Protein AF-0000000079469806 (afdb_homodimer)

Sequence (442 aa):
MTDTAEAPAIVPYEFSRDWFSGNVPTWRQIIDKNKPRRILEIGSFEGRSTVWMIEHCTVAAQGDVEITCIDTWDGGIEHQKGGQIETSMPDVERRFNANIEIAQGKTPHKAEITRMKMYSNLALAKLIAEGKTEYFDLVYVDGSHQAPDVLIDAVMSFQVLKVGGIMIFDDYLWSMDRPGTQDVLKMPKPAIDAFMNIFQRKMNIFMGAPIGQLYTRKINPMTDTAEAPAIVPYEFSRDWFSGNVPTWRQIIDKNKPRRILEIGSFEGRSTVWMIEHCTVAAQGDVEITCIDTWDGGIEHQKGGQIETSMPDVERRFNANIEIAQGKTPHKAEITRMKMYSNLALAKLIAEGKTEYFDLVYVDGSHQAPDVLIDAVMSFQVLKVGGIMIFDDYLWSMDRPGTQDVLKMPKPAIDAFMNIFQRKMNIFMGAPIGQLYTRKINP

Secondary structure (DSSP, 8-state):
----------PPP--S--SSGGGHHHHHHHHHHH--SEEEEE--TTSHHHHHHHHHHHHHHTS-EEEEEE--SS--GGGSTTSTT---HHHHHHHHHHHHHHHHHH-SS-EEEEEE-S-HHHHHHHHHHTT-TT-EEEEEE-S--SHHHHHHHHHHHHHHEEEEEEEEE--TT--SSPTT---GGGSSHHHHHHHHHHTTTTEEEEE---SS-EEEEE---/----------PPP--S--SSGGGHHHHHHHHHHH--SEEEEE--TTSHHHHHHHHHHHHHHTS-EEEEEE--SS--GGGSTTSTT---HHHHHHHHHHHHHHHHHH-SS-EEEEEE-S-HHHHHHHHHHTT-TT-EEEEEE-S--SHHHHHHHHHHHHHHEEEEEEEEE--TT--SSPTT---GGGSSHHHHHHHHHHTTTTEEEEE---SS-EEEEE---

InterPro domains:
  IPR029063 S-adenosyl-L-methionine-dependent methyltransferase superfamily [G3DSA:3.40.50.150] (23-205)
  IPR029063 S-adenosyl-L-methionine-dependent methyltransferase superfamily [SSF53335] (25-196)

Organism: NCBI:txid2803784

Nearest PDB structures (foldseek):
  5log-assembly1_A  TM=7.456E-01  e=1.536E-10  Myxococcus xanthus
  3tr6-assembly1_A-2  TM=7.423E-01  e=1.237E-09  Coxiella burnetii
  5lhm-assembly1_A  TM=7.049E-01  e=1.807E-09  Myxococcus xanthus
  5log-assembly1_B  TM=6.701E-01  e=7.458E-10  Myxococcus xanthus
  3ssn-assembly1_C  TM=6.645E-01  e=2.757E-06  Micromonospora griseorubida

Foldseek 3Di:
DPPPVPDPPLDDQDDPDDPPPVCVVVVLVVLLVQLWAEEEEEDQFLNPVVLVCLARSCVSNVEEHEYEYEEQLPDEPQCDVVHVNPHDSVVRVVSNVVSNVSSQVPHPYGYHYHYHNDQLLVVLVVCVVVPLFQPTQEYEDDHAQFQVSLLSNLVSVNRNHHAFHKYKYFQLPPAPDDPPPGPPRRGNNVSVVVSCVVCVVQKDQDDDDPDGMTIIGGHDD/DPPPVPDPPLDDQDDPDDPPPVCVVVVLVVLLVQLWAEEEEEDQFLNPVVLVCLARSCVSNVEEHEYEYEEQLPDEPQCDVVHVNPHDSVVRVVSNVVSNVSSQVPHPYGYHYHYHNDQLLVVLVVCVVVPLFQPTQEYEADHAQFQVSLLSNLVSVNGNHHAFHKYKYAQLPPAPDDPPPGPPRRGNNVSVVVSCVVCVVQKDQDDDPPDRMTIIGGHDD

Radius of gyration: 25.36 Å; Cα contacts (8 Å, |Δi|>4): 861; chains: 2; bounding box: 50×108×74 Å

Structure (mmCIF, N/CA/C/O backbone):
data_AF-0000000079469806-model_v1
#
loop_
_entity.id
_entity.type
_entity.pdbx_description
1 polymer 'Class I SAM-dependent methyltransferase'
#
loop_
_atom_site.group_PDB
_atom_site.id
_atom_site.type_symbol
_atom_site.label_atom_id
_atom_site.label_alt_id
_atom_site.label_comp_id
_atom_site.label_asym_id
_atom_site.label_entity_id
_atom_site.label_seq_id
_atom_site.pdbx_PDB_ins_code
_atom_site.Cartn_x
_atom_site.Cartn_y
_atom_site.Cartn_z
_atom_site.occupancy
_atom_site.B_iso_or_equiv
_atom_site.auth_seq_id
_atom_site.auth_comp_id
_atom_site.auth_asym_id
_atom_site.auth_atom_id
_atom_site.pdbx_PDB_model_num
ATOM 1 N N . MET A 1 1 ? 2.594 43.406 49.656 1 37.75 1 MET A N 1
ATOM 2 C CA . MET A 1 1 ? 3.451 42.906 48.594 1 37.75 1 MET A CA 1
ATOM 3 C C . MET A 1 1 ? 2.656 42.031 47.625 1 37.75 1 MET A C 1
ATOM 5 O O . MET A 1 1 ? 2.121 40.969 48.031 1 37.75 1 MET A O 1
ATOM 9 N N . THR A 1 2 ? 1.938 42.594 46.688 1 40.22 2 THR A N 1
ATOM 10 C CA . THR A 1 2 ? 1.165 41.906 45.656 1 40.22 2 THR A CA 1
ATOM 11 C C . THR A 1 2 ? 2.045 40.938 44.875 1 40.22 2 THR A C 1
ATOM 13 O O . THR A 1 2 ? 3.061 41.344 44.281 1 40.22 2 THR A O 1
ATOM 16 N N . ASP A 1 3 ? 2.24 39.688 45.25 1 45.03 3 ASP A N 1
ATOM 17 C CA . ASP A 1 3 ? 2.869 38.625 44.469 1 45.03 3 ASP A CA 1
ATOM 18 C C . ASP A 1 3 ? 2.361 38.625 43.031 1 45.03 3 ASP A C 1
ATOM 20 O O . ASP A 1 3 ? 1.217 38.25 42.781 1 45.03 3 ASP A O 1
ATOM 24 N N . THR A 1 4 ? 2.652 39.625 42.312 1 46.66 4 THR A N 1
ATOM 25 C CA . THR A 1 4 ? 2.373 39.531 40.906 1 46.66 4 THR A CA 1
ATOM 26 C C . THR A 1 4 ? 2.949 38.25 40.312 1 46.66 4 THR A C 1
ATOM 28 O O . THR A 1 4 ? 4.164 38.125 40.156 1 46.66 4 THR A O 1
ATOM 31 N N . ALA A 1 5 ? 2.406 37.156 40.656 1 51.41 5 ALA A N 1
ATOM 32 C CA . ALA A 1 5 ? 2.758 35.938 39.906 1 51.41 5 ALA A CA 1
ATOM 33 C C . ALA A 1 5 ? 3.033 36.25 38.438 1 51.41 5 ALA A C 1
ATOM 35 O O . ALA A 1 5 ? 2.168 36.781 37.75 1 51.41 5 ALA A O 1
ATOM 36 N N . GLU A 1 6 ? 4.234 36.531 38.062 1 51.38 6 GLU A N 1
ATOM 37 C CA . GLU A 1 6 ? 4.66 36.688 36.656 1 51.38 6 GLU A CA 1
ATOM 38 C C . GLU A 1 6 ? 3.943 35.688 35.781 1 51.38 6 GLU A C 1
ATOM 40 O O . GLU A 1 6 ? 3.801 34.5 36.125 1 51.38 6 GLU A O 1
ATOM 45 N N . ALA A 1 7 ? 3.078 36.156 35.031 1 54.22 7 ALA A N 1
ATOM 46 C CA . ALA A 1 7 ? 2.436 35.312 34 1 54.22 7 ALA A CA 1
ATOM 47 C C . ALA A 1 7 ? 3.43 34.344 33.406 1 54.22 7 ALA A C 1
ATOM 49 O O . ALA A 1 7 ? 4.562 34.688 33.094 1 54.22 7 ALA A O 1
ATOM 50 N N . PRO A 1 8 ? 3.293 32.969 33.594 1 52.5 8 PRO A N 1
ATOM 51 C CA . PRO A 1 8 ? 4.227 32.031 32.969 1 52.5 8 PRO A CA 1
ATOM 52 C C . PRO A 1 8 ? 4.652 32.406 31.562 1 52.5 8 PRO A C 1
ATOM 54 O O . PRO A 1 8 ? 3.848 32.938 30.797 1 52.5 8 PRO A O 1
ATOM 57 N N . ALA A 1 9 ? 5.949 32.719 31.359 1 57.03 9 ALA A N 1
ATOM 58 C CA . ALA A 1 9 ? 6.547 33.094 30.078 1 57.03 9 ALA A CA 1
ATOM 59 C C . ALA A 1 9 ? 6.012 32.188 28.953 1 57.03 9 ALA A C 1
ATOM 61 O O . ALA A 1 9 ? 6.02 30.969 29.062 1 57.03 9 ALA A O 1
ATOM 62 N N . ILE A 1 10 ? 5.105 32.75 28.078 1 68.06 10 ILE A N 1
ATOM 63 C CA . ILE A 1 10 ? 4.648 32.031 26.891 1 68.06 10 ILE A CA 1
ATOM 64 C C . ILE A 1 10 ? 5.852 31.609 26.062 1 68.06 10 ILE A C 1
ATOM 66 O O . ILE A 1 10 ? 6.645 32.438 25.609 1 68.06 10 ILE A O 1
ATOM 70 N N . VAL A 1 11 ? 6.32 30.375 26.188 1 77.12 11 VAL A N 1
ATOM 71 C CA . VAL A 1 11 ? 7.391 29.844 25.359 1 77.12 11 VAL A CA 1
ATOM 72 C C . VAL A 1 11 ? 6.945 29.812 23.891 1 77.12 11 VAL A C 1
ATOM 74 O O . VAL A 1 11 ? 5.945 29.172 23.562 1 77.12 11 VAL A O 1
ATOM 77 N N . PRO A 1 12 ? 7.609 30.531 23.047 1 91.38 12 PRO A N 1
ATOM 78 C CA . PRO A 1 12 ? 7.207 30.578 21.641 1 91.38 12 PRO A CA 1
ATOM 79 C C . PRO A 1 12 ? 7.543 29.297 20.875 1 91.38 12 PRO A C 1
ATOM 81 O O . PRO A 1 12 ? 8.469 28.578 21.25 1 91.38 12 PRO A O 1
ATOM 84 N N . TYR A 1 13 ? 6.762 28.938 19.938 1 96.12 13 TYR A N 1
ATOM 85 C CA . TYR A 1 13 ? 7.098 27.859 19.016 1 96.12 13 TYR A CA 1
ATOM 86 C C . TYR A 1 13 ? 8.375 28.188 18.25 1 96.12 13 TYR A C 1
ATOM 88 O O . TYR A 1 13 ? 8.68 29.359 18.016 1 96.12 13 TYR A O 1
ATOM 96 N N . GLU A 1 14 ? 9.156 27.219 17.938 1 96.81 14 GLU A N 1
ATOM 97 C CA . GLU A 1 14 ? 10.344 27.359 17.109 1 96.81 14 GLU A CA 1
ATOM 98 C C . GLU A 1 14 ? 10.133 26.734 15.727 1 96.81 14 GLU A C 1
ATOM 100 O O . GLU A 1 14 ? 10.133 25.516 15.586 1 96.81 14 GLU A O 1
ATOM 105 N N . PHE A 1 15 ? 9.93 27.562 14.711 1 96.75 15 PHE A N 1
ATOM 106 C CA . PHE A 1 15 ? 9.805 27.109 13.328 1 96.75 15 PHE A CA 1
ATOM 107 C C . PHE A 1 15 ? 10.836 27.812 12.445 1 96.75 15 PHE A C 1
ATOM 109 O O . PHE A 1 15 ? 10.969 29.031 12.484 1 96.75 15 PHE A O 1
ATOM 116 N N . SER A 1 16 ? 11.57 27.094 11.68 1 95 16 SER A N 1
ATOM 117 C CA . SER A 1 16 ? 12.562 27.672 10.773 1 95 16 SER A CA 1
ATOM 118 C C . SER A 1 16 ? 11.977 27.875 9.375 1 95 16 SER A C 1
ATOM 120 O O . SER A 1 16 ? 12.539 28.625 8.578 1 95 16 SER A O 1
ATOM 122 N N . ARG A 1 17 ? 10.867 27.156 9.062 1 91.62 17 ARG A N 1
ATOM 123 C CA . ARG A 1 17 ? 10.195 27.219 7.77 1 91.62 17 ARG A CA 1
ATOM 124 C C . ARG A 1 17 ? 8.68 27.219 7.941 1 91.62 17 ARG A C 1
ATOM 126 O O . ARG A 1 17 ? 8.156 26.734 8.945 1 91.62 17 ARG A O 1
ATOM 133 N N . ASP A 1 18 ? 8.047 27.859 6.973 1 93.19 18 ASP A N 1
ATOM 134 C CA . ASP A 1 18 ? 6.59 27.828 6.965 1 93.19 18 ASP A CA 1
ATOM 135 C C . ASP A 1 18 ? 6.059 27.234 5.66 1 93.19 18 ASP A C 1
ATOM 137 O O . ASP A 1 18 ? 5.926 27.953 4.664 1 93.19 18 ASP A O 1
ATOM 141 N N . TRP A 1 19 ? 5.672 26 5.793 1 88.31 19 TRP A N 1
ATOM 142 C CA . TRP A 1 19 ? 5.121 25.312 4.629 1 88.31 19 TRP A CA 1
ATOM 143 C C . TRP A 1 19 ? 3.621 25.078 4.793 1 88.31 19 TRP A C 1
ATOM 145 O O . TRP A 1 19 ? 2.982 24.469 3.934 1 88.31 19 TRP A O 1
ATOM 155 N N . PHE A 1 20 ? 3.02 25.578 5.84 1 93.06 20 PHE A N 1
ATOM 156 C CA . PHE A 1 20 ? 1.694 25.094 6.207 1 93.06 20 PHE A CA 1
ATOM 157 C C . PHE A 1 20 ? 0.693 26.234 6.258 1 93.06 20 PHE A C 1
ATOM 159 O O . PHE A 1 20 ? -0.476 26.062 5.906 1 93.06 20 PHE A O 1
ATOM 166 N N . SER A 1 21 ? 1.104 27.484 6.617 1 92.94 21 SER A N 1
ATOM 167 C CA . SER A 1 21 ? 0.188 28.578 6.977 1 92.94 21 SER A CA 1
ATOM 168 C C . SER A 1 21 ? -0.743 28.922 5.82 1 92.94 21 SER A C 1
ATOM 170 O O . SER A 1 21 ? -1.884 29.328 6.035 1 92.94 21 SER A O 1
ATOM 172 N N . GLY A 1 22 ? -0.222 28.719 4.578 1 90.06 22 GLY A N 1
ATOM 173 C CA . GLY A 1 22 ? -1.039 29.016 3.412 1 90.06 22 GLY A CA 1
ATOM 174 C C . GLY A 1 22 ? -2.258 28.109 3.299 1 90.06 22 GLY A C 1
ATOM 175 O O . GLY A 1 22 ? -3.223 28.453 2.607 1 90.06 22 GLY A O 1
ATOM 176 N N . ASN A 1 23 ? -2.303 26.984 4.004 1 91.75 23 ASN A N 1
ATOM 177 C CA . ASN A 1 23 ? -3.385 26.016 3.908 1 91.75 23 ASN A CA 1
ATOM 178 C C . ASN A 1 23 ? -4.445 26.25 4.98 1 91.75 23 ASN A C 1
ATOM 180 O O . ASN A 1 23 ? -5.527 25.656 4.93 1 91.75 23 ASN A O 1
ATOM 184 N N . VAL A 1 24 ? -4.25 27.141 5.957 1 93.56 24 VAL A N 1
ATOM 185 C CA . VAL A 1 24 ? -5.023 27.266 7.184 1 93.56 24 VAL A CA 1
ATOM 186 C C . VAL A 1 24 ? -6.465 27.656 6.848 1 93.56 24 VAL A C 1
ATOM 188 O O . VAL A 1 24 ? -7.41 27.078 7.406 1 93.56 24 VAL A O 1
ATOM 191 N N . PRO A 1 25 ? -6.695 28.594 5.918 1 91 25 PRO A N 1
ATOM 192 C CA . PRO A 1 25 ? -8.094 28.938 5.652 1 91 25 PRO A CA 1
ATOM 193 C C . PRO A 1 25 ? -8.922 27.75 5.203 1 91 25 PRO A C 1
ATOM 195 O O . PRO A 1 25 ? -10.055 27.562 5.672 1 91 25 PRO A O 1
ATOM 198 N N . THR A 1 26 ? -8.391 26.953 4.312 1 91.5 26 THR A N 1
ATOM 199 C CA . THR A 1 26 ? -9.117 25.781 3.83 1 91.5 26 THR A CA 1
ATOM 200 C C . THR A 1 26 ? -9.219 24.734 4.926 1 91.5 26 THR A C 1
ATOM 202 O O . THR A 1 26 ? -10.281 24.125 5.117 1 91.5 26 THR A O 1
ATOM 205 N N . TRP A 1 27 ? -8.148 24.5 5.691 1 94.69 27 TRP A N 1
ATOM 206 C CA . TRP A 1 27 ? -8.141 23.5 6.766 1 94.69 27 TRP A CA 1
ATOM 207 C C . TRP A 1 27 ? -9.164 23.859 7.84 1 94.69 27 TRP A C 1
ATOM 209 O O . TRP A 1 27 ? -9.828 22.969 8.391 1 94.69 27 TRP A O 1
ATOM 219 N N . ARG A 1 28 ? -9.258 25.109 8.141 1 94.69 28 ARG A N 1
ATOM 220 C CA . ARG A 1 28 ? -10.227 25.547 9.148 1 94.69 28 ARG A CA 1
ATOM 221 C C . ARG A 1 28 ? -11.641 25.156 8.75 1 94.69 28 ARG A C 1
ATOM 223 O O . ARG A 1 28 ? -12.398 24.641 9.578 1 94.69 28 ARG A O 1
ATOM 230 N N . GLN A 1 29 ? -11.992 25.391 7.484 1 91.94 29 GLN A N 1
ATOM 231 C CA . GLN A 1 29 ? -13.312 25.016 6.996 1 91.94 29 GLN A CA 1
ATOM 232 C C . GLN A 1 29 ? -13.539 23.516 7.125 1 91.94 29 GLN A C 1
ATOM 234 O O . GLN A 1 29 ? -14.602 23.078 7.582 1 91.94 29 GLN A O 1
ATOM 239 N N . ILE A 1 30 ? -12.562 22.75 6.773 1 93.69 30 ILE A N 1
ATOM 240 C CA . ILE A 1 30 ? -12.664 21.297 6.762 1 93.69 30 ILE A CA 1
ATOM 241 C C . ILE A 1 30 ? -12.797 20.766 8.188 1 93.69 30 ILE A C 1
ATOM 243 O O . ILE A 1 30 ? -13.664 19.938 8.477 1 93.69 30 ILE A O 1
ATOM 247 N N . ILE A 1 31 ? -11.977 21.297 9.078 1 96.31 31 ILE A N 1
ATOM 248 C CA . ILE A 1 31 ? -11.914 20.797 10.453 1 96.31 31 ILE A CA 1
ATOM 249 C C . ILE A 1 31 ? -13.18 21.219 11.203 1 96.31 31 ILE A C 1
ATOM 251 O O . ILE A 1 31 ? -13.734 20.422 11.977 1 96.31 31 ILE A O 1
ATOM 255 N N . ASP A 1 32 ? -13.633 22.422 10.977 1 95.56 32 ASP A N 1
ATOM 256 C CA . ASP A 1 32 ? -14.836 22.906 11.656 1 95.56 32 ASP A CA 1
ATOM 257 C C . ASP A 1 32 ? -16.047 22.062 11.281 1 95.56 32 ASP A C 1
ATOM 259 O O . ASP A 1 32 ? -16.922 21.812 12.117 1 95.56 32 ASP A O 1
ATOM 263 N N . LYS A 1 33 ? -16.078 21.656 10.109 1 94.44 33 LYS A N 1
ATOM 264 C CA . LYS A 1 33 ? -17.234 20.906 9.602 1 94.44 33 LYS A CA 1
ATOM 265 C C . LYS A 1 33 ? -17.172 19.438 10 1 94.44 33 LYS A C 1
ATOM 267 O O . LYS A 1 33 ? -18.203 18.828 10.305 1 94.44 33 LYS A O 1
ATOM 272 N N . ASN A 1 34 ? -15.984 18.812 10.07 1 96.25 34 ASN A N 1
ATOM 273 C CA . ASN A 1 34 ? -15.867 17.359 10.188 1 96.25 34 ASN A CA 1
ATOM 274 C C . ASN A 1 34 ? -15.422 16.938 11.578 1 96.25 34 ASN A C 1
ATOM 276 O O . ASN A 1 34 ? -15.617 15.789 11.977 1 96.25 34 ASN A O 1
ATOM 280 N N . LYS A 1 35 ? -14.695 17.797 12.289 1 98.06 35 LYS A N 1
ATOM 281 C CA . LYS A 1 35 ? -14.336 17.625 13.695 1 98.06 35 LYS A CA 1
ATOM 282 C C . LYS A 1 35 ? -13.594 16.312 13.914 1 98.06 35 LYS A C 1
ATOM 284 O O . LYS A 1 35 ? -13.977 15.516 14.781 1 98.06 35 LYS A O 1
ATOM 289 N N . PRO A 1 36 ? -12.539 16.094 13.195 1 98.31 36 PRO A N 1
ATOM 290 C CA . PRO A 1 36 ? -11.789 14.844 13.344 1 98.31 36 PRO A CA 1
ATOM 291 C C . PRO A 1 36 ? -11.18 14.68 14.727 1 98.31 36 PRO A C 1
ATOM 293 O O . PRO A 1 36 ? -10.727 15.664 15.328 1 98.31 36 PRO A O 1
ATOM 296 N N . ARG A 1 37 ? -11.094 13.438 15.211 1 98.38 37 ARG A N 1
ATOM 297 C CA . ARG A 1 37 ? -10.539 13.141 16.531 1 98.38 37 ARG A CA 1
ATOM 298 C C . ARG A 1 37 ? -9.336 12.211 16.422 1 98.38 37 ARG A C 1
ATOM 300 O O . ARG A 1 37 ? -8.461 12.211 17.281 1 98.38 37 ARG A O 1
ATOM 307 N N . ARG A 1 38 ? -9.312 11.336 15.508 1 98.81 38 ARG A N 1
ATOM 308 C CA . ARG A 1 38 ? -8.211 10.422 15.211 1 98.81 38 ARG A CA 1
ATOM 309 C C . ARG A 1 38 ? -7.512 10.812 13.914 1 98.81 38 ARG A C 1
ATOM 311 O O . ARG A 1 38 ? -8.055 10.609 12.828 1 98.81 38 ARG A O 1
ATOM 318 N N . ILE A 1 39 ? -6.316 11.344 14.078 1 98.88 39 ILE A N 1
ATOM 319 C CA . ILE A 1 39 ? -5.633 11.969 12.953 1 98.88 39 ILE A CA 1
ATOM 320 C C . ILE A 1 39 ? -4.293 11.281 12.703 1 98.88 39 ILE A C 1
ATOM 322 O O . ILE A 1 39 ? -3.568 10.969 13.648 1 98.88 39 ILE A O 1
ATOM 326 N N . LEU A 1 40 ? -3.998 10.977 11.438 1 98.94 40 LEU A N 1
ATOM 327 C CA . LEU A 1 40 ? -2.697 10.477 11.008 1 98.94 40 LEU A CA 1
ATOM 328 C C . LEU A 1 40 ? -1.996 11.5 10.117 1 98.94 40 LEU A C 1
ATOM 330 O O . LEU A 1 40 ? -2.592 12.016 9.172 1 98.94 40 LEU A O 1
ATOM 334 N N . GLU A 1 41 ? -0.799 11.852 10.492 1 98.94 41 GLU A N 1
ATOM 335 C CA . GLU A 1 41 ? 0.039 12.75 9.703 1 98.94 41 GLU A CA 1
ATOM 336 C C . GLU A 1 41 ? 1.303 12.047 9.219 1 98.94 41 GLU A C 1
ATOM 338 O O . GLU A 1 41 ? 2.072 11.523 10.023 1 98.94 41 GLU A O 1
ATOM 343 N N . ILE A 1 42 ? 1.455 11.977 7.914 1 98.88 42 ILE A N 1
ATOM 344 C CA . ILE A 1 42 ? 2.684 11.484 7.301 1 98.88 42 ILE A CA 1
ATOM 345 C C . ILE A 1 42 ? 3.547 12.664 6.855 1 98.88 42 ILE A C 1
ATOM 347 O O . ILE A 1 42 ? 3.172 13.406 5.945 1 98.88 42 ILE A O 1
ATOM 351 N N . GLY A 1 43 ? 4.723 12.797 7.438 1 98.25 43 GLY A N 1
ATOM 352 C CA . GLY A 1 43 ? 5.531 13.992 7.27 1 98.25 43 GLY A CA 1
ATOM 353 C C . GLY A 1 43 ? 5.191 15.086 8.266 1 98.25 43 GLY A C 1
ATOM 354 O O . GLY A 1 43 ? 4.215 15.82 8.086 1 98.25 43 GLY A O 1
ATOM 355 N N . SER A 1 44 ? 6.098 15.219 9.297 1 98.12 44 SER A N 1
ATOM 356 C CA . SER A 1 44 ? 5.754 16.125 10.383 1 98.12 44 SER A CA 1
ATOM 357 C C . SER A 1 44 ? 6.758 17.266 10.484 1 98.12 44 SER A C 1
ATOM 359 O O . SER A 1 44 ? 6.461 18.312 11.078 1 98.12 44 SER A O 1
ATOM 361 N N . PHE A 1 45 ? 7.98 17.016 9.984 1 97.12 45 PHE A N 1
ATOM 362 C CA . PHE A 1 45 ? 9.023 18.047 9.992 1 97.12 45 PHE A CA 1
ATOM 363 C C . PHE A 1 45 ? 9.117 18.703 11.359 1 97.12 45 PHE A C 1
ATOM 365 O O . PHE A 1 45 ? 9.336 18.031 12.367 1 97.12 45 PHE A O 1
ATOM 372 N N . GLU A 1 46 ? 8.922 20.016 11.453 1 98.12 46 GLU A N 1
ATOM 373 C CA . GLU A 1 46 ? 9.07 20.734 12.711 1 98.12 46 GLU A CA 1
ATOM 374 C C . GLU A 1 46 ? 7.758 20.781 13.484 1 98.12 46 GLU A C 1
ATOM 376 O O . GLU A 1 46 ? 7.691 21.344 14.578 1 98.12 46 GLU A O 1
ATOM 381 N N . GLY A 1 47 ? 6.66 20.281 12.961 1 98.31 47 GLY A N 1
ATOM 382 C CA . GLY A 1 47 ? 5.406 20.109 13.672 1 98.31 47 GLY A CA 1
ATOM 383 C C . GLY A 1 47 ? 4.449 21.266 13.5 1 98.31 47 GLY A C 1
ATOM 384 O O . GLY A 1 47 ? 3.527 21.453 14.297 1 98.31 47 GLY A O 1
ATOM 385 N N . ARG A 1 48 ? 4.598 22.094 12.477 1 97.94 48 ARG A N 1
ATOM 386 C CA . ARG A 1 48 ? 3.709 23.234 12.312 1 97.94 48 ARG A CA 1
ATOM 387 C C . ARG A 1 48 ? 2.268 22.797 12.102 1 97.94 48 ARG A C 1
ATOM 389 O O . ARG A 1 48 ? 1.352 23.297 12.75 1 97.94 48 ARG A O 1
ATOM 396 N N . SER A 1 49 ? 2.1 21.859 11.148 1 97.94 49 SER A N 1
ATOM 397 C CA . SER A 1 49 ? 0.754 21.344 10.938 1 97.94 49 SER A CA 1
ATOM 398 C C . SER A 1 49 ? 0.256 20.578 12.156 1 97.94 49 SER A C 1
ATOM 400 O O . SER A 1 49 ? -0.92 20.672 12.516 1 97.94 49 SER A O 1
ATOM 402 N N . THR A 1 50 ? 1.107 19.859 12.789 1 98.5 50 THR A N 1
ATOM 403 C CA . THR A 1 50 ? 0.743 19.125 13.992 1 98.5 50 THR A CA 1
ATOM 404 C C . THR A 1 50 ? 0.244 20.062 15.078 1 98.5 50 THR A C 1
ATOM 406 O O . THR A 1 50 ? -0.816 19.844 15.672 1 98.5 50 THR A O 1
ATOM 409 N N . VAL A 1 51 ? 1.034 21.125 15.312 1 98.06 51 VAL A N 1
ATOM 410 C CA . VAL A 1 51 ? 0.685 22.125 16.312 1 98.06 51 VAL A CA 1
ATOM 411 C C . VAL A 1 51 ? -0.681 22.719 15.992 1 98.06 51 VAL A C 1
ATOM 413 O O . VAL A 1 51 ? -1.531 22.859 16.875 1 98.06 51 VAL A O 1
ATOM 416 N N . TRP A 1 52 ? -0.86 23.047 14.742 1 97.5 52 TRP A N 1
ATOM 417 C CA . TRP A 1 52 ? -2.137 23.625 14.328 1 97.5 52 TRP A CA 1
ATOM 418 C C . TRP A 1 52 ? -3.283 22.656 14.609 1 97.5 52 TRP A C 1
ATOM 420 O O . TRP A 1 52 ? -4.34 23.062 15.094 1 97.5 52 TRP A O 1
ATOM 430 N N . MET A 1 53 ? -3.096 21.375 14.328 1 98.12 53 MET A N 1
ATOM 431 C CA . MET A 1 53 ? -4.141 20.375 14.547 1 98.12 53 MET A CA 1
ATOM 432 C C . MET A 1 53 ? -4.422 20.203 16.031 1 98.12 53 MET A C 1
ATOM 434 O O . MET A 1 53 ? -5.574 20.062 16.438 1 98.12 53 MET A O 1
ATOM 438 N N . ILE A 1 54 ? -3.371 20.188 16.828 1 97.88 54 ILE A N 1
ATOM 439 C CA . ILE A 1 54 ? -3.551 20.109 18.281 1 97.88 54 ILE A CA 1
ATOM 440 C C . ILE A 1 54 ? -4.457 21.25 18.75 1 97.88 54 ILE A C 1
ATOM 442 O O . ILE A 1 54 ? -5.445 21.016 19.453 1 97.88 54 ILE A O 1
ATOM 446 N N . GLU A 1 55 ? -4.191 22.422 18.281 1 95.81 55 GLU A N 1
ATOM 447 C CA . GLU A 1 55 ? -4.863 23.625 18.766 1 95.81 55 GLU A CA 1
ATOM 448 C C . GLU A 1 55 ? -6.277 23.734 18.219 1 95.81 55 GLU A C 1
ATOM 450 O O . GLU A 1 55 ? -7.176 24.25 18.875 1 95.81 55 GLU A O 1
ATOM 455 N N . HIS A 1 56 ? -6.488 23.234 17.047 1 96.25 56 HIS A N 1
ATOM 456 C CA . HIS A 1 56 ? -7.746 23.531 16.375 1 96.25 56 HIS A CA 1
ATOM 457 C C . HIS A 1 56 ? -8.664 22.312 16.359 1 96.25 56 HIS A C 1
ATOM 459 O O . HIS A 1 56 ? -9.891 22.453 16.406 1 96.25 56 HIS A O 1
ATOM 465 N N . CYS A 1 57 ? -8.078 21.109 16.266 1 97.12 57 CYS A N 1
ATOM 466 C CA . CYS A 1 57 ? -8.938 19.938 16.203 1 97.12 57 CYS A CA 1
ATOM 467 C C . CYS A 1 57 ? -9.531 19.625 17.578 1 97.12 57 CYS A C 1
ATOM 469 O O . CYS A 1 57 ? -10.672 19.172 17.672 1 97.12 57 CYS A O 1
ATOM 471 N N . THR A 1 58 ? -8.789 19.875 18.656 1 95.56 58 THR A N 1
ATOM 472 C CA . THR A 1 58 ? -9.32 19.688 20 1 95.56 58 THR A CA 1
ATOM 473 C C . THR A 1 58 ? -10.5 20.625 20.25 1 95.56 58 THR A C 1
ATOM 475 O O . THR A 1 58 ? -11.5 20.219 20.844 1 95.56 58 THR A O 1
ATOM 478 N N . VAL A 1 59 ? -10.383 21.812 19.797 1 95 59 VAL A N 1
ATOM 479 C CA . VAL A 1 59 ? -11.43 22.812 19.969 1 95 59 VAL A CA 1
ATOM 480 C C . VAL A 1 59 ? -12.648 22.438 19.125 1 95 59 VAL A C 1
ATOM 482 O O . VAL A 1 59 ? -13.773 22.422 19.641 1 95 59 VAL A O 1
ATOM 485 N N . ALA A 1 60 ? -12.398 22.141 17.875 1 95.44 60 ALA A N 1
ATOM 486 C CA . ALA A 1 60 ? -13.492 21.797 16.969 1 95.44 60 ALA A CA 1
ATOM 487 C C . ALA A 1 60 ? -14.25 20.562 17.469 1 95.44 60 ALA A C 1
ATOM 489 O O . ALA A 1 60 ? -15.484 20.531 17.406 1 95.44 60 ALA A O 1
ATOM 490 N N . ALA A 1 61 ? -13.492 19.578 17.969 1 95.62 61 ALA A N 1
ATOM 491 C CA . ALA A 1 61 ? -14.086 18.312 18.438 1 95.62 61 ALA A CA 1
ATOM 492 C C . ALA A 1 61 ? -14.703 18.484 19.812 1 95.62 61 ALA A C 1
ATOM 494 O O . ALA A 1 61 ? -15.453 17.609 20.281 1 95.62 61 ALA A O 1
ATOM 495 N N . GLN A 1 62 ? -14.367 19.562 20.438 1 94.81 62 GLN A N 1
ATOM 496 C CA . GLN A 1 62 ? -14.766 19.781 21.828 1 94.81 62 GLN A CA 1
ATOM 497 C C . GLN A 1 62 ? -14.43 18.578 22.703 1 94.81 62 GLN A C 1
ATOM 499 O O . GLN A 1 62 ? -15.281 18.078 23.438 1 94.81 62 GLN A O 1
ATOM 504 N N . GLY A 1 63 ? -13.273 18.031 22.5 1 96.19 63 GLY A N 1
ATOM 505 C CA . GLY A 1 63 ? -12.828 16.844 23.188 1 96.19 63 GLY A CA 1
ATOM 506 C C . GLY A 1 63 ? -11.406 16.438 22.844 1 96.19 63 GLY A C 1
ATOM 507 O O . GLY A 1 63 ? -10.703 17.156 22.141 1 96.19 63 GLY A O 1
ATOM 508 N N . ASP A 1 64 ? -10.969 15.336 23.422 1 97.75 64 ASP A N 1
ATOM 509 C CA . ASP A 1 64 ? -9.617 14.828 23.219 1 97.75 64 ASP A CA 1
ATOM 510 C C . ASP A 1 64 ? -9.422 14.367 21.766 1 97.75 64 ASP A C 1
ATOM 512 O O . ASP A 1 64 ? -10.375 13.938 21.109 1 97.75 64 ASP A O 1
ATOM 516 N N . VAL A 1 65 ? -8.273 14.539 21.297 1 98.12 65 VAL A N 1
ATOM 517 C CA . VAL A 1 65 ? -7.91 14.039 19.984 1 98.12 65 VAL A CA 1
ATOM 518 C C . VAL A 1 65 ? -6.637 13.203 20.078 1 98.12 65 VAL A C 1
ATOM 520 O O . VAL A 1 65 ? -5.898 13.289 21.062 1 98.12 65 VAL A O 1
ATOM 523 N N . GLU A 1 66 ? -6.477 12.312 19.188 1 98.56 66 GLU A N 1
ATOM 524 C CA . GLU A 1 66 ? -5.215 11.602 19.016 1 98.56 66 GLU A CA 1
ATOM 525 C C . GLU A 1 66 ? -4.594 11.906 17.656 1 98.56 66 GLU A C 1
ATOM 527 O O . GLU A 1 66 ? -5.305 12.016 16.656 1 98.56 66 GLU A O 1
ATOM 532 N N . ILE A 1 67 ? -3.355 12.188 17.656 1 98.81 67 ILE A N 1
ATOM 533 C CA . ILE A 1 67 ? -2.605 12.484 16.438 1 98.81 67 ILE A CA 1
ATOM 534 C C . ILE A 1 67 ? -1.388 11.562 16.359 1 98.81 67 ILE A C 1
ATOM 536 O O . ILE A 1 67 ? -0.537 11.562 17.25 1 98.81 67 ILE A O 1
ATOM 540 N N . THR A 1 68 ? -1.372 10.695 15.359 1 98.94 68 THR A N 1
ATOM 541 C CA . THR A 1 68 ? -0.21 9.875 15.039 1 98.94 68 THR A CA 1
ATOM 542 C C . THR A 1 68 ? 0.654 10.555 13.977 1 98.94 68 THR A C 1
ATOM 544 O O . THR A 1 68 ? 0.181 10.852 12.883 1 98.94 68 THR A O 1
ATOM 547 N N . CYS A 1 69 ? 1.859 10.844 14.352 1 98.88 69 CYS A N 1
ATOM 548 C CA . CYS A 1 69 ? 2.805 11.508 13.461 1 98.88 69 CYS A CA 1
ATOM 549 C C . CYS A 1 69 ? 3.863 10.523 12.961 1 98.88 69 CYS A C 1
ATOM 551 O O . CYS A 1 69 ? 4.609 9.953 13.758 1 98.88 69 CYS A O 1
ATOM 553 N N . ILE A 1 70 ? 3.926 10.336 11.68 1 98.88 70 ILE A N 1
ATOM 554 C CA . ILE A 1 70 ? 4.941 9.492 11.055 1 98.88 70 ILE A CA 1
ATOM 555 C C . ILE A 1 70 ? 5.98 10.367 10.359 1 98.88 70 ILE A C 1
ATOM 557 O O . ILE A 1 70 ? 5.641 11.188 9.508 1 98.88 70 ILE A O 1
ATOM 561 N N . ASP A 1 71 ? 7.176 10.219 10.734 1 98.69 71 ASP A N 1
ATOM 562 C CA . ASP A 1 71 ? 8.312 10.883 10.102 1 98.69 71 ASP A CA 1
ATOM 563 C C . ASP A 1 71 ? 9.617 10.148 10.398 1 98.69 71 ASP A C 1
ATOM 565 O O . ASP A 1 71 ? 9.82 9.664 11.516 1 98.69 71 ASP A O 1
ATOM 569 N N . THR A 1 72 ? 10.492 10.133 9.406 1 97.69 72 THR A N 1
ATOM 570 C CA . THR A 1 72 ? 11.805 9.555 9.68 1 97.69 72 THR A CA 1
ATOM 571 C C . THR A 1 72 ? 12.703 10.57 10.383 1 97.69 72 THR A C 1
ATOM 573 O O . THR A 1 72 ? 13.688 10.195 11.031 1 97.69 72 THR A O 1
ATOM 576 N N . TRP A 1 73 ? 12.406 11.859 10.117 1 97.5 73 TRP A N 1
ATOM 577 C CA . TRP A 1 73 ? 13.234 13 10.492 1 97.5 73 TRP A CA 1
ATOM 578 C C . TRP A 1 73 ? 14.664 12.828 9.969 1 97.5 73 TRP A C 1
ATOM 580 O O . TRP A 1 73 ? 15.617 13.289 10.594 1 97.5 73 TRP A O 1
ATOM 590 N N . ASP A 1 74 ? 14.797 12.031 8.898 1 94.25 74 ASP A N 1
ATOM 591 C CA . ASP A 1 74 ? 16.031 11.938 8.117 1 94.25 74 ASP A CA 1
ATOM 592 C C . ASP A 1 74 ? 16.016 12.922 6.953 1 94.25 74 ASP A C 1
ATOM 594 O O . ASP A 1 74 ? 17.047 13.156 6.316 1 94.25 74 ASP A O 1
ATOM 598 N N . GLY A 1 75 ? 14.844 13.469 6.781 1 90.44 75 GLY A N 1
ATOM 599 C CA . GLY A 1 75 ? 14.703 14.43 5.695 1 90.44 75 GLY A CA 1
ATOM 600 C C . GLY A 1 75 ? 14.531 13.773 4.34 1 90.44 75 GLY A C 1
ATOM 601 O O . GLY A 1 75 ? 14.859 12.602 4.164 1 90.44 75 GLY A O 1
ATOM 602 N N . GLY A 1 76 ? 13.953 14.516 3.396 1 84.62 76 GLY A N 1
ATOM 603 C CA . GLY A 1 76 ? 13.898 14.102 2.006 1 84.62 76 GLY A CA 1
ATOM 604 C C . GLY A 1 76 ? 15.172 14.398 1.238 1 84.62 76 GLY A C 1
ATOM 605 O O . GLY A 1 76 ? 16.141 14.883 1.811 1 84.62 76 GLY A O 1
ATOM 606 N N . ILE A 1 77 ? 15.211 14.078 -0.015 1 79.44 77 ILE A N 1
ATOM 607 C CA . ILE A 1 77 ? 16.375 14.258 -0.882 1 79.44 77 ILE A CA 1
ATOM 608 C C . ILE A 1 77 ? 16.812 15.727 -0.867 1 79.44 77 ILE A C 1
ATOM 610 O O . ILE A 1 77 ? 18 16.016 -0.85 1 79.44 77 ILE A O 1
ATOM 614 N N . GLU A 1 78 ? 15.875 16.625 -0.734 1 80.25 78 GLU A N 1
ATOM 615 C CA . GLU A 1 78 ? 16.141 18.062 -0.778 1 80.25 78 GLU A CA 1
ATOM 616 C C . GLU A 1 78 ? 16.828 18.531 0.503 1 80.25 78 GLU A C 1
ATOM 618 O O . GLU A 1 78 ? 17.453 19.594 0.525 1 80.25 78 GLU A O 1
ATOM 623 N N . HIS A 1 79 ? 16.781 17.719 1.588 1 86.62 79 HIS A N 1
ATOM 624 C CA . HIS A 1 79 ? 17.297 18.125 2.895 1 86.62 79 HIS A CA 1
ATOM 625 C C . HIS A 1 79 ? 18.703 17.594 3.133 1 86.62 79 HIS A C 1
ATOM 627 O O . HIS A 1 79 ? 19.375 18 4.086 1 86.62 79 HIS A O 1
ATOM 633 N N . GLN A 1 80 ? 19.141 16.719 2.213 1 85.12 80 GLN A N 1
ATOM 634 C CA . GLN A 1 80 ? 20.422 16.062 2.393 1 85.12 80 GLN A CA 1
ATOM 635 C C . GLN A 1 80 ? 21.578 17.016 2.076 1 85.12 80 GLN A C 1
ATOM 637 O O . GLN A 1 80 ? 21.359 18.094 1.533 1 85.12 80 GLN A O 1
ATOM 642 N N . LYS A 1 81 ? 22.812 16.609 2.516 1 85.38 81 LYS A N 1
ATOM 643 C CA . LYS A 1 81 ? 24 17.391 2.174 1 85.38 81 LYS A CA 1
ATOM 644 C C . LYS A 1 81 ? 24.078 17.641 0.669 1 85.38 81 LYS A C 1
ATOM 646 O O . LYS A 1 81 ? 23.984 16.703 -0.126 1 85.38 81 LYS A O 1
ATOM 651 N N . GLY A 1 82 ? 24.141 18.844 0.332 1 84.12 82 GLY A N 1
ATOM 652 C CA . GLY A 1 82 ? 24.203 19.188 -1.08 1 84.12 82 GLY A CA 1
ATOM 653 C C . GLY A 1 82 ? 22.844 19.375 -1.715 1 84.12 82 GLY A C 1
ATOM 654 O O . GLY A 1 82 ? 22.734 19.719 -2.891 1 84.12 82 GLY A O 1
ATOM 655 N N . GLY A 1 83 ? 21.844 19.156 -0.901 1 80.69 83 GLY A N 1
ATOM 656 C CA . GLY A 1 83 ? 20.484 19.328 -1.398 1 80.69 83 GLY A CA 1
ATOM 657 C C . GLY A 1 83 ? 20.078 20.781 -1.513 1 80.69 83 GLY A C 1
ATOM 658 O O . GLY A 1 83 ? 20.797 21.672 -1.055 1 80.69 83 GLY A O 1
ATOM 659 N N . GLN A 1 84 ? 18.953 21.047 -2.205 1 78.62 84 GLN A N 1
ATOM 660 C CA . GLN A 1 84 ? 18.484 22.391 -2.492 1 78.62 84 GLN A CA 1
ATOM 661 C C . GLN A 1 84 ? 18.219 23.172 -1.206 1 78.62 84 GLN A C 1
ATOM 663 O O . GLN A 1 84 ? 18.406 24.391 -1.153 1 78.62 84 GLN A O 1
ATOM 668 N N . ILE A 1 85 ? 17.656 22.422 -0.165 1 82.56 85 ILE A N 1
ATOM 669 C CA . ILE A 1 85 ? 17.344 23.031 1.122 1 82.56 85 ILE A CA 1
ATOM 670 C C . ILE A 1 85 ? 18 22.234 2.246 1 82.56 85 ILE A C 1
ATOM 672 O O . ILE A 1 85 ? 17.312 21.734 3.139 1 82.56 85 ILE A O 1
ATOM 676 N N . GLU A 1 86 ? 19.328 22.203 2.137 1 88.19 86 GLU A N 1
ATOM 677 C CA . GLU A 1 86 ? 20.062 21.453 3.16 1 88.19 86 GLU A CA 1
ATOM 678 C C . GLU A 1 86 ? 19.594 21.844 4.562 1 88.19 86 GLU A C 1
ATOM 680 O O . GLU A 1 86 ? 19.438 23.031 4.863 1 88.19 86 GLU A O 1
ATOM 685 N N . THR A 1 87 ? 19.266 20.859 5.355 1 91.06 87 THR A N 1
ATOM 686 C CA . THR A 1 87 ? 18.625 21.062 6.648 1 91.06 87 THR A CA 1
ATOM 687 C C . THR A 1 87 ? 19.219 20.141 7.703 1 91.06 87 THR A C 1
ATOM 689 O O . THR A 1 87 ? 19.469 18.953 7.434 1 91.06 87 THR A O 1
ATOM 692 N N . SER A 1 88 ? 19.531 20.688 8.93 1 94.38 88 SER A N 1
ATOM 693 C CA . SER A 1 88 ? 19.906 19.859 10.062 1 94.38 88 SER A CA 1
ATOM 694 C C . SER A 1 88 ? 18.688 19.109 10.625 1 94.38 88 SER A C 1
ATOM 696 O O . SER A 1 88 ? 17.922 19.672 11.406 1 94.38 88 SER A O 1
ATOM 698 N N . MET A 1 89 ? 18.609 17.844 10.336 1 95.19 89 MET A N 1
ATOM 699 C CA . MET A 1 89 ? 17.406 17.094 10.672 1 95.19 89 MET A CA 1
ATOM 700 C C . MET A 1 89 ? 17.328 16.828 12.164 1 95.19 89 MET A C 1
ATOM 702 O O . MET A 1 89 ? 16.234 16.781 12.742 1 95.19 89 MET A O 1
ATOM 706 N N . PRO A 1 90 ? 18.438 16.703 12.867 1 96.25 90 PRO A N 1
ATOM 707 C CA . PRO A 1 90 ? 18.344 16.641 14.328 1 96.25 90 PRO A CA 1
ATOM 708 C C . PRO A 1 90 ? 17.719 17.875 14.938 1 96.25 90 PRO A C 1
ATOM 710 O O . PRO A 1 90 ? 16.938 17.781 15.898 1 96.25 90 PRO A O 1
ATOM 713 N N . ASP A 1 91 ? 18.016 18.969 14.352 1 97.06 91 ASP A N 1
ATOM 714 C CA . ASP A 1 91 ? 17.422 20.219 14.836 1 97.06 91 ASP A CA 1
ATOM 715 C C . ASP A 1 91 ? 15.922 20.25 14.539 1 97.06 91 ASP A C 1
ATOM 717 O O . ASP A 1 91 ? 15.133 20.719 15.359 1 97.06 91 ASP A O 1
ATOM 721 N N . VAL A 1 92 ? 15.578 19.781 13.375 1 97.44 92 VAL A N 1
ATOM 722 C CA . VAL A 1 92 ? 14.172 19.688 12.992 1 97.44 92 VAL A CA 1
ATOM 723 C C . VAL A 1 92 ? 13.406 18.844 14 1 97.44 92 VAL A C 1
ATOM 725 O O . VAL A 1 92 ? 12.352 19.25 14.492 1 97.44 92 VAL A O 1
ATOM 728 N N . GLU A 1 93 ? 13.914 17.703 14.305 1 98.06 93 GLU A N 1
ATOM 729 C CA . GLU A 1 93 ? 13.273 16.797 1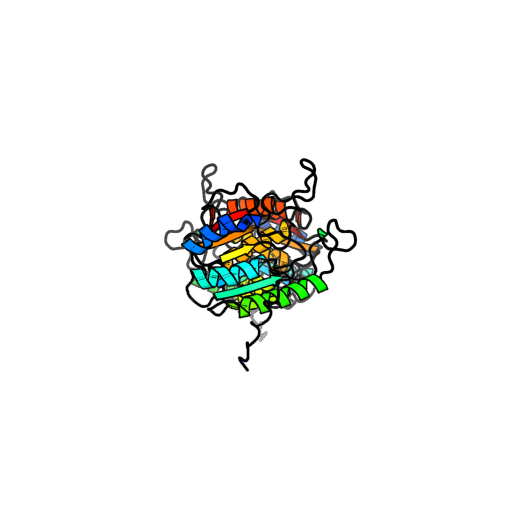5.25 1 98.06 93 GLU A CA 1
ATOM 730 C C . GLU A 1 93 ? 13.164 17.438 16.625 1 98.06 93 GLU A C 1
ATOM 732 O O . GLU A 1 93 ? 12.133 17.312 17.297 1 98.06 93 GLU A O 1
ATOM 737 N N . ARG A 1 94 ? 14.266 18.062 17.062 1 98.06 94 ARG A N 1
ATOM 738 C CA . ARG A 1 94 ? 14.258 18.766 18.344 1 98.06 94 ARG A CA 1
ATOM 739 C C . ARG A 1 94 ? 13.141 19.797 18.406 1 98.06 94 ARG A C 1
ATOM 741 O O . ARG A 1 94 ? 12.398 19.875 19.375 1 98.06 94 ARG A O 1
ATOM 748 N N . ARG A 1 95 ? 13.047 20.594 17.359 1 98.19 95 ARG A N 1
ATOM 749 C CA . ARG A 1 95 ? 12.008 21.625 17.281 1 98.19 95 ARG A CA 1
ATOM 750 C C . ARG A 1 95 ? 10.617 21 17.297 1 98.19 95 ARG A C 1
ATOM 752 O O . ARG A 1 95 ? 9.703 21.516 17.938 1 98.19 95 ARG A O 1
ATOM 759 N N . PHE A 1 96 ? 10.453 19.906 16.562 1 98.5 96 PHE A N 1
ATOM 760 C CA . PHE A 1 96 ? 9.188 19.188 16.578 1 98.5 96 PHE A CA 1
ATOM 761 C C . PHE A 1 96 ? 8.766 18.859 18 1 98.5 96 PHE A C 1
ATOM 763 O O . PHE A 1 96 ? 7.66 19.203 18.422 1 98.5 96 PHE A O 1
ATOM 770 N N . ASN A 1 97 ? 9.664 18.234 18.719 1 98.31 97 ASN A N 1
ATOM 771 C CA . ASN A 1 97 ? 9.359 17.797 20.078 1 98.31 97 ASN A CA 1
ATOM 772 C C . ASN A 1 97 ? 9.023 18.984 20.984 1 98.31 97 ASN A C 1
ATOM 774 O O . ASN A 1 97 ? 8.055 18.938 21.734 1 98.31 97 ASN A O 1
ATOM 778 N N . ALA A 1 98 ? 9.797 20 20.859 1 98.12 98 ALA A N 1
ATOM 779 C CA . ALA A 1 98 ? 9.578 21.188 21.688 1 98.12 98 ALA A CA 1
ATOM 780 C C . ALA A 1 98 ? 8.234 21.828 21.359 1 98.12 98 ALA A C 1
ATOM 782 O O . ALA A 1 98 ? 7.477 22.203 22.266 1 98.12 98 ALA A O 1
ATOM 783 N N . ASN A 1 99 ? 7.965 21.953 20.062 1 98.38 99 ASN A N 1
ATOM 784 C CA . ASN A 1 99 ? 6.727 22.578 19.609 1 98.38 99 ASN A CA 1
ATOM 785 C C . ASN A 1 99 ? 5.5 21.797 20.062 1 98.38 99 ASN A C 1
ATOM 787 O O . ASN A 1 99 ? 4.508 22.375 20.516 1 98.38 99 ASN A O 1
ATOM 791 N N . ILE A 1 100 ? 5.574 20.469 19.969 1 98.06 100 ILE A N 1
ATOM 792 C CA . ILE A 1 100 ? 4.457 19.609 20.344 1 98.06 100 ILE A CA 1
ATOM 793 C C . ILE A 1 100 ? 4.195 19.734 21.844 1 98.06 100 ILE A C 1
ATOM 795 O O . ILE A 1 100 ? 3.043 19.828 22.266 1 98.06 100 ILE A O 1
ATOM 799 N N . GLU A 1 101 ? 5.25 19.75 22.594 1 96.88 101 GLU A N 1
ATOM 800 C CA . GLU A 1 101 ? 5.113 19.891 24.031 1 96.88 101 GLU A CA 1
ATOM 801 C C . GLU A 1 101 ? 4.41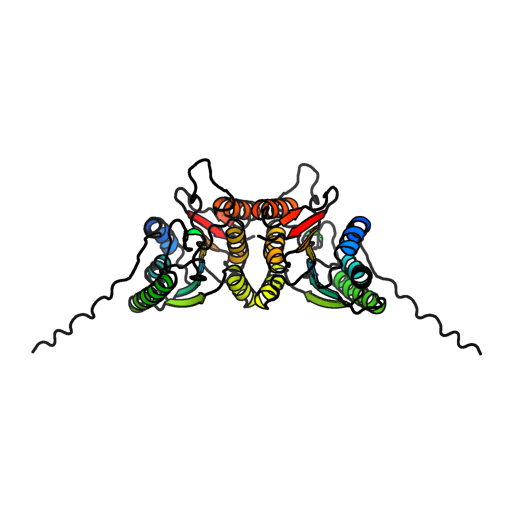 21.203 24.391 1 96.88 101 GLU A C 1
ATOM 803 O O . GLU A 1 101 ? 3.506 21.219 25.234 1 96.88 101 GLU A O 1
ATOM 808 N N . ILE A 1 102 ? 4.832 22.219 23.766 1 97.06 102 ILE A N 1
ATOM 809 C CA . ILE A 1 102 ? 4.238 23.531 24 1 97.06 102 ILE A CA 1
ATOM 810 C C . ILE A 1 102 ? 2.756 23.5 23.625 1 97.06 102 ILE A C 1
ATOM 812 O O . ILE A 1 102 ? 1.905 23.938 24.406 1 97.06 102 ILE A O 1
ATOM 816 N N . ALA A 1 103 ? 2.438 22.969 22.5 1 97.06 103 ALA A N 1
ATOM 817 C CA . ALA A 1 103 ? 1.065 22.938 22 1 97.06 103 ALA A CA 1
ATOM 818 C C . ALA A 1 103 ? 0.164 22.125 22.922 1 97.06 103 ALA A C 1
ATOM 820 O O . ALA A 1 103 ? -0.973 22.516 23.188 1 97.06 103 ALA A O 1
ATOM 821 N N . GLN A 1 104 ? 0.68 21.016 23.359 1 95.88 104 GLN A N 1
ATOM 822 C CA . GLN A 1 104 ? -0.092 20.141 24.25 1 95.88 104 GLN A CA 1
ATOM 823 C C . GLN A 1 104 ? -0.42 20.828 25.562 1 95.88 104 GLN A C 1
ATOM 825 O O . GLN A 1 104 ? -1.452 20.562 26.172 1 95.88 104 GLN A O 1
ATOM 830 N N . GLY A 1 105 ? 0.443 21.719 25.984 1 93.44 105 GLY A N 1
ATOM 831 C CA . GLY A 1 105 ? 0.242 22.438 27.219 1 93.44 105 GLY A CA 1
ATOM 832 C C . GLY A 1 105 ? -0.73 23.594 27.094 1 93.44 105 GLY A C 1
ATOM 833 O O . GLY A 1 105 ? -1.217 24.125 28.094 1 93.44 105 GLY A O 1
ATOM 834 N N . LYS A 1 106 ? -1.037 23.953 25.875 1 89.75 106 LYS A N 1
ATOM 835 C CA . LYS A 1 106 ? -1.833 25.156 25.641 1 89.75 106 LYS A CA 1
ATOM 836 C C . LYS A 1 106 ? -3.279 24.797 25.297 1 89.75 106 LYS A C 1
ATOM 838 O O . LYS A 1 106 ? -4.133 25.672 25.188 1 89.75 106 LYS A O 1
ATOM 843 N N . THR A 1 107 ? -3.586 23.578 25.172 1 87.25 107 THR A N 1
ATOM 844 C CA . THR A 1 107 ? -4.914 23.203 24.688 1 87.25 107 THR A CA 1
ATOM 845 C C . THR A 1 107 ? -5.793 22.75 25.859 1 87.25 107 THR A C 1
ATOM 847 O O . THR A 1 107 ? -5.305 22.156 26.812 1 87.25 107 THR A O 1
ATOM 850 N N . PRO A 1 108 ? -7.043 23.156 25.859 1 87.44 108 PRO A N 1
ATOM 851 C CA . PRO A 1 108 ? -7.969 22.797 26.938 1 87.44 108 PRO A CA 1
ATOM 852 C C . PRO A 1 108 ? -8.242 21.297 27.016 1 87.44 108 PRO A C 1
ATOM 854 O O . PRO A 1 108 ? -8.578 20.781 28.078 1 87.44 108 PRO A O 1
ATOM 857 N N . HIS A 1 109 ? -8.172 20.672 25.875 1 93 109 HIS A N 1
ATOM 858 C CA . HIS A 1 109 ? -8.383 19.219 25.797 1 93 109 HIS A CA 1
ATOM 859 C C . HIS A 1 109 ? -7.082 18.484 25.5 1 93 109 HIS A C 1
ATOM 861 O O . HIS A 1 109 ? -6.137 19.078 24.969 1 93 109 HIS A O 1
ATOM 867 N N . LYS A 1 110 ? -7.098 17.219 25.797 1 96.31 110 LYS A N 1
ATOM 868 C CA . LYS A 1 110 ? -5.887 16.422 25.625 1 96.31 110 LYS A CA 1
ATOM 869 C C . LYS A 1 110 ? -5.648 16.094 24.156 1 96.31 110 LYS A C 1
ATOM 871 O O . LYS A 1 110 ? -6.582 15.742 23.438 1 96.31 110 LYS A O 1
ATOM 876 N N . ALA A 1 111 ? -4.492 16.312 23.719 1 97.62 111 ALA A N 1
ATOM 877 C CA . ALA A 1 111 ? -4.008 15.789 22.453 1 97.62 111 ALA A CA 1
ATOM 878 C C . ALA A 1 111 ? -2.971 14.688 22.656 1 97.62 111 ALA A C 1
ATOM 880 O O . ALA A 1 111 ? -1.846 14.969 23.094 1 97.62 111 ALA A O 1
ATOM 881 N N . GLU A 1 112 ? -3.379 13.477 22.469 1 98.06 112 GLU A N 1
ATOM 882 C CA . GLU A 1 112 ? -2.441 12.359 22.562 1 98.06 112 GLU A CA 1
ATOM 883 C C . GLU A 1 112 ? -1.61 12.234 21.297 1 98.06 112 GLU A C 1
ATOM 885 O O . GLU A 1 112 ? -2.154 12.008 20.203 1 98.06 112 GLU A O 1
ATOM 890 N N . ILE A 1 113 ? -0.357 12.359 21.469 1 98.56 113 ILE A N 1
ATOM 891 C CA . ILE A 1 113 ? 0.529 12.336 20.297 1 98.56 113 ILE A CA 1
ATOM 892 C C . ILE A 1 113 ? 1.301 11.016 20.281 1 98.56 113 ILE A C 1
ATOM 894 O O . ILE A 1 113 ? 1.956 10.648 21.25 1 98.56 113 ILE A O 1
ATOM 898 N N . THR A 1 114 ? 1.174 10.258 19.25 1 98.62 114 THR A N 1
ATOM 899 C CA . THR A 1 114 ? 2.023 9.102 18.984 1 98.62 114 THR A CA 1
ATOM 900 C C . THR A 1 114 ? 3.047 9.414 17.906 1 98.62 114 THR A C 1
ATOM 902 O O . THR A 1 114 ? 2.68 9.781 16.781 1 98.62 114 THR A O 1
ATOM 905 N N . ARG A 1 115 ? 4.238 9.352 18.266 1 98.44 115 ARG A N 1
ATOM 906 C CA . ARG A 1 115 ? 5.332 9.57 17.328 1 98.44 115 ARG A CA 1
ATOM 907 C C . ARG A 1 115 ? 5.852 8.25 16.766 1 98.44 115 ARG A C 1
ATOM 909 O O . ARG A 1 115 ? 6.258 7.371 17.531 1 98.44 115 ARG A O 1
ATOM 916 N N . MET A 1 116 ? 5.789 8.109 15.484 1 98.75 116 MET A N 1
ATOM 917 C CA . MET A 1 116 ? 6.387 6.969 14.797 1 98.75 116 MET A CA 1
ATOM 918 C C . MET A 1 116 ? 7.566 7.406 13.938 1 98.75 116 MET A C 1
ATOM 920 O O . MET A 1 116 ? 7.387 7.797 12.781 1 98.75 116 MET A O 1
ATOM 924 N N . LYS A 1 117 ? 8.734 7.355 14.531 1 98.62 117 LYS A N 1
ATOM 925 C CA . LYS A 1 117 ? 9.953 7.719 13.812 1 98.62 117 LYS A CA 1
ATOM 926 C C . LYS A 1 117 ? 10.445 6.57 12.938 1 98.62 117 LYS A C 1
ATOM 928 O O . LYS A 1 117 ? 11.312 5.797 13.344 1 98.62 117 LYS A O 1
ATOM 933 N N . MET A 1 118 ? 9.922 6.414 11.789 1 98.12 118 MET A N 1
ATOM 934 C CA . MET A 1 118 ? 10.219 5.352 10.828 1 98.12 118 MET A CA 1
ATOM 935 C C . MET A 1 118 ? 9.656 5.684 9.453 1 98.12 118 MET A C 1
ATOM 937 O O . MET A 1 118 ? 8.961 6.688 9.289 1 98.12 118 MET A O 1
ATOM 941 N N . TYR A 1 119 ? 9.977 4.93 8.469 1 97.88 119 TYR A N 1
ATOM 942 C CA . TYR A 1 119 ? 9.43 5.09 7.129 1 97.88 119 TYR A CA 1
ATOM 943 C C . TYR A 1 119 ? 7.926 4.832 7.117 1 97.88 119 TYR A C 1
ATOM 945 O O . TYR A 1 119 ? 7.438 3.938 7.809 1 97.88 119 TYR A O 1
ATOM 953 N N . SER A 1 120 ? 7.242 5.602 6.336 1 98.56 120 SER A N 1
ATOM 954 C CA . SER A 1 120 ? 5.785 5.562 6.348 1 98.56 120 SER A CA 1
ATOM 955 C C . SER A 1 120 ? 5.266 4.191 5.926 1 98.56 120 SER A C 1
ATOM 957 O O . SER A 1 120 ? 4.246 3.727 6.438 1 98.56 120 SER A O 1
ATOM 959 N N . ASN A 1 121 ? 5.969 3.537 4.957 1 98.12 121 ASN A N 1
ATOM 960 C CA . ASN A 1 121 ? 5.527 2.211 4.539 1 98.12 121 ASN A CA 1
ATOM 961 C C . ASN A 1 121 ? 5.52 1.228 5.707 1 98.12 121 ASN A C 1
ATOM 963 O O . ASN A 1 121 ? 4.582 0.444 5.855 1 98.12 121 ASN A O 1
ATOM 967 N N . LEU A 1 122 ? 6.52 1.309 6.527 1 98.5 122 LEU A N 1
ATOM 968 C CA . LEU A 1 122 ? 6.609 0.43 7.688 1 98.5 122 LEU A CA 1
ATOM 969 C C . LEU A 1 122 ? 5.586 0.825 8.75 1 98.5 122 LEU A C 1
ATOM 971 O O . LEU A 1 122 ? 4.918 -0.036 9.328 1 98.5 122 LEU A O 1
ATOM 975 N N . ALA A 1 123 ? 5.5 2.109 9.023 1 98.81 123 ALA A N 1
ATOM 976 C CA . ALA A 1 123 ? 4.559 2.6 10.031 1 98.81 123 ALA A CA 1
ATOM 977 C C . ALA A 1 123 ? 3.127 2.219 9.672 1 98.81 123 ALA A C 1
ATOM 979 O O . ALA A 1 123 ? 2.379 1.721 10.516 1 98.81 123 ALA A O 1
ATOM 980 N N . LEU A 1 124 ? 2.789 2.467 8.438 1 98.88 124 LEU A N 1
ATOM 981 C CA . LEU A 1 124 ? 1.434 2.178 7.984 1 98.88 124 LEU A CA 1
ATOM 982 C C . LEU A 1 124 ? 1.158 0.678 8.016 1 98.88 124 LEU A C 1
ATOM 984 O O . LEU A 1 124 ? 0.067 0.249 8.391 1 98.88 124 LEU A O 1
ATOM 988 N N . ALA A 1 125 ? 2.143 -0.119 7.613 1 98.81 125 ALA A N 1
ATOM 989 C CA . ALA A 1 125 ? 1.988 -1.568 7.703 1 98.81 125 ALA A CA 1
ATOM 990 C C . ALA A 1 125 ? 1.721 -2.004 9.141 1 98.81 125 ALA A C 1
ATOM 992 O O . ALA A 1 125 ? 0.861 -2.854 9.391 1 98.81 125 ALA A O 1
ATOM 993 N N . LYS A 1 126 ? 2.416 -1.443 10.039 1 98.75 126 LYS A N 1
ATOM 994 C CA . LYS A 1 126 ? 2.23 -1.761 11.453 1 98.75 126 LYS A CA 1
ATOM 995 C C . LYS A 1 126 ? 0.828 -1.384 11.922 1 98.75 126 LYS A C 1
ATOM 997 O O . LYS A 1 126 ? 0.166 -2.164 12.609 1 98.75 126 LYS A O 1
ATOM 1002 N N . LEU A 1 127 ? 0.433 -0.206 11.547 1 98.81 127 LEU A N 1
ATOM 1003 C CA . LEU A 1 127 ? -0.896 0.25 11.945 1 98.81 127 LEU A CA 1
ATOM 1004 C C . LEU A 1 127 ? -1.973 -0.688 11.406 1 98.81 127 LEU A C 1
ATOM 1006 O O . LEU A 1 127 ? -2.889 -1.068 12.141 1 98.81 127 LEU A O 1
ATOM 1010 N N . ILE A 1 128 ? -1.858 -1.063 10.141 1 98.69 128 ILE A N 1
ATOM 1011 C CA . ILE A 1 128 ? -2.822 -1.971 9.531 1 98.69 128 ILE A CA 1
ATOM 1012 C C . ILE A 1 128 ? -2.785 -3.32 10.242 1 98.69 128 ILE A C 1
ATOM 1014 O O . ILE A 1 128 ? -3.828 -3.861 10.617 1 98.69 128 ILE A O 1
ATOM 1018 N N . ALA A 1 129 ? -1.604 -3.826 10.484 1 98.06 129 ALA A N 1
ATOM 1019 C CA . ALA A 1 129 ? -1.424 -5.137 11.102 1 98.06 129 ALA A CA 1
ATOM 1020 C C . ALA A 1 129 ? -1.953 -5.141 12.531 1 98.06 129 ALA A C 1
ATOM 1022 O O . ALA A 1 129 ? -2.396 -6.176 13.039 1 98.06 129 ALA A O 1
ATOM 1023 N N . GLU A 1 130 ? -1.946 -4.004 13.125 1 97.75 130 GLU A N 1
ATOM 1024 C CA . GLU A 1 130 ? -2.391 -3.877 14.508 1 97.75 130 GLU A CA 1
ATOM 1025 C C . GLU A 1 130 ? -3.898 -3.65 14.586 1 97.75 130 GLU A C 1
ATOM 1027 O O . GLU A 1 130 ? -4.449 -3.461 15.672 1 97.75 130 GLU A O 1
ATOM 1032 N N . GLY A 1 131 ? -4.543 -3.645 13.484 1 96.81 131 GLY A N 1
ATOM 1033 C CA . GLY A 1 131 ? -5.996 -3.578 13.469 1 96.81 131 GLY A CA 1
ATOM 1034 C C . GLY A 1 131 ? -6.527 -2.16 13.359 1 96.81 131 GLY A C 1
ATOM 1035 O O . GLY A 1 131 ? -7.703 -1.911 13.633 1 96.81 131 GLY A O 1
ATOM 1036 N N . LYS A 1 132 ? -5.707 -1.23 12.969 1 97.69 132 LYS A N 1
ATOM 1037 C CA . LYS A 1 132 ? -6.152 0.152 12.82 1 97.69 132 LYS A CA 1
ATOM 1038 C C . LYS A 1 132 ? -6.723 0.4 11.422 1 97.69 132 LYS A C 1
ATOM 1040 O O . LYS A 1 132 ? -6.57 1.491 10.875 1 97.69 132 LYS A O 1
ATOM 1045 N N . THR A 1 133 ? -7.254 -0.6 10.844 1 97.19 133 THR A N 1
ATOM 1046 C CA . THR A 1 133 ? -7.996 -0.394 9.609 1 97.19 133 THR A CA 1
ATOM 1047 C C . THR A 1 133 ? -9.25 0.438 9.859 1 97.19 133 THR A C 1
ATOM 1049 O O . THR A 1 133 ? -9.93 0.261 10.867 1 97.19 133 THR A O 1
ATOM 1052 N N . GLU A 1 134 ? -9.547 1.394 8.938 1 97.19 134 GLU A N 1
ATOM 1053 C CA . GLU A 1 134 ? -10.711 2.27 9.047 1 97.19 134 GLU A CA 1
ATOM 1054 C C . GLU A 1 134 ? -10.797 2.912 10.422 1 97.19 134 GLU A C 1
ATOM 1056 O O . GLU A 1 134 ? -11.859 2.889 11.062 1 97.19 134 GLU A O 1
ATOM 1061 N N . TYR A 1 135 ? -9.703 3.488 10.836 1 98.5 135 TYR A N 1
ATOM 1062 C CA . TYR A 1 135 ? -9.562 3.986 12.203 1 98.5 135 TYR A CA 1
ATOM 1063 C C . TYR A 1 135 ? -9.516 5.508 12.227 1 98.5 135 TYR A C 1
ATOM 1065 O O . TYR A 1 135 ? -10.18 6.145 13.047 1 98.5 135 TYR A O 1
ATOM 1073 N N . PHE A 1 136 ? -8.859 6.105 11.312 1 98.81 136 PHE A N 1
ATOM 1074 C CA . PHE A 1 136 ? -8.586 7.539 11.367 1 98.81 136 PHE A CA 1
ATOM 1075 C C . PHE A 1 136 ? -9.711 8.328 10.695 1 98.81 136 PHE A C 1
ATOM 1077 O O . PHE A 1 136 ? -10.242 7.906 9.672 1 98.81 136 PHE A O 1
ATOM 1084 N N . ASP A 1 137 ? -9.984 9.477 11.266 1 98.69 137 ASP A N 1
ATOM 1085 C CA . ASP A 1 137 ? -10.938 10.43 10.703 1 98.69 137 ASP A CA 1
ATOM 1086 C C . ASP A 1 137 ? -10.289 11.266 9.602 1 98.69 137 ASP A C 1
ATOM 1088 O O . ASP A 1 137 ? -10.977 11.75 8.703 1 98.69 137 ASP A O 1
ATOM 1092 N N . LEU A 1 138 ? -9.047 11.461 9.75 1 98.62 138 LEU A N 1
ATOM 1093 C CA . LEU A 1 138 ? -8.289 12.336 8.867 1 98.62 138 LEU A CA 1
ATOM 1094 C C . LEU A 1 138 ? -6.867 11.812 8.672 1 98.62 138 LEU A C 1
ATOM 1096 O O . LEU A 1 138 ? -6.219 11.398 9.633 1 98.62 138 LEU A O 1
ATOM 1100 N N . VAL A 1 139 ? -6.445 11.703 7.434 1 98.88 139 VAL A N 1
ATOM 1101 C CA . VAL A 1 139 ? -5.062 11.398 7.086 1 98.88 139 VAL A CA 1
ATOM 1102 C C . VAL A 1 139 ? -4.477 12.531 6.25 1 98.88 139 VAL A C 1
ATOM 1104 O O . VAL A 1 139 ? -5.07 12.945 5.25 1 98.88 139 VAL A O 1
ATOM 1107 N N . TYR A 1 140 ? -3.402 13.117 6.746 1 98.5 140 TYR A N 1
ATOM 1108 C CA . TYR A 1 140 ? -2.641 14.125 6.023 1 98.5 140 TYR A CA 1
ATOM 1109 C C . TYR A 1 140 ? -1.365 13.531 5.438 1 98.5 140 TYR A C 1
ATOM 1111 O O . TYR A 1 140 ? -0.463 13.133 6.172 1 98.5 140 TYR A O 1
ATOM 1119 N N . VAL A 1 141 ? -1.278 13.43 4.074 1 98.44 141 VAL A N 1
ATOM 1120 C CA . VAL A 1 141 ? -0.147 12.836 3.369 1 98.44 141 VAL A CA 1
ATOM 1121 C C . VAL A 1 141 ? 0.793 13.938 2.881 1 98.44 141 VAL A C 1
ATOM 1123 O O . VAL A 1 141 ? 0.503 14.617 1.894 1 98.44 141 VAL A O 1
ATOM 1126 N N . ASP A 1 142 ? 1.9 14.07 3.568 1 97.06 142 ASP A N 1
ATOM 1127 C CA . ASP A 1 142 ? 2.887 15.102 3.246 1 97.06 142 ASP A CA 1
ATOM 1128 C C . ASP A 1 142 ? 4.305 14.602 3.523 1 97.06 142 ASP A C 1
ATOM 1130 O O . ASP A 1 142 ? 5.121 15.328 4.098 1 97.06 142 ASP A O 1
ATOM 1134 N N . GLY A 1 143 ? 4.582 13.312 3.201 1 95.81 143 GLY A N 1
ATOM 1135 C CA . GLY A 1 143 ? 5.898 12.727 3.387 1 95.81 143 GLY A CA 1
ATOM 1136 C C . GLY A 1 143 ? 6.836 12.984 2.221 1 95.81 143 GLY A C 1
ATOM 1137 O O . GLY A 1 143 ? 7.102 14.141 1.874 1 95.81 143 GLY A O 1
ATOM 1138 N N . SER A 1 144 ? 7.355 11.914 1.593 1 94.31 144 SER A N 1
ATOM 1139 C CA . SER A 1 144 ? 8.258 11.953 0.447 1 94.31 144 SER A CA 1
ATOM 1140 C C . SER A 1 144 ? 7.582 12.57 -0.771 1 94.31 144 SER A C 1
ATOM 1142 O O . SER A 1 144 ? 6.383 12.367 -0.99 1 94.31 144 SER A O 1
ATOM 1144 N N . HIS A 1 145 ? 8.367 13.289 -1.526 1 93.69 145 HIS A N 1
ATOM 1145 C CA . HIS A 1 145 ? 7.836 13.852 -2.762 1 93.69 145 HIS A CA 1
ATOM 1146 C C . HIS A 1 145 ? 8.008 12.891 -3.93 1 93.69 145 HIS A C 1
ATOM 1148 O O . HIS A 1 145 ? 7.527 13.156 -5.035 1 93.69 145 HIS A O 1
ATOM 1154 N N . GLN A 1 146 ? 8.648 11.766 -3.66 1 95.31 146 GLN A N 1
ATOM 1155 C CA . GLN A 1 146 ? 8.883 10.781 -4.715 1 95.31 146 GLN A CA 1
ATOM 1156 C C . GLN A 1 146 ? 7.602 10.016 -5.039 1 95.31 146 GLN A C 1
ATOM 1158 O O . GLN A 1 146 ? 6.969 9.445 -4.148 1 95.31 146 GLN A O 1
ATOM 1163 N N . ALA A 1 147 ? 7.273 9.945 -6.273 1 97.06 147 ALA A N 1
ATOM 1164 C CA . ALA A 1 147 ? 5.992 9.414 -6.723 1 97.06 147 ALA A CA 1
ATOM 1165 C C . ALA A 1 147 ? 5.77 8 -6.195 1 97.06 147 ALA A C 1
ATOM 1167 O O . ALA A 1 147 ? 4.691 7.684 -5.691 1 97.06 147 ALA A O 1
ATOM 1168 N N . PRO A 1 148 ? 6.766 7.078 -6.254 1 97.69 148 PRO A N 1
ATOM 1169 C CA . PRO A 1 148 ? 6.52 5.742 -5.707 1 97.69 148 PRO A CA 1
ATOM 1170 C C . PRO A 1 148 ? 6.168 5.77 -4.219 1 97.69 148 PRO A C 1
ATOM 1172 O O . PRO A 1 148 ? 5.266 5.051 -3.785 1 97.69 148 PRO A O 1
ATOM 1175 N N . ASP A 1 149 ? 6.84 6.613 -3.459 1 98 149 ASP A N 1
ATOM 1176 C CA . ASP A 1 149 ? 6.566 6.734 -2.029 1 98 149 ASP A CA 1
ATOM 1177 C C . ASP A 1 149 ? 5.168 7.293 -1.783 1 98 149 ASP A C 1
ATOM 1179 O O . ASP A 1 149 ? 4.461 6.828 -0.887 1 98 149 ASP A O 1
ATOM 1183 N N . VAL A 1 150 ? 4.801 8.273 -2.58 1 98.31 150 VAL A N 1
ATOM 1184 C CA . VAL A 1 150 ? 3.494 8.906 -2.443 1 98.31 150 VAL A CA 1
ATOM 1185 C C . VAL A 1 150 ? 2.395 7.887 -2.744 1 98.31 150 VAL A C 1
ATOM 1187 O O . VAL A 1 150 ? 1.364 7.859 -2.064 1 98.31 150 VAL A O 1
ATOM 1190 N N . LEU A 1 151 ? 2.611 7.086 -3.744 1 98.69 151 LEU A N 1
ATOM 1191 C CA . LEU A 1 151 ? 1.616 6.07 -4.07 1 98.69 151 LEU A CA 1
ATOM 1192 C C . LEU A 1 151 ? 1.473 5.062 -2.934 1 98.69 151 LEU A C 1
ATOM 1194 O O . LEU A 1 151 ? 0.359 4.656 -2.596 1 98.69 151 LEU A O 1
ATOM 1198 N N . ILE A 1 152 ? 2.58 4.652 -2.346 1 98.56 152 ILE A N 1
ATOM 1199 C CA . ILE A 1 152 ? 2.555 3.76 -1.193 1 98.56 152 ILE A CA 1
ATOM 1200 C C . ILE A 1 152 ? 1.752 4.398 -0.062 1 98.56 152 ILE A C 1
ATOM 1202 O O . ILE A 1 152 ? 0.859 3.766 0.507 1 98.56 152 ILE A O 1
ATOM 1206 N N . ASP A 1 153 ? 2.031 5.609 0.22 1 98.81 153 ASP A N 1
ATOM 1207 C CA . ASP A 1 153 ? 1.333 6.324 1.284 1 98.81 153 ASP A CA 1
ATOM 1208 C C . ASP A 1 153 ? -0.165 6.406 1.001 1 98.81 153 ASP A C 1
ATOM 1210 O O . ASP A 1 153 ? -0.984 6.207 1.9 1 98.81 153 ASP A O 1
ATOM 1214 N N . ALA A 1 154 ? -0.513 6.742 -0.243 1 98.62 154 ALA A N 1
ATOM 1215 C CA . ALA A 1 154 ? -1.915 6.898 -0.621 1 98.62 154 ALA A CA 1
ATOM 1216 C C . ALA A 1 154 ? -2.68 5.59 -0.435 1 98.62 154 ALA A C 1
ATOM 1218 O O . ALA A 1 154 ? -3.721 5.559 0.226 1 98.62 154 ALA A O 1
ATOM 1219 N N . VAL A 1 155 ? -2.119 4.523 -0.952 1 98.56 155 VAL A N 1
ATOM 1220 C CA . VAL A 1 155 ? -2.77 3.217 -0.965 1 98.56 155 VAL A CA 1
ATOM 1221 C C . VAL A 1 155 ? -2.904 2.691 0.462 1 98.56 155 VAL A C 1
ATOM 1223 O O . VAL A 1 155 ? -3.975 2.223 0.859 1 98.56 155 VAL A O 1
ATOM 1226 N N . MET A 1 156 ? -1.894 2.775 1.243 1 98.62 156 MET A N 1
ATOM 1227 C 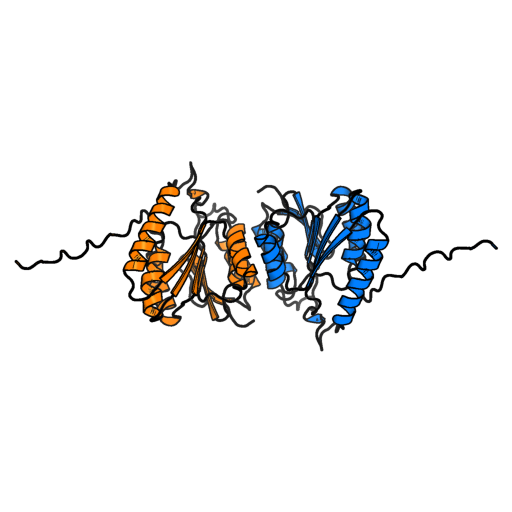CA . MET A 1 156 ? -1.92 2.236 2.6 1 98.62 156 MET A CA 1
ATOM 1228 C C . MET A 1 156 ? -2.725 3.139 3.529 1 98.62 156 MET A C 1
ATOM 1230 O O . MET A 1 156 ? -3.385 2.656 4.449 1 98.62 156 MET A O 1
ATOM 1234 N N . SER A 1 157 ? -2.703 4.457 3.279 1 98.75 157 SER A N 1
ATOM 1235 C CA . SER A 1 157 ? -3.525 5.379 4.059 1 98.75 157 SER A CA 1
ATOM 1236 C C . SER A 1 157 ? -5.012 5.117 3.832 1 98.75 157 SER A C 1
ATOM 1238 O O . SER A 1 157 ? -5.82 5.27 4.75 1 98.75 157 SER A O 1
ATOM 1240 N N . PHE A 1 158 ? -5.371 4.785 2.609 1 98.56 158 PHE A N 1
ATOM 1241 C CA . PHE A 1 158 ? -6.758 4.43 2.32 1 98.56 158 PHE A CA 1
ATOM 1242 C C . PHE A 1 158 ? -7.246 3.346 3.273 1 98.56 158 PHE A C 1
ATOM 1244 O O . PHE A 1 158 ? -8.398 3.371 3.707 1 98.56 158 PHE A O 1
ATOM 1251 N N . GLN A 1 159 ? -6.363 2.406 3.646 1 98.31 159 GLN A N 1
ATOM 1252 C CA . GLN A 1 159 ? -6.738 1.268 4.477 1 98.31 159 GLN A CA 1
ATOM 1253 C C . GLN A 1 159 ? -7.031 1.704 5.91 1 98.31 159 GLN A C 1
ATOM 1255 O O . GLN A 1 159 ? -7.887 1.122 6.582 1 98.31 159 GLN A O 1
ATOM 1260 N N . VAL A 1 160 ? -6.363 2.693 6.391 1 98.69 160 VAL A N 1
ATOM 1261 C CA . VAL A 1 160 ? -6.48 3.08 7.793 1 98.69 160 VAL A CA 1
ATOM 1262 C C . VAL A 1 160 ? -7.496 4.211 7.938 1 98.69 160 VAL A C 1
ATOM 1264 O O . VAL A 1 160 ? -7.859 4.59 9.055 1 98.69 160 VAL A O 1
ATOM 1267 N N . LEU A 1 161 ? -7.973 4.738 6.828 1 98.69 161 LEU A N 1
ATOM 1268 C CA . LEU A 1 161 ? -8.961 5.812 6.816 1 98.69 161 LEU A CA 1
ATOM 1269 C C . LEU A 1 161 ? -10.375 5.25 6.91 1 98.69 161 LEU A C 1
ATOM 1271 O O . LEU A 1 161 ? -10.727 4.316 6.188 1 98.69 161 LEU A O 1
ATOM 1275 N N . LYS A 1 162 ? -11.172 5.723 7.816 1 97.75 162 LYS A N 1
ATOM 1276 C CA . LYS A 1 162 ? -12.547 5.258 7.93 1 97.75 162 LYS A CA 1
ATOM 1277 C C . LYS A 1 162 ? -13.391 5.73 6.75 1 97.75 162 LYS A C 1
ATOM 1279 O O . LYS A 1 162 ? -13.055 6.719 6.094 1 97.75 162 LYS A O 1
ATOM 1284 N N . VAL A 1 163 ? -14.484 5.016 6.52 1 96.19 163 VAL A N 1
ATOM 1285 C CA . VAL A 1 163 ? -15.461 5.508 5.551 1 96.19 163 VAL A CA 1
ATOM 1286 C C . VAL A 1 163 ? -16 6.859 6.012 1 96.19 163 VAL A C 1
ATOM 1288 O O . VAL A 1 163 ? -16.359 7.027 7.184 1 96.19 163 VAL A O 1
ATOM 1291 N N . GLY A 1 164 ? -16.047 7.82 5.152 1 95.75 164 GLY A N 1
ATOM 1292 C CA . GLY A 1 164 ? -16.438 9.172 5.508 1 95.75 164 GLY A CA 1
ATOM 1293 C C . GLY A 1 164 ? -15.266 10.031 5.945 1 95.75 164 GLY A C 1
ATOM 1294 O O . GLY A 1 164 ? -15.398 11.25 6.07 1 95.75 164 GLY A O 1
ATOM 1295 N N . GLY A 1 165 ? -14.086 9.367 6.172 1 97.69 165 GLY A N 1
ATOM 1296 C CA . GLY A 1 165 ? -12.898 10.094 6.602 1 97.69 165 GLY A CA 1
ATOM 1297 C C . GLY A 1 165 ? -12.289 10.945 5.504 1 97.69 165 GLY A C 1
ATOM 1298 O O . GLY A 1 165 ? -12.609 10.773 4.328 1 97.69 165 GLY A O 1
ATOM 1299 N N . ILE A 1 166 ? -11.375 11.852 5.871 1 96.88 166 ILE A N 1
ATOM 1300 C CA . ILE A 1 166 ? -10.773 12.82 4.961 1 96.88 166 ILE A CA 1
ATOM 1301 C C . ILE A 1 166 ? -9.297 12.492 4.758 1 96.88 166 ILE A C 1
ATOM 1303 O O . ILE A 1 166 ? -8.586 12.188 5.719 1 96.88 166 ILE A O 1
ATOM 1307 N N . MET A 1 167 ? -8.898 12.445 3.529 1 97.44 167 MET A N 1
ATOM 1308 C CA . MET A 1 167 ? -7.48 12.344 3.18 1 97.44 167 MET A CA 1
ATOM 1309 C C . MET A 1 167 ? -7.02 13.586 2.428 1 97.44 167 MET A C 1
ATOM 1311 O O . MET A 1 167 ? -7.57 13.93 1.379 1 97.44 167 MET A O 1
ATOM 1315 N N . ILE A 1 168 ? -6.074 14.281 2.979 1 96.12 168 ILE A N 1
ATOM 1316 C CA . ILE A 1 168 ? -5.504 15.469 2.355 1 96.12 168 ILE A CA 1
ATOM 1317 C C . ILE A 1 168 ? -4.129 15.141 1.773 1 96.12 168 ILE A C 1
ATOM 1319 O O . ILE A 1 168 ? -3.248 14.648 2.484 1 96.12 168 ILE A O 1
ATOM 1323 N N . PHE A 1 169 ? -3.947 15.305 0.474 1 95.81 169 PHE A N 1
ATOM 1324 C CA . PHE A 1 169 ? -2.643 15.188 -0.169 1 95.81 169 PHE A CA 1
ATOM 1325 C C . PHE A 1 169 ? -1.972 16.547 -0.289 1 95.81 169 PHE A C 1
ATOM 1327 O O . PHE A 1 169 ? -2.549 17.484 -0.847 1 95.81 169 PHE A O 1
ATOM 1334 N N . ASP A 1 170 ? -0.791 16.609 0.215 1 94.81 170 ASP A N 1
ATOM 1335 C CA . ASP A 1 170 ? -0.028 17.844 0.057 1 94.81 170 ASP A CA 1
ATOM 1336 C C . ASP A 1 170 ? 0.805 17.828 -1.223 1 94.81 170 ASP A C 1
ATOM 1338 O O . ASP A 1 170 ? 0.952 16.766 -1.85 1 94.81 170 ASP A O 1
ATOM 1342 N N . ASP A 1 171 ? 1.238 18.969 -1.677 1 92.19 171 ASP A N 1
ATOM 1343 C CA . ASP A 1 171 ? 2.234 19.172 -2.725 1 92.19 171 ASP A CA 1
ATOM 1344 C C . ASP A 1 171 ? 1.734 18.625 -4.062 1 92.19 171 ASP A C 1
ATOM 1346 O O . ASP A 1 171 ? 2.514 18.078 -4.848 1 92.19 171 ASP A O 1
ATOM 1350 N N . TYR A 1 172 ? 0.463 18.828 -4.266 1 89.81 172 TYR A N 1
ATOM 1351 C CA . TYR A 1 172 ? -0.145 18.266 -5.469 1 89.81 172 TYR A CA 1
ATOM 1352 C C . TYR A 1 172 ? 0.53 18.812 -6.723 1 89.81 172 TYR A C 1
ATOM 1354 O O . TYR A 1 172 ? 0.778 18.062 -7.672 1 89.81 172 TYR A O 1
ATOM 1362 N N . LEU A 1 173 ? 0.952 20.109 -6.766 1 85.06 173 LEU A N 1
ATOM 1363 C CA . LEU A 1 173 ? 1.561 20.703 -7.953 1 85.06 173 LEU A CA 1
ATOM 1364 C C . LEU A 1 173 ? 3.014 21.078 -7.688 1 85.06 173 LEU A C 1
ATOM 1366 O O . LEU A 1 173 ? 3.604 21.859 -8.438 1 85.06 173 LEU A O 1
ATOM 1370 N N . TRP A 1 174 ? 3.516 20.547 -6.625 1 86.94 174 TRP A N 1
ATOM 1371 C CA . TRP A 1 174 ? 4.879 20.891 -6.223 1 86.94 174 TRP A CA 1
ATOM 1372 C C . TRP A 1 174 ? 5.891 20.297 -7.195 1 86.94 174 TRP A C 1
ATOM 1374 O O . TRP A 1 174 ? 5.719 19.172 -7.676 1 86.94 174 TRP A O 1
ATOM 1384 N N . SER A 1 175 ? 6.949 21.047 -7.523 1 86.88 175 SER A N 1
ATOM 1385 C CA . SER A 1 175 ? 8.117 20.594 -8.258 1 86.88 175 SER A CA 1
ATOM 1386 C C . SER A 1 175 ? 9.359 21.391 -7.887 1 86.88 175 SER A C 1
ATOM 1388 O O . SER A 1 175 ? 9.281 22.609 -7.684 1 86.88 175 SER A O 1
ATOM 1390 N N . MET A 1 176 ? 10.43 20.672 -7.781 1 84.12 176 MET A N 1
ATOM 1391 C CA . MET A 1 176 ? 11.695 21.359 -7.574 1 84.12 176 MET A CA 1
ATOM 1392 C C . MET A 1 176 ? 12.273 21.859 -8.898 1 84.12 176 MET A C 1
ATOM 1394 O O . MET A 1 176 ? 13.148 22.719 -8.914 1 84.12 176 MET A O 1
ATOM 1398 N N . ASP A 1 177 ? 11.727 21.266 -9.953 1 86.5 177 ASP A N 1
ATOM 1399 C CA . ASP A 1 177 ? 12.266 21.562 -11.281 1 86.5 177 ASP A CA 1
ATOM 1400 C C . ASP A 1 177 ? 11.555 22.75 -11.914 1 86.5 177 ASP A C 1
ATOM 1402 O O . ASP A 1 177 ? 10.422 23.078 -11.547 1 86.5 177 ASP A O 1
ATOM 1406 N N . ARG A 1 178 ? 12.258 23.344 -12.797 1 87.25 178 ARG A N 1
ATOM 1407 C CA . ARG A 1 178 ? 11.664 24.406 -13.586 1 87.25 178 ARG A CA 1
ATOM 1408 C C . ARG A 1 178 ? 10.508 23.891 -14.438 1 87.25 178 ARG A C 1
ATOM 1410 O O . ARG A 1 178 ? 10.539 22.75 -14.898 1 87.25 178 ARG A O 1
ATOM 1417 N N . PRO A 1 179 ? 9.523 24.797 -14.523 1 82.44 179 PRO A N 1
ATOM 1418 C CA . PRO A 1 179 ? 8.422 24.375 -15.391 1 82.44 179 PRO A CA 1
ATOM 1419 C C . PRO A 1 179 ? 8.898 23.859 -16.75 1 82.44 179 PRO A C 1
ATOM 1421 O O . PRO A 1 179 ? 9.789 24.453 -17.359 1 82.44 179 PRO A O 1
ATOM 1424 N N . GLY A 1 180 ? 8.344 22.797 -17.078 1 84.12 180 GLY A N 1
ATOM 1425 C CA . GLY A 1 180 ? 8.68 22.203 -18.359 1 84.12 180 GLY A CA 1
ATOM 1426 C C . GLY A 1 180 ? 9.82 21.203 -18.281 1 84.12 180 GLY A C 1
ATOM 1427 O O . GLY A 1 180 ? 10.062 20.453 -19.219 1 84.12 180 GLY A O 1
ATOM 1428 N N . THR A 1 181 ? 10.539 21.125 -17.188 1 89.56 181 THR A N 1
ATOM 1429 C CA . THR A 1 181 ? 11.688 20.234 -17.047 1 89.56 181 THR A CA 1
ATOM 1430 C C . THR A 1 181 ? 11.469 19.234 -15.914 1 89.56 181 THR A C 1
ATOM 1432 O O . THR A 1 181 ? 12.398 18.562 -15.484 1 89.56 181 THR A O 1
ATOM 1435 N N . GLN A 1 182 ? 10.281 19.156 -15.484 1 87 182 GLN A N 1
ATOM 1436 C CA . GLN A 1 182 ? 9.977 18.391 -14.281 1 87 182 GLN A CA 1
ATOM 1437 C C . GLN A 1 182 ? 10.25 16.906 -14.492 1 87 182 GLN A C 1
ATOM 1439 O O . GLN A 1 182 ? 9.875 16.328 -15.523 1 87 182 GLN A O 1
ATOM 1444 N N . ASP A 1 183 ? 10.992 16.344 -13.555 1 92.62 183 ASP A N 1
ATOM 1445 C CA . ASP A 1 183 ? 10.984 14.898 -13.414 1 92.62 183 ASP A CA 1
ATOM 1446 C C . ASP A 1 183 ? 9.719 14.414 -12.711 1 92.62 183 ASP A C 1
ATOM 1448 O O . ASP A 1 183 ? 9.609 14.531 -11.484 1 92.62 183 ASP A O 1
ATOM 1452 N N . VAL A 1 184 ? 8.836 13.836 -13.438 1 91.62 184 VAL A N 1
ATOM 1453 C CA . VAL A 1 184 ? 7.488 13.57 -12.953 1 91.62 184 VAL A CA 1
ATOM 1454 C C . VAL A 1 184 ? 7.527 12.523 -11.844 1 91.62 184 VAL A C 1
ATOM 1456 O O . VAL A 1 184 ? 6.613 12.445 -11.023 1 91.62 184 VAL A O 1
ATOM 1459 N N . LEU A 1 185 ? 8.539 11.727 -11.797 1 93.94 185 LEU A N 1
ATOM 1460 C CA . LEU A 1 185 ? 8.609 10.695 -10.766 1 93.94 185 LEU A CA 1
ATOM 1461 C C . LEU A 1 185 ? 9.188 11.25 -9.469 1 93.94 185 LEU A C 1
ATOM 1463 O O . LEU A 1 185 ? 9.227 10.555 -8.453 1 93.94 185 LEU A O 1
ATOM 1467 N N . LYS A 1 186 ? 9.602 12.5 -9.516 1 93.44 186 LYS A N 1
ATOM 1468 C CA . LYS A 1 186 ? 10.078 13.203 -8.328 1 93.44 186 LYS A CA 1
ATOM 1469 C C . LYS A 1 186 ? 9.062 14.234 -7.852 1 93.44 186 LYS A C 1
ATOM 1471 O O . LYS A 1 186 ? 9.445 15.289 -7.336 1 93.44 186 LYS A O 1
ATOM 1476 N N . MET A 1 187 ? 7.812 13.977 -8.195 1 94 187 MET A N 1
ATOM 1477 C CA . MET A 1 187 ? 6.691 14.812 -7.773 1 94 187 MET A CA 1
ATOM 1478 C C . MET A 1 187 ? 5.543 13.953 -7.254 1 94 187 MET A C 1
ATOM 1480 O O . MET A 1 187 ? 5.363 12.812 -7.691 1 94 187 MET A O 1
ATOM 1484 N N . PRO A 1 188 ? 4.691 14.555 -6.398 1 95.5 188 PRO A N 1
ATOM 1485 C CA . PRO A 1 188 ? 3.572 13.789 -5.844 1 95.5 188 PRO A CA 1
ATOM 1486 C C . PRO A 1 188 ? 2.447 13.57 -6.852 1 95.5 188 PRO A C 1
ATOM 1488 O O . PRO A 1 188 ? 1.785 12.531 -6.828 1 95.5 188 PRO A O 1
ATOM 1491 N N . LYS A 1 189 ? 2.295 14.43 -7.77 1 93.62 189 LYS A N 1
ATOM 1492 C CA . LYS A 1 189 ? 1.078 14.539 -8.57 1 93.62 189 LYS A CA 1
ATOM 1493 C C . LYS A 1 189 ? 0.811 13.25 -9.344 1 93.62 189 LYS A C 1
ATOM 1495 O O . LYS A 1 189 ? -0.313 12.75 -9.344 1 93.62 189 LYS A O 1
ATOM 1500 N N . PRO A 1 190 ? 1.834 12.664 -10.008 1 96.19 190 PRO A N 1
ATOM 1501 C CA . PRO A 1 190 ? 1.516 11.469 -10.789 1 96.19 190 PRO A CA 1
ATOM 1502 C C . PRO A 1 190 ? 0.998 10.32 -9.93 1 96.19 190 PRO A C 1
ATOM 1504 O O . PRO A 1 190 ? 0.109 9.578 -10.352 1 96.19 190 PRO A O 1
ATOM 1507 N N . ALA A 1 191 ? 1.524 10.164 -8.773 1 97.56 191 ALA A N 1
ATOM 1508 C CA . ALA A 1 191 ? 1.071 9.117 -7.855 1 97.56 191 ALA A CA 1
ATOM 1509 C C . ALA A 1 191 ? -0.339 9.406 -7.348 1 97.56 191 ALA A C 1
ATOM 1511 O O . ALA A 1 191 ? -1.181 8.508 -7.289 1 97.56 191 ALA A O 1
ATOM 1512 N N . ILE A 1 192 ? -0.589 10.688 -6.973 1 95.5 192 ILE A N 1
ATOM 1513 C CA . ILE A 1 192 ? -1.902 11.094 -6.488 1 95.5 192 ILE A CA 1
ATOM 1514 C C . ILE A 1 192 ? -2.949 10.859 -7.574 1 95.5 192 ILE A C 1
ATOM 1516 O O . ILE A 1 192 ? -4.012 10.289 -7.309 1 95.5 192 ILE A O 1
ATOM 1520 N N . ASP A 1 193 ? -2.646 11.234 -8.805 1 94.25 193 ASP A N 1
ATOM 1521 C CA . ASP A 1 193 ? -3.564 11.055 -9.922 1 94.25 193 ASP A CA 1
ATOM 1522 C C . ASP A 1 193 ? -3.857 9.578 -10.164 1 94.25 193 ASP A C 1
ATOM 1524 O O . ASP A 1 193 ? -5.012 9.188 -10.359 1 94.25 193 ASP A O 1
ATOM 1528 N N . ALA A 1 194 ? -2.846 8.75 -10.203 1 97.19 194 ALA A N 1
ATOM 1529 C CA . ALA A 1 194 ? -3.025 7.312 -10.414 1 97.19 194 ALA A CA 1
ATOM 1530 C C . ALA A 1 194 ? -3.938 6.711 -9.344 1 97.19 194 ALA A C 1
ATOM 1532 O O . ALA A 1 194 ? -4.863 5.965 -9.664 1 97.19 194 ALA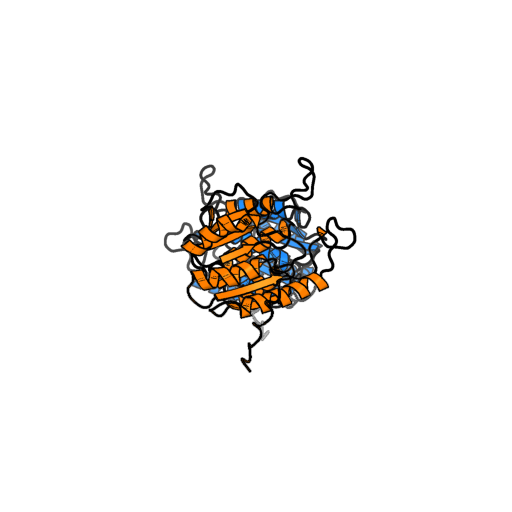 A O 1
ATOM 1533 N N . PHE A 1 195 ? -3.668 7.059 -8.062 1 97.62 195 PHE A N 1
ATOM 1534 C CA . PHE A 1 195 ? -4.469 6.574 -6.949 1 97.62 195 PHE A CA 1
ATOM 1535 C C . PHE A 1 195 ? -5.922 7.008 -7.094 1 97.62 195 PHE A C 1
ATOM 1537 O O . PHE A 1 195 ? -6.832 6.18 -7.012 1 97.62 195 PHE A O 1
ATOM 1544 N N . MET A 1 196 ? -6.129 8.266 -7.352 1 93.69 196 MET A N 1
ATOM 1545 C CA . MET A 1 196 ? -7.484 8.805 -7.398 1 93.69 196 MET A CA 1
ATOM 1546 C C . MET A 1 196 ? -8.258 8.227 -8.578 1 93.69 196 MET A C 1
ATOM 1548 O O . MET A 1 196 ? -9.477 8.023 -8.484 1 93.69 196 MET A O 1
ATOM 1552 N N . ASN A 1 197 ? -7.566 8.008 -9.688 1 95.19 197 ASN A N 1
ATOM 1553 C CA . ASN A 1 197 ? -8.227 7.398 -10.836 1 95.19 197 ASN A CA 1
ATOM 1554 C C . ASN A 1 197 ? -8.68 5.973 -10.531 1 95.19 197 ASN A C 1
ATOM 1556 O O . ASN A 1 197 ? -9.812 5.594 -10.844 1 95.19 197 ASN A O 1
ATOM 1560 N N . ILE A 1 198 ? -7.828 5.211 -9.891 1 96.75 198 ILE A N 1
ATOM 1561 C CA . ILE A 1 198 ? -8.109 3.805 -9.617 1 96.75 198 ILE A CA 1
ATOM 1562 C C . ILE A 1 198 ? -9.156 3.695 -8.508 1 96.75 198 ILE A C 1
ATOM 1564 O O . ILE A 1 198 ? -9.992 2.789 -8.516 1 96.75 198 ILE A O 1
ATOM 1568 N N . PHE A 1 199 ? -9.18 4.645 -7.566 1 96.12 199 PHE A N 1
ATOM 1569 C CA . PHE A 1 199 ? -10.055 4.594 -6.406 1 96.12 199 PHE A CA 1
ATOM 1570 C C . PHE A 1 199 ? -11.242 5.539 -6.578 1 96.12 199 PHE A C 1
ATOM 1572 O O . PHE A 1 199 ? -11.906 5.891 -5.602 1 96.12 199 PHE A O 1
ATOM 1579 N N . GLN A 1 200 ? -11.539 5.941 -7.766 1 92.44 200 GLN A N 1
ATOM 1580 C CA . GLN A 1 200 ? -12.484 7.027 -8.016 1 92.44 200 GLN A CA 1
ATOM 1581 C C . GLN A 1 200 ? -13.883 6.656 -7.535 1 92.44 200 GLN A C 1
ATOM 1583 O O . GLN A 1 200 ? -14.711 7.535 -7.285 1 92.44 200 GLN A O 1
ATOM 1588 N N . ARG A 1 201 ? -14.195 5.344 -7.367 1 93.56 201 ARG A N 1
ATOM 1589 C CA . ARG A 1 201 ? -15.5 4.926 -6.863 1 93.56 201 ARG A CA 1
ATOM 1590 C C . ARG A 1 201 ? -15.492 4.801 -5.344 1 93.56 201 ARG A C 1
ATOM 1592 O O . ARG A 1 201 ? -16.531 4.539 -4.73 1 93.56 201 ARG A O 1
ATOM 1599 N N . LYS A 1 202 ? -14.305 5.012 -4.762 1 95 202 LYS A N 1
ATOM 1600 C CA . LYS A 1 202 ? -14.141 4.848 -3.318 1 95 202 LYS A CA 1
ATOM 1601 C C . LYS A 1 202 ? -13.656 6.141 -2.672 1 95 202 LYS A C 1
ATOM 1603 O O . LYS A 1 202 ? -13.688 6.277 -1.446 1 95 202 LYS A O 1
ATOM 1608 N N . MET A 1 203 ? -13.094 7.059 -3.414 1 91.94 203 MET A N 1
ATOM 1609 C CA . MET A 1 203 ? -12.594 8.359 -2.982 1 91.94 203 MET A CA 1
ATOM 1610 C C . MET A 1 203 ? -13.172 9.477 -3.85 1 91.94 203 MET A C 1
ATOM 1612 O O . MET A 1 203 ? -13.18 9.367 -5.078 1 91.94 203 MET A O 1
ATOM 1616 N N . ASN A 1 204 ? -13.664 10.547 -3.23 1 90.06 204 ASN A N 1
ATOM 1617 C CA . ASN A 1 204 ? -14.133 11.719 -3.959 1 90.06 204 ASN A CA 1
ATOM 1618 C C . ASN A 1 204 ? -13.344 12.969 -3.586 1 90.06 204 ASN A C 1
ATOM 1620 O O . ASN A 1 204 ? -12.961 13.141 -2.426 1 90.06 204 ASN A O 1
ATOM 1624 N N . ILE A 1 205 ? -13.094 13.734 -4.582 1 85.06 205 ILE A N 1
ATOM 1625 C CA . ILE A 1 205 ? -12.625 15.086 -4.316 1 85.06 205 ILE A CA 1
ATOM 1626 C C . ILE A 1 205 ? -13.805 15.961 -3.889 1 85.06 205 ILE A C 1
ATOM 1628 O O . ILE A 1 205 ? -14.773 16.125 -4.637 1 85.06 205 ILE A O 1
ATOM 1632 N N . PHE A 1 206 ? -13.766 16.516 -2.691 1 84.25 206 PHE A N 1
ATOM 1633 C CA . PHE A 1 206 ? -14.977 17.203 -2.234 1 84.25 206 PHE A CA 1
ATOM 1634 C C . PHE A 1 206 ? -14.758 18.703 -2.17 1 84.25 206 PHE A C 1
ATOM 1636 O O . PHE A 1 206 ? -15.695 19.453 -1.88 1 84.25 206 PHE A O 1
ATOM 1643 N N . MET A 1 207 ? -13.625 19.125 -2.418 1 76 207 MET A N 1
ATOM 1644 C CA . MET A 1 207 ? -13.32 20.562 -2.477 1 76 207 MET A CA 1
ATOM 1645 C C . MET A 1 207 ? -12.234 20.828 -3.516 1 76 207 MET A C 1
ATOM 1647 O O . MET A 1 207 ? -11.359 20 -3.746 1 76 207 MET A O 1
ATOM 1651 N N . GLY A 1 208 ? -12.555 21.953 -4.344 1 62.84 208 GLY A N 1
ATOM 1652 C CA . GLY A 1 208 ? -11.68 22.312 -5.445 1 62.84 208 GLY A CA 1
ATOM 1653 C C . GLY A 1 208 ? -10.242 22.547 -5.008 1 62.84 208 GLY A C 1
ATOM 1654 O O . GLY A 1 208 ? -9.992 22.938 -3.869 1 62.84 208 GLY A O 1
ATOM 1655 N N . ALA A 1 209 ? -9.25 21.859 -5.867 1 57.19 209 ALA A N 1
ATOM 1656 C CA . ALA A 1 209 ? -7.812 21.891 -5.645 1 57.19 209 ALA A CA 1
ATOM 1657 C C . ALA A 1 209 ? -7.199 23.172 -6.203 1 57.19 209 ALA A C 1
ATOM 1659 O O . ALA A 1 209 ? -6.949 23.266 -7.406 1 57.19 209 ALA A O 1
ATOM 1660 N N . PRO A 1 210 ? -7.465 24.281 -6.145 1 53.34 210 PRO A N 1
ATOM 1661 C CA . PRO A 1 210 ? -6.516 25.125 -6.867 1 53.34 210 PRO A CA 1
ATOM 1662 C C . PRO A 1 210 ? -5.074 24.656 -6.719 1 53.34 210 PRO A C 1
ATOM 1664 O O . PRO A 1 210 ? -4.32 24.641 -7.699 1 53.34 210 PRO A O 1
ATOM 1667 N N . ILE A 1 211 ? -4.594 24.688 -5.316 1 57.06 211 ILE A N 1
ATOM 1668 C CA . ILE A 1 211 ? -3.607 25.422 -4.527 1 57.06 211 ILE A CA 1
ATOM 1669 C C . ILE A 1 211 ? -2.66 24.438 -3.842 1 57.06 211 ILE A C 1
ATOM 1671 O O . ILE A 1 211 ? -2.016 24.766 -2.848 1 57.06 211 ILE A O 1
ATOM 1675 N N . GLY A 1 212 ? -2.191 23.562 -4.305 1 83.88 212 GLY A N 1
ATOM 1676 C CA . GLY A 1 212 ? -1.037 22.844 -3.785 1 83.88 212 GLY A CA 1
ATOM 1677 C C . GLY A 1 212 ? -1.406 21.562 -3.066 1 83.88 212 GLY A C 1
ATOM 1678 O O . GLY A 1 212 ? -0.575 20.656 -2.922 1 83.88 212 GLY A O 1
ATOM 1679 N N . GLN A 1 213 ? -2.805 21.562 -2.553 1 89.44 213 GLN A N 1
ATOM 1680 C CA . GLN A 1 213 ? -3.252 20.344 -1.875 1 89.44 213 GLN A CA 1
ATOM 1681 C C . GLN A 1 213 ? -4.496 19.766 -2.541 1 89.44 213 GLN A C 1
ATOM 1683 O O . GLN A 1 213 ? -5.246 20.484 -3.203 1 89.44 213 GLN A O 1
ATOM 1688 N N . LEU A 1 214 ? -4.711 18.484 -2.506 1 88.12 214 LEU A N 1
ATOM 1689 C CA . LEU A 1 214 ? -5.934 17.797 -2.912 1 88.12 214 LEU A CA 1
ATOM 1690 C C . LEU A 1 214 ? -6.707 17.312 -1.695 1 88.12 214 LEU A C 1
ATOM 1692 O O . LEU A 1 214 ? -6.141 16.656 -0.818 1 88.12 214 LEU A O 1
ATOM 1696 N N . TYR A 1 215 ? -7.965 17.734 -1.566 1 89.56 215 TYR A N 1
ATOM 1697 C CA . TYR A 1 215 ? -8.836 17.375 -0.457 1 89.56 215 TYR A CA 1
ATOM 1698 C C . TYR A 1 215 ? -9.828 16.297 -0.875 1 89.56 215 TYR A C 1
ATOM 1700 O O . TYR A 1 215 ? -10.703 16.531 -1.715 1 89.56 215 TYR A O 1
ATOM 1708 N N . THR A 1 216 ? -9.727 15.078 -0.24 1 90.38 216 THR A N 1
ATOM 1709 C CA . THR A 1 216 ? -10.5 13.93 -0.688 1 90.38 216 THR A CA 1
ATOM 1710 C C . THR A 1 216 ? -11.203 13.258 0.488 1 90.38 216 THR A C 1
ATOM 1712 O O . THR A 1 216 ? -10.875 13.523 1.646 1 90.38 216 THR A O 1
ATOM 1715 N N . ARG A 1 217 ? -12.312 12.555 0.172 1 93.5 217 ARG A N 1
ATOM 1716 C CA . ARG A 1 217 ? -13.109 11.836 1.158 1 93.5 217 ARG A CA 1
ATOM 1717 C C . ARG A 1 217 ? -13.359 10.398 0.716 1 93.5 217 ARG A C 1
ATOM 1719 O O . ARG A 1 217 ? -13.664 10.148 -0.452 1 93.5 217 ARG A O 1
ATOM 1726 N N . LYS A 1 218 ? -13.008 9.469 1.627 1 93.56 218 LYS A N 1
ATOM 1727 C CA . LYS A 1 218 ? -13.367 8.078 1.378 1 93.56 218 LYS A CA 1
ATOM 1728 C C . LYS A 1 218 ? -14.883 7.887 1.409 1 93.56 218 LYS A C 1
ATOM 1730 O O . LYS A 1 218 ? -15.555 8.336 2.342 1 93.56 218 LYS A O 1
ATOM 1735 N N . ILE A 1 219 ? -15.43 7.234 0.411 1 84.69 219 ILE A N 1
ATOM 1736 C CA . ILE A 1 219 ? -16.875 7.039 0.335 1 84.69 219 ILE A CA 1
ATOM 1737 C C . ILE A 1 219 ? -17.188 5.543 0.331 1 84.69 219 ILE A C 1
ATOM 1739 O O . ILE A 1 219 ? -16.281 4.711 0.204 1 84.69 219 ILE A O 1
ATOM 1743 N N . ASN A 1 220 ? -18.484 5.191 0.756 1 75.38 220 ASN A N 1
ATOM 1744 C CA . ASN A 1 220 ? -18.922 3.801 0.815 1 75.38 220 ASN A CA 1
ATOM 1745 C C . ASN A 1 220 ? -18.734 3.098 -0.527 1 75.38 220 ASN A C 1
ATOM 1747 O O . ASN A 1 220 ? -19.141 3.617 -1.566 1 75.38 220 ASN A O 1
ATOM 1751 N N . PRO A 1 221 ? -17.906 1.964 -0.486 1 63.41 221 PRO A N 1
ATOM 1752 C CA . PRO A 1 221 ? -17.688 1.261 -1.754 1 63.41 221 PRO A CA 1
ATOM 1753 C C . PRO A 1 221 ? -18.984 0.737 -2.359 1 63.41 221 PRO A C 1
ATOM 1755 O O . PRO A 1 221 ? -19.969 0.515 -1.639 1 63.41 221 PRO A O 1
ATOM 1758 N N . MET B 1 1 ? 5.93 -66.312 -1.466 1 38.44 1 MET B N 1
ATOM 1759 C CA . MET B 1 1 ? 4.871 -65.312 -1.522 1 38.44 1 MET B CA 1
ATOM 1760 C C . MET B 1 1 ? 5.461 -63.938 -1.669 1 38.44 1 MET B C 1
ATOM 1762 O O . MET B 1 1 ? 6.211 -63.469 -0.805 1 38.44 1 MET B O 1
ATOM 1766 N N . THR B 1 2 ? 5.762 -63.531 -2.879 1 43.31 2 THR B N 1
ATOM 1767 C CA . THR B 1 2 ? 6.305 -62.219 -3.23 1 43.31 2 THR B CA 1
ATOM 1768 C C . THR B 1 2 ? 5.375 -61.094 -2.76 1 43.31 2 THR B C 1
ATOM 1770 O O . THR B 1 2 ? 4.199 -61.062 -3.123 1 43.31 2 THR B O 1
ATOM 1773 N N . ASP B 1 3 ? 5.492 -60.625 -1.531 1 43.44 3 ASP B N 1
ATOM 1774 C CA . ASP B 1 3 ? 4.809 -59.438 -1.046 1 43.44 3 ASP B CA 1
ATOM 1775 C C . ASP B 1 3 ? 4.926 -58.281 -2.051 1 43.44 3 ASP B C 1
ATOM 1777 O O . ASP B 1 3 ? 6.008 -57.719 -2.23 1 43.44 3 ASP B O 1
ATOM 1781 N N . THR B 1 4 ? 4.332 -58.406 -3.188 1 36.38 4 THR B N 1
ATOM 1782 C CA . THR B 1 4 ? 4.246 -57.219 -4.023 1 36.38 4 THR B CA 1
ATOM 1783 C C . THR B 1 4 ? 3.676 -56.031 -3.232 1 36.38 4 THR B C 1
ATOM 1785 O O . THR B 1 4 ? 2.484 -56.031 -2.916 1 36.38 4 THR B O 1
ATOM 1788 N N . ALA B 1 5 ? 4.441 -55.562 -2.326 1 56.72 5 ALA B N 1
ATOM 1789 C CA . ALA B 1 5 ? 4.059 -54.25 -1.778 1 56.72 5 ALA B CA 1
ATOM 1790 C C . ALA B 1 5 ? 3.338 -53.406 -2.824 1 56.72 5 ALA B C 1
ATOM 1792 O O . ALA B 1 5 ? 3.881 -53.156 -3.898 1 56.72 5 ALA B O 1
ATOM 1793 N N . GLU B 1 6 ? 2.037 -53.594 -3.012 1 46.69 6 GLU B N 1
ATOM 1794 C CA . GLU B 1 6 ? 1.218 -52.719 -3.836 1 46.69 6 GLU B CA 1
ATOM 1795 C C . GLU B 1 6 ? 1.794 -51.312 -3.871 1 46.69 6 GLU B C 1
ATOM 1797 O O . GLU B 1 6 ? 2.205 -50.781 -2.84 1 46.69 6 GLU B O 1
ATOM 1802 N N . ALA B 1 7 ? 2.227 -50.844 -4.965 1 53 7 ALA B N 1
ATOM 1803 C CA . ALA B 1 7 ? 2.676 -49.469 -5.176 1 53 7 ALA B CA 1
ATOM 1804 C C . ALA B 1 7 ? 1.702 -48.5 -4.551 1 53 7 ALA B C 1
ATOM 1806 O O . ALA B 1 7 ? 0.485 -48.625 -4.688 1 53 7 ALA B O 1
ATOM 1807 N N . PRO B 1 8 ? 2.07 -47.688 -3.525 1 51.47 8 PRO B N 1
ATOM 1808 C CA . PRO B 1 8 ? 1.143 -46.719 -2.926 1 51.47 8 PRO B CA 1
ATOM 1809 C C . PRO B 1 8 ? 0.298 -46 -3.965 1 51.47 8 PRO B C 1
ATOM 1811 O O . PRO B 1 8 ? 0.771 -45.719 -5.07 1 51.47 8 PRO B O 1
ATOM 1814 N N . ALA B 1 9 ? -1.021 -46.156 -3.982 1 55.88 9 ALA B N 1
ATOM 1815 C CA . ALA B 1 9 ? -1.987 -45.5 -4.871 1 55.88 9 ALA B CA 1
ATOM 1816 C C . ALA B 1 9 ? -1.679 -44.031 -5.043 1 55.88 9 ALA B C 1
ATOM 1818 O O . ALA B 1 9 ? -1.512 -43.281 -4.059 1 55.88 9 ALA B O 1
ATOM 1819 N N . ILE B 1 10 ? -1.107 -43.625 -6.238 1 67.38 10 ILE B N 1
ATOM 1820 C CA . ILE B 1 10 ? -0.908 -42.219 -6.566 1 67.38 10 ILE B CA 1
ATOM 1821 C C . ILE B 1 10 ? -2.227 -41.469 -6.422 1 67.38 10 ILE B C 1
ATOM 1823 O O . ILE B 1 10 ? -3.207 -41.781 -7.105 1 67.38 10 ILE B O 1
ATOM 1827 N N . VAL B 1 11 ? -2.486 -40.781 -5.312 1 76.56 11 VAL B N 1
ATOM 1828 C CA . VAL B 1 11 ? -3.672 -39.969 -5.129 1 76.56 11 VAL B CA 1
ATOM 1829 C C . VAL B 1 11 ? -3.637 -38.781 -6.113 1 76.56 11 VAL B C 1
ATOM 1831 O O . VAL B 1 11 ? -2.689 -38 -6.113 1 76.56 11 VAL B O 1
ATOM 1834 N N . PRO B 1 12 ? -4.582 -38.719 -6.996 1 91.19 12 PRO B N 1
ATOM 1835 C CA . PRO B 1 12 ? -4.586 -37.656 -8 1 91.19 12 PRO B CA 1
ATOM 1836 C C . PRO B 1 12 ? -4.953 -36.312 -7.418 1 91.19 12 PRO B C 1
ATOM 1838 O O . PRO B 1 12 ? -5.641 -36.219 -6.395 1 91.19 12 PRO B O 1
ATOM 1841 N N . TYR B 1 13 ? -4.414 -35.25 -7.918 1 96 13 TYR B N 1
ATOM 1842 C CA . TYR B 1 13 ? -4.852 -33.906 -7.586 1 96 13 TYR B CA 1
ATOM 1843 C C . TYR B 1 13 ? -6.32 -33.719 -7.941 1 96 13 TYR B C 1
ATOM 1845 O O . TYR B 1 13 ? -6.828 -34.344 -8.875 1 96 13 TYR B O 1
ATOM 1853 N N . GLU B 1 14 ? -7.027 -32.938 -7.199 1 96.75 14 GLU B N 1
ATOM 1854 C CA . GLU B 1 14 ? -8.406 -32.562 -7.492 1 96.75 14 GLU B CA 1
ATOM 1855 C C . GLU B 1 14 ? -8.492 -31.109 -7.93 1 96.75 14 GLU B C 1
ATOM 1857 O O . GLU B 1 14 ? -8.391 -30.203 -7.102 1 96.75 14 GLU B O 1
ATOM 1862 N N . PHE B 1 15 ? -8.672 -30.859 -9.211 1 96.81 15 PHE B N 1
ATOM 1863 C CA . PHE B 1 15 ? -8.867 -29.531 -9.758 1 96.81 15 PHE B CA 1
ATOM 1864 C C . PHE B 1 15 ? -10.172 -29.453 -10.539 1 96.81 15 PHE B C 1
ATOM 1866 O O . PHE B 1 15 ? -10.453 -30.312 -11.391 1 96.81 15 PHE B O 1
ATOM 1873 N N . SER B 1 16 ? -10.984 -28.516 -10.289 1 95.12 16 SER B N 1
ATOM 1874 C CA . SER B 1 16 ? -12.242 -28.344 -11 1 95.12 16 SER B CA 1
ATOM 1875 C C . SER B 1 16 ? -12.094 -27.359 -12.156 1 95.12 16 SER B C 1
ATOM 1877 O O . SER B 1 16 ? -12.938 -27.312 -13.055 1 95.12 16 SER B O 1
ATOM 1879 N N . ARG B 1 17 ? -11.047 -26.516 -12.109 1 91.88 17 ARG B N 1
ATOM 1880 C CA . ARG B 1 17 ? -10.766 -25.5 -13.125 1 91.88 17 ARG B CA 1
ATOM 1881 C C . ARG B 1 17 ? -9.273 -25.438 -13.43 1 91.88 17 ARG B C 1
ATOM 1883 O O . ARG B 1 17 ? -8.445 -25.797 -12.594 1 91.88 17 ARG B O 1
ATOM 1890 N N . ASP B 1 18 ? -9.008 -25.047 -14.656 1 93.44 18 ASP B N 1
ATOM 1891 C CA . ASP B 1 18 ? -7.613 -24.828 -15.039 1 93.44 18 ASP B CA 1
ATOM 1892 C C . ASP B 1 18 ? -7.391 -23.406 -15.547 1 93.44 18 ASP B C 1
ATOM 1894 O O . ASP B 1 18 ? -7.637 -23.125 -16.719 1 93.44 18 ASP B O 1
ATOM 1898 N N . TRP B 1 19 ? -6.816 -22.641 -14.641 1 88.56 19 TRP B N 1
ATOM 1899 C CA . TRP B 1 19 ? -6.523 -21.266 -14.984 1 88.56 19 TRP B CA 1
ATOM 1900 C C . TRP B 1 19 ? -5.02 -21.047 -15.125 1 88.56 19 TRP B C 1
ATOM 1902 O O . TRP B 1 19 ? -4.566 -19.922 -15.367 1 88.56 19 TRP B O 1
ATOM 1912 N N . PHE B 1 20 ? -4.219 -22.062 -15.023 1 93.44 20 PHE B N 1
ATOM 1913 C CA . PHE B 1 20 ? -2.795 -21.859 -14.797 1 93.44 20 PHE B CA 1
ATOM 1914 C C . PHE B 1 20 ? -1.97 -22.531 -15.898 1 93.44 20 PHE B C 1
ATOM 1916 O O . PHE B 1 20 ? -0.929 -22 -16.297 1 93.44 20 PHE B O 1
ATOM 1923 N N . SER B 1 21 ? -2.418 -23.672 -16.5 1 93.25 21 SER B N 1
ATOM 1924 C CA . SER B 1 21 ? -1.582 -24.531 -17.328 1 93.25 21 SER B CA 1
ATOM 1925 C C . SER B 1 21 ? -1.05 -23.781 -18.547 1 93.25 21 SER B C 1
ATOM 1927 O O . SER B 1 21 ? 0.045 -24.078 -19.031 1 93.25 21 SER B O 1
ATOM 1929 N N . GLY B 1 22 ? -1.854 -22.797 -19.016 1 90.62 22 GLY B N 1
ATOM 1930 C CA . GLY B 1 22 ? -1.426 -22.016 -20.172 1 90.62 22 GLY B CA 1
ATOM 1931 C C . GLY B 1 22 ? -0.179 -21.203 -19.906 1 90.62 22 GLY B C 1
ATOM 1932 O O . GLY B 1 22 ? 0.512 -20.797 -20.828 1 90.62 22 GLY B O 1
ATOM 1933 N N . ASN B 1 23 ? 0.191 -20.969 -18.656 1 92.06 23 ASN B N 1
ATOM 1934 C CA . ASN B 1 23 ? 1.322 -20.125 -18.281 1 92.06 23 ASN B CA 1
ATOM 1935 C C . ASN B 1 23 ? 2.594 -20.953 -18.078 1 92.06 23 ASN B C 1
ATOM 1937 O O . ASN B 1 23 ? 3.688 -20.391 -17.969 1 92.06 23 ASN B O 1
ATOM 1941 N N . VAL B 1 24 ? 2.557 -22.297 -18.109 1 94 24 VAL B N 1
ATOM 1942 C CA . VAL B 1 24 ? 3.613 -23.188 -17.672 1 94 24 VAL B CA 1
ATOM 1943 C C . VAL B 1 24 ? 4.852 -23.016 -18.547 1 94 24 VAL B C 1
ATOM 1945 O O . VAL B 1 24 ? 5.973 -22.938 -18.031 1 94 24 VAL B O 1
ATOM 1948 N N . PRO B 1 25 ? 4.691 -22.906 -19.859 1 91.62 25 PRO B N 1
ATOM 1949 C CA . PRO B 1 25 ? 5.91 -22.766 -20.672 1 91.62 25 PRO B CA 1
ATOM 1950 C C . PRO B 1 25 ? 6.738 -21.547 -20.266 1 91.62 25 PRO B C 1
ATOM 1952 O O . PRO B 1 25 ? 7.961 -21.641 -20.156 1 91.62 25 PRO B O 1
ATOM 1955 N N . THR B 1 26 ? 6.078 -20.438 -20.094 1 92.06 26 THR B N 1
ATOM 1956 C CA . THR B 1 26 ? 6.785 -19.219 -19.703 1 92.06 26 THR B CA 1
ATOM 1957 C C . THR B 1 26 ? 7.312 -19.328 -18.281 1 92.06 26 THR B C 1
ATOM 1959 O O . THR B 1 26 ? 8.453 -18.953 -18 1 92.06 26 THR B O 1
ATOM 1962 N N . TRP B 1 27 ? 6.527 -19.875 -17.344 1 94.88 27 TRP B N 1
ATOM 1963 C CA . TRP B 1 27 ? 6.934 -20.031 -15.953 1 94.88 27 TRP B CA 1
ATOM 1964 C C . TRP B 1 27 ? 8.156 -20.938 -15.836 1 94.88 27 TRP B C 1
ATOM 1966 O O . TRP B 1 27 ? 9.047 -20.672 -15.023 1 94.88 27 TRP B O 1
ATOM 1976 N N . ARG B 1 28 ? 8.18 -21.969 -16.625 1 95.06 28 ARG B N 1
ATOM 1977 C CA . ARG B 1 28 ? 9.312 -22.875 -16.609 1 95.06 28 ARG B CA 1
ATOM 1978 C C . ARG B 1 28 ? 10.609 -22.141 -16.922 1 95.06 28 ARG B C 1
ATOM 1980 O O . ARG B 1 28 ? 11.625 -22.328 -16.234 1 95.06 28 ARG B O 1
ATOM 1987 N N . GLN B 1 29 ? 10.57 -21.312 -17.969 1 92.56 29 GLN B N 1
ATOM 1988 C CA . GLN B 1 29 ? 11.75 -20.531 -18.344 1 92.56 29 GLN B CA 1
ATOM 1989 C C . GLN B 1 29 ? 12.188 -19.609 -17.203 1 92.56 29 GLN B C 1
ATOM 1991 O O . GLN B 1 29 ? 13.375 -19.547 -16.875 1 92.56 29 GLN B O 1
ATOM 1996 N N . ILE B 1 30 ? 11.258 -18.984 -16.594 1 94.19 30 ILE B N 1
ATOM 1997 C CA . ILE B 1 30 ? 11.531 -18 -15.539 1 94.19 30 ILE B CA 1
ATOM 1998 C C . ILE B 1 30 ? 12.109 -18.703 -14.32 1 94.19 30 ILE B C 1
ATOM 2000 O O . ILE B 1 30 ? 13.125 -18.266 -13.758 1 94.19 30 ILE B O 1
ATOM 2004 N N . ILE B 1 31 ? 11.508 -19.812 -13.945 1 96.56 31 ILE B N 1
ATOM 2005 C CA . ILE B 1 31 ? 11.883 -20.531 -12.727 1 96.56 31 ILE B CA 1
ATOM 2006 C C . ILE B 1 31 ? 13.242 -21.203 -12.914 1 96.56 31 ILE B C 1
ATOM 2008 O O . ILE B 1 31 ? 14.086 -21.188 -12.008 1 96.56 31 ILE B O 1
ATOM 2012 N N . ASP B 1 32 ? 13.461 -21.766 -14.062 1 95.81 32 ASP B N 1
ATOM 2013 C CA . ASP B 1 32 ? 14.734 -22.438 -14.344 1 95.81 32 ASP B CA 1
ATOM 2014 C C . ASP B 1 32 ? 15.898 -21.453 -14.266 1 95.81 32 ASP B C 1
ATOM 2016 O O . ASP B 1 32 ? 16.984 -21.797 -13.805 1 95.81 32 ASP B O 1
ATOM 2020 N N . LYS B 1 33 ? 15.656 -20.297 -14.703 1 94.88 33 LYS B N 1
ATOM 2021 C CA . LYS B 1 33 ? 16.719 -19.297 -14.773 1 94.88 33 LYS B CA 1
ATOM 2022 C C . LYS B 1 33 ? 16.938 -18.641 -13.414 1 94.88 33 LYS B C 1
ATOM 2024 O O . LYS B 1 33 ? 18.078 -18.344 -13.047 1 94.88 33 LYS B O 1
ATOM 2029 N N . ASN B 1 34 ? 15.922 -18.422 -12.57 1 96.62 34 ASN B N 1
ATOM 2030 C CA . ASN B 1 34 ? 16.031 -17.562 -11.398 1 96.62 34 ASN B CA 1
ATOM 2031 C C . ASN B 1 34 ? 16.031 -18.391 -10.109 1 96.62 34 ASN B C 1
ATOM 2033 O O . ASN B 1 34 ? 16.469 -17.906 -9.062 1 96.62 34 ASN B O 1
ATOM 2037 N N . LYS B 1 35 ? 15.422 -19.578 -10.133 1 98.19 35 LYS B N 1
ATOM 2038 C CA . LYS B 1 3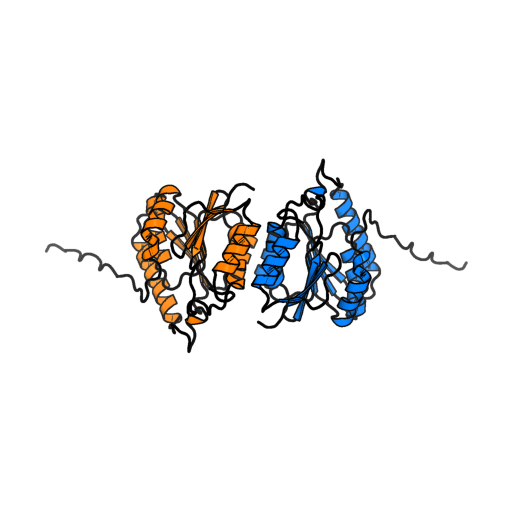5 ? 15.484 -20.562 -9.047 1 98.19 35 LYS B CA 1
ATOM 2039 C C . LYS B 1 35 ? 15 -19.953 -7.734 1 98.19 35 LYS B C 1
ATOM 2041 O O . LYS B 1 35 ? 15.695 -20.031 -6.719 1 98.19 35 LYS B O 1
ATOM 2046 N N . PRO B 1 36 ? 13.82 -19.391 -7.719 1 98.44 36 PRO B N 1
ATOM 2047 C CA . PRO B 1 36 ? 13.297 -18.781 -6.492 1 98.44 36 PRO B CA 1
ATOM 2048 C C . PRO B 1 36 ? 13.109 -19.797 -5.363 1 98.44 36 PRO B C 1
ATOM 2050 O O . PRO B 1 36 ? 12.719 -20.938 -5.613 1 98.44 36 PRO B O 1
ATOM 2053 N N . ARG B 1 37 ? 13.32 -19.359 -4.121 1 98.44 37 ARG B N 1
ATOM 2054 C CA . ARG B 1 37 ? 13.188 -20.219 -2.949 1 98.44 37 ARG B CA 1
ATOM 2055 C C . ARG B 1 37 ? 12.133 -19.672 -1.992 1 98.44 37 ARG B C 1
ATOM 2057 O O . ARG B 1 37 ? 11.523 -20.438 -1.233 1 98.44 37 ARG B O 1
ATOM 2064 N N . ARG B 1 38 ? 11.969 -18.422 -1.9 1 98.81 38 ARG B N 1
ATOM 2065 C CA . ARG B 1 38 ? 10.961 -17.75 -1.098 1 98.81 38 ARG B CA 1
ATOM 2066 C C . ARG B 1 38 ? 9.891 -17.125 -1.983 1 98.81 38 ARG B C 1
ATOM 2068 O O . ARG B 1 38 ? 10.141 -16.109 -2.65 1 98.81 38 ARG B O 1
ATOM 2075 N N . ILE B 1 39 ? 8.727 -17.734 -1.947 1 98.94 39 ILE B N 1
ATOM 2076 C CA . ILE B 1 39 ? 7.695 -17.391 -2.916 1 98.94 39 ILE B CA 1
ATOM 2077 C C . ILE B 1 39 ? 6.438 -16.922 -2.186 1 98.94 39 ILE B C 1
ATOM 2079 O O . ILE B 1 39 ? 6.039 -17.516 -1.179 1 98.94 39 ILE B O 1
ATOM 2083 N N . LEU B 1 40 ? 5.848 -15.82 -2.648 1 98.94 40 LEU B N 1
ATOM 2084 C CA . LEU B 1 40 ? 4.551 -15.336 -2.189 1 98.94 40 LEU B CA 1
ATOM 2085 C C . LEU B 1 40 ? 3.514 -15.422 -3.303 1 98.94 40 LEU B C 1
ATOM 2087 O O . LEU B 1 40 ? 3.766 -14.984 -4.43 1 98.94 40 LEU B O 1
ATOM 2091 N N . GLU B 1 41 ? 2.42 -16.078 -3.01 1 98.94 41 GLU B N 1
ATOM 2092 C CA . GLU B 1 41 ? 1.295 -16.188 -3.936 1 98.94 41 GLU B CA 1
ATOM 2093 C C . GLU B 1 41 ? 0.045 -15.523 -3.361 1 98.94 41 GLU B C 1
ATOM 2095 O O . GLU B 1 41 ? -0.409 -15.875 -2.273 1 98.94 41 GLU B O 1
ATOM 2100 N N . ILE B 1 42 ? -0.443 -14.523 -4.066 1 98.88 42 ILE B N 1
ATOM 2101 C CA . ILE B 1 42 ? -1.722 -13.898 -3.74 1 98.88 42 ILE B CA 1
ATOM 2102 C C . ILE B 1 42 ? -2.811 -14.453 -4.66 1 98.88 42 ILE B C 1
ATOM 2104 O O . ILE B 1 42 ? -2.787 -14.219 -5.871 1 98.88 42 ILE B O 1
ATOM 2108 N N . GLY B 1 43 ? -3.791 -15.109 -4.082 1 98.31 43 GLY B N 1
ATOM 2109 C CA . GLY B 1 43 ? -4.758 -15.867 -4.859 1 98.31 43 GLY B CA 1
ATOM 2110 C C . GLY B 1 43 ? -4.301 -17.281 -5.16 1 98.31 43 GLY B C 1
ATOM 2111 O O . GLY B 1 43 ? -3.504 -17.5 -6.074 1 98.31 43 GLY B O 1
ATOM 2112 N N . SER B 1 44 ? -4.918 -18.25 -4.383 1 98.25 44 SER B N 1
ATOM 2113 C CA . SER B 1 44 ? -4.414 -19.625 -4.488 1 98.25 44 SER B CA 1
ATOM 2114 C C . SER B 1 44 ? -5.492 -20.562 -5.016 1 98.25 44 SER B C 1
ATOM 2116 O O . SER B 1 44 ? -5.18 -21.641 -5.539 1 98.25 44 SER B O 1
ATOM 2118 N N . PHE B 1 45 ? -6.762 -20.188 -4.781 1 97.31 45 PHE B N 1
ATOM 2119 C CA . PHE B 1 45 ? -7.879 -21 -5.262 1 97.31 45 PHE B CA 1
ATOM 2120 C C . PHE B 1 45 ? -7.691 -22.469 -4.898 1 97.31 45 PHE B C 1
ATOM 2122 O O . PHE B 1 45 ? -7.547 -22.797 -3.723 1 97.31 45 PHE B O 1
ATOM 2129 N N . GLU B 1 46 ? -7.633 -23.359 -5.875 1 98.19 46 GLU B N 1
ATOM 2130 C CA . GLU B 1 46 ? -7.531 -24.797 -5.605 1 98.19 46 GLU B CA 1
ATOM 2131 C C . GLU B 1 46 ? -6.074 -25.234 -5.516 1 98.19 46 GLU B C 1
ATOM 2133 O O . GLU B 1 46 ? -5.789 -26.406 -5.277 1 98.19 46 GLU B O 1
ATOM 2138 N N . GLY B 1 47 ? -5.105 -24.375 -5.766 1 98.38 47 GLY B N 1
ATOM 2139 C CA . GLY B 1 47 ? -3.693 -24.641 -5.535 1 98.38 47 GLY B CA 1
ATOM 2140 C C . GLY B 1 47 ? -2.973 -25.156 -6.77 1 98.38 47 GLY B C 1
ATOM 2141 O O . GLY B 1 47 ? -1.897 -25.75 -6.664 1 98.38 47 GLY B O 1
ATOM 2142 N N . ARG B 1 48 ? -3.494 -24.938 -7.961 1 98 48 ARG B N 1
ATOM 2143 C CA . ARG B 1 48 ? -2.838 -25.453 -9.156 1 98 48 ARG B CA 1
ATOM 2144 C C . ARG B 1 48 ? -1.464 -24.828 -9.344 1 98 48 ARG B C 1
ATOM 2146 O O . ARG B 1 48 ? -0.478 -25.531 -9.578 1 98 48 ARG B O 1
ATOM 2153 N N . SER B 1 49 ? -1.438 -23.484 -9.281 1 98.06 49 SER B N 1
ATOM 2154 C CA . SER B 1 49 ? -0.145 -22.812 -9.391 1 98.06 49 SER B CA 1
ATOM 2155 C C . SER B 1 49 ? 0.759 -23.172 -8.211 1 98.06 49 SER B C 1
ATOM 2157 O O . SER B 1 49 ? 1.967 -23.344 -8.383 1 98.06 49 SER B O 1
ATOM 2159 N N . THR B 1 50 ? 0.198 -23.281 -7.062 1 98.56 50 THR B N 1
ATOM 2160 C CA . THR B 1 50 ? 0.965 -23.656 -5.879 1 98.56 50 THR B CA 1
ATOM 2161 C C . THR B 1 50 ? 1.615 -25.031 -6.059 1 98.56 50 THR B C 1
ATOM 2163 O O . THR B 1 50 ? 2.814 -25.188 -5.824 1 98.56 50 THR B O 1
ATOM 2166 N N . VAL B 1 51 ? 0.791 -25.984 -6.488 1 98.06 51 VAL B N 1
ATOM 2167 C CA . VAL B 1 51 ? 1.271 -27.344 -6.719 1 98.06 51 VAL B CA 1
ATOM 2168 C C . VAL B 1 51 ? 2.408 -27.328 -7.734 1 98.06 51 VAL B C 1
ATOM 2170 O O . VAL B 1 51 ? 3.441 -27.969 -7.531 1 98.06 51 VAL B O 1
ATOM 2173 N N . TRP B 1 52 ? 2.201 -26.578 -8.781 1 97.62 52 TRP B N 1
ATOM 2174 C CA . TRP B 1 52 ? 3.232 -26.484 -9.805 1 97.62 52 TRP B CA 1
ATOM 2175 C C . TRP B 1 52 ? 4.527 -25.922 -9.234 1 97.62 52 TRP B C 1
ATOM 2177 O O . TRP B 1 52 ? 5.613 -26.422 -9.523 1 97.62 52 TRP B O 1
ATOM 2187 N N . MET B 1 53 ? 4.445 -24.906 -8.391 1 98.19 53 MET B N 1
ATOM 2188 C CA . MET B 1 53 ? 5.629 -24.281 -7.801 1 98.19 53 MET B CA 1
ATOM 2189 C C . MET B 1 53 ? 6.32 -25.25 -6.84 1 98.19 53 MET B C 1
ATOM 2191 O O . MET B 1 53 ? 7.551 -25.312 -6.801 1 98.19 53 MET B O 1
ATOM 2195 N N . ILE B 1 54 ? 5.531 -25.969 -6.066 1 97.94 54 ILE B N 1
ATOM 2196 C CA . ILE B 1 54 ? 6.102 -26.969 -5.18 1 97.94 54 ILE B CA 1
ATOM 2197 C C . ILE B 1 54 ? 6.949 -27.953 -5.984 1 97.94 54 ILE B C 1
ATOM 2199 O O . ILE B 1 54 ? 8.109 -28.203 -5.648 1 97.94 54 ILE B O 1
ATOM 2203 N N . GLU B 1 55 ? 6.422 -28.406 -7.074 1 95.88 55 GLU B N 1
ATOM 2204 C CA . GLU B 1 55 ? 7.043 -29.469 -7.848 1 95.88 55 GLU B CA 1
ATOM 2205 C C . GLU B 1 55 ? 8.227 -28.953 -8.656 1 95.88 55 GLU B C 1
ATOM 2207 O O . GLU B 1 55 ? 9.195 -29.672 -8.883 1 95.88 55 GLU B O 1
ATOM 2212 N N . HIS B 1 56 ? 8.18 -27.719 -9.031 1 96.31 56 HIS B N 1
ATOM 2213 C CA . HIS B 1 56 ? 9.156 -27.266 -10.008 1 96.31 56 HIS B CA 1
ATOM 2214 C C . HIS B 1 56 ? 10.18 -26.328 -9.367 1 96.31 56 HIS B C 1
ATOM 2216 O O . HIS B 1 56 ? 11.352 -26.312 -9.773 1 96.31 56 HIS B O 1
ATOM 2222 N N . CYS B 1 57 ? 9.75 -25.531 -8.375 1 97.25 57 CYS B N 1
ATOM 2223 C CA . CYS B 1 57 ? 10.695 -24.609 -7.762 1 97.25 57 CYS B CA 1
ATOM 2224 C C . CYS B 1 57 ? 11.68 -25.359 -6.867 1 97.25 57 CYS B C 1
ATOM 2226 O O . CYS B 1 57 ? 12.852 -24.984 -6.777 1 97.25 57 CYS B O 1
ATOM 2228 N N . THR B 1 58 ? 11.242 -26.438 -6.207 1 95.62 58 THR B N 1
ATOM 2229 C CA . THR B 1 58 ? 12.141 -27.25 -5.391 1 95.62 58 THR B CA 1
ATOM 2230 C C . THR B 1 58 ? 13.219 -27.891 -6.254 1 95.62 58 THR B C 1
ATOM 2232 O O . THR B 1 58 ? 14.391 -27.938 -5.863 1 95.62 58 THR B O 1
ATOM 2235 N N . VAL B 1 59 ? 12.82 -28.344 -7.379 1 95.12 59 VAL B N 1
ATOM 2236 C CA . VAL B 1 59 ? 13.742 -29 -8.297 1 95.12 59 VAL B CA 1
ATOM 2237 C C . VAL B 1 59 ? 14.727 -27.969 -8.859 1 95.12 59 VAL B C 1
ATOM 2239 O O . VAL B 1 59 ? 15.938 -28.188 -8.844 1 95.12 59 VAL B O 1
ATOM 2242 N N . ALA B 1 60 ? 14.195 -26.859 -9.336 1 95.75 60 ALA B N 1
ATOM 2243 C CA . ALA B 1 60 ? 15.039 -25.828 -9.922 1 95.75 60 ALA B CA 1
ATOM 2244 C C . ALA B 1 60 ? 16.047 -25.297 -8.914 1 95.75 60 ALA B C 1
ATOM 2246 O O . ALA B 1 60 ? 17.219 -25.078 -9.25 1 95.75 60 ALA B O 1
ATOM 2247 N N . ALA B 1 61 ? 15.594 -25.125 -7.652 1 95.75 61 ALA B N 1
ATOM 2248 C CA . ALA B 1 61 ? 16.438 -24.562 -6.594 1 95.75 61 ALA B CA 1
ATOM 2249 C C . ALA B 1 61 ? 17.375 -25.625 -6.039 1 95.75 61 ALA B C 1
ATOM 2251 O O . ALA B 1 61 ? 18.328 -25.312 -5.316 1 95.75 61 ALA B O 1
ATOM 2252 N N . GLN B 1 62 ? 17.109 -26.844 -6.391 1 94.94 62 GLN B N 1
ATOM 2253 C CA . GLN B 1 62 ? 17.828 -27.984 -5.816 1 94.94 62 GLN B CA 1
ATOM 2254 C C . GLN B 1 62 ? 17.891 -27.875 -4.293 1 94.94 62 GLN B C 1
ATOM 2256 O O . GLN B 1 62 ? 18.969 -28 -3.703 1 94.94 62 GLN B O 1
ATOM 2261 N N . GLY B 1 63 ? 16.797 -27.516 -3.703 1 96.19 63 GLY B N 1
ATOM 2262 C CA . GLY B 1 63 ? 16.703 -27.312 -2.266 1 96.19 63 GLY B CA 1
ATOM 2263 C C . GLY B 1 63 ? 15.305 -26.969 -1.796 1 96.19 63 GLY B C 1
ATOM 2264 O O . GLY B 1 63 ? 14.359 -27 -2.58 1 96.19 63 GLY B O 1
ATOM 2265 N N . ASP B 1 64 ? 15.18 -26.75 -0.497 1 97.75 64 ASP B N 1
ATOM 2266 C CA . ASP B 1 64 ? 13.891 -26.422 0.119 1 97.75 64 ASP B CA 1
ATOM 2267 C C . ASP B 1 64 ? 13.375 -25.078 -0.361 1 97.75 64 ASP B C 1
ATOM 2269 O O . ASP B 1 64 ? 14.164 -24.188 -0.696 1 97.75 64 ASP B O 1
ATOM 2273 N N . VAL B 1 65 ? 12.133 -24.984 -0.474 1 98.12 65 VAL B N 1
ATOM 2274 C CA . VAL B 1 65 ? 11.492 -23.703 -0.805 1 98.12 65 VAL B CA 1
ATOM 2275 C C . VAL B 1 65 ? 10.414 -23.391 0.225 1 98.12 65 VAL B C 1
ATOM 2277 O O . VAL B 1 65 ? 9.953 -24.281 0.949 1 98.12 65 VAL B O 1
ATOM 2280 N N . GLU B 1 66 ? 10.141 -22.172 0.398 1 98.62 66 GLU B N 1
ATOM 2281 C CA . GLU B 1 66 ? 8.977 -21.734 1.163 1 98.62 66 GLU B CA 1
ATOM 2282 C C . GLU B 1 66 ? 7.977 -21 0.276 1 98.62 66 GLU B C 1
ATOM 2284 O O . GLU B 1 66 ? 8.367 -20.234 -0.607 1 98.62 66 GLU B O 1
ATOM 2289 N N . ILE B 1 67 ? 6.762 -21.328 0.409 1 98.81 67 ILE B N 1
ATOM 2290 C CA . ILE B 1 67 ? 5.68 -20.719 -0.348 1 98.81 67 ILE B CA 1
ATOM 2291 C C . ILE B 1 67 ? 4.605 -20.203 0.61 1 98.81 67 ILE B C 1
ATOM 2293 O O . ILE B 1 67 ? 4.035 -20.969 1.382 1 98.81 67 ILE B O 1
ATOM 2297 N N . THR B 1 68 ? 4.434 -18.891 0.655 1 98.94 68 THR B N 1
ATOM 2298 C CA . THR B 1 68 ? 3.338 -18.266 1.384 1 98.94 68 THR B CA 1
ATOM 2299 C C . THR B 1 68 ? 2.141 -18.031 0.467 1 98.94 68 THR B C 1
ATOM 2301 O O . THR B 1 68 ? 2.258 -17.344 -0.553 1 98.94 68 THR B O 1
ATOM 2304 N N . CYS B 1 69 ? 1.049 -18.641 0.808 1 98.94 69 CYS B N 1
ATOM 2305 C CA . CYS B 1 69 ? -0.18 -18.516 0.031 1 98.94 69 CYS B CA 1
ATOM 2306 C C . CYS B 1 69 ? -1.197 -17.641 0.748 1 98.94 69 CYS B C 1
ATOM 2308 O O . CYS B 1 69 ? -1.622 -17.953 1.86 1 98.94 69 CYS B O 1
ATOM 2310 N N . ILE B 1 70 ? -1.585 -16.578 0.122 1 98.88 70 ILE B N 1
ATOM 2311 C CA . ILE B 1 70 ? -2.611 -15.68 0.648 1 98.88 70 ILE B CA 1
ATOM 2312 C C . ILE B 1 70 ? -3.906 -15.859 -0.141 1 98.88 70 ILE B C 1
ATOM 2314 O O . ILE B 1 70 ? -3.916 -15.727 -1.367 1 98.88 70 ILE B O 1
ATOM 2318 N N . ASP B 1 71 ? -4.93 -16.188 0.529 1 98.69 71 ASP B N 1
ATOM 2319 C CA . ASP B 1 71 ? -6.266 -16.297 -0.047 1 98.69 71 ASP B CA 1
ATOM 2320 C C . ASP B 1 71 ? -7.34 -16.203 1.036 1 98.69 71 ASP B C 1
ATOM 2322 O O . ASP B 1 71 ? -7.172 -16.734 2.133 1 98.69 71 ASP B O 1
ATOM 2326 N N . THR B 1 72 ? -8.445 -15.562 0.69 1 97.81 72 THR B N 1
ATOM 2327 C CA . THR B 1 72 ? -9.555 -15.555 1.636 1 97.81 72 THR B CA 1
ATOM 2328 C C . THR B 1 72 ? -10.352 -16.859 1.547 1 97.81 72 THR B C 1
ATOM 2330 O O . THR B 1 72 ? -11.078 -17.203 2.48 1 97.81 72 THR B O 1
ATOM 2333 N N . TRP B 1 73 ? -10.297 -17.453 0.344 1 97.62 73 TRP B N 1
ATOM 2334 C CA . TRP B 1 73 ? -11.133 -18.578 -0.061 1 97.62 73 TRP B CA 1
ATOM 2335 C C . TRP B 1 73 ? -12.609 -18.266 0.124 1 97.62 73 TRP B C 1
ATOM 2337 O O . TRP B 1 73 ? -13.414 -19.141 0.422 1 97.62 73 TRP B O 1
ATOM 2347 N N . ASP B 1 74 ? -12.922 -16.953 0.104 1 94.44 74 ASP B N 1
ATOM 2348 C CA . ASP B 1 74 ? -14.297 -16.469 0.031 1 94.44 74 ASP B CA 1
ATOM 2349 C C . ASP B 1 74 ? -14.719 -16.234 -1.417 1 94.44 74 ASP B C 1
ATOM 2351 O O . ASP B 1 74 ? -15.898 -16.031 -1.699 1 94.44 74 ASP B O 1
ATOM 2355 N N . GLY B 1 75 ? -13.711 -16.297 -2.25 1 90.81 75 GLY B N 1
ATOM 2356 C CA . GLY B 1 75 ? -13.992 -16.109 -3.664 1 90.81 75 GLY B CA 1
ATOM 2357 C C . GLY B 1 75 ? -14.102 -14.641 -4.051 1 90.81 75 GLY B C 1
ATOM 2358 O O . GLY B 1 75 ? -14.32 -13.781 -3.189 1 90.81 75 GLY B O 1
ATOM 2359 N N . GLY B 1 76 ? -13.914 -14.359 -5.332 1 85.19 76 GLY B N 1
ATOM 2360 C CA . GLY B 1 76 ? -14.18 -13.039 -5.887 1 85.19 76 GLY B CA 1
ATOM 2361 C C . GLY B 1 76 ? -15.641 -12.82 -6.227 1 85.19 76 GLY B C 1
ATOM 2362 O O . GLY B 1 76 ? -16.484 -13.688 -5.977 1 85.19 76 GLY B O 1
ATOM 2363 N N . ILE B 1 77 ? -15.977 -11.688 -6.73 1 80.19 77 ILE B N 1
ATOM 2364 C CA . ILE B 1 77 ? -17.344 -11.297 -7.07 1 80.19 77 ILE B CA 1
ATOM 2365 C C . ILE B 1 77 ? -17.938 -12.32 -8.031 1 80.19 77 ILE B C 1
ATOM 2367 O O . ILE B 1 77 ? -19.125 -12.672 -7.918 1 80.19 77 ILE B O 1
ATOM 2371 N N . GLU B 1 78 ? -17.125 -12.906 -8.898 1 81.38 78 GLU B N 1
ATOM 2372 C CA . GLU B 1 78 ? -17.578 -13.852 -9.914 1 81.38 78 GLU B CA 1
ATOM 2373 C C . GLU B 1 78 ? -17.953 -15.195 -9.297 1 81.38 78 GLU B C 1
ATOM 2375 O O . GLU B 1 78 ? -18.672 -15.984 -9.906 1 81.38 78 GLU B O 1
ATOM 2380 N N . HIS B 1 79 ? -17.5 -15.469 -8.055 1 87.12 79 HIS B N 1
ATOM 2381 C CA . HIS B 1 79 ? -17.688 -16.766 -7.418 1 87.12 79 HIS B CA 1
ATOM 2382 C C . HIS B 1 79 ? -18.906 -16.766 -6.496 1 87.12 79 HIS B C 1
ATOM 2384 O O . HIS B 1 79 ? -19.344 -17.812 -6.027 1 87.12 79 HIS B O 1
ATOM 2390 N N . GLN B 1 80 ? -19.453 -15.555 -6.289 1 86.06 80 GLN B N 1
ATOM 2391 C CA . GLN B 1 80 ? -20.547 -15.406 -5.336 1 86.06 80 GLN B CA 1
ATOM 2392 C C . GLN B 1 80 ? -21.859 -15.922 -5.922 1 86.06 80 GLN B C 1
ATOM 2394 O O . GLN B 1 80 ? -21.953 -16.203 -7.121 1 86.06 80 GLN B O 1
ATOM 2399 N N . LYS B 1 81 ? -22.859 -16.125 -5.031 1 86.5 81 LYS B N 1
ATOM 2400 C CA . LYS B 1 81 ? -24.188 -16.531 -5.492 1 86.5 81 LYS B CA 1
ATOM 2401 C C . LYS B 1 81 ? -24.688 -15.578 -6.582 1 86.5 81 LYS B C 1
ATOM 2403 O O . LYS B 1 81 ? -24.703 -14.359 -6.402 1 86.5 81 LYS B O 1
ATOM 2408 N N . GLY B 1 82 ? -25 -16.125 -7.664 1 85.12 82 GLY B N 1
ATOM 2409 C CA . GLY B 1 82 ? -25.484 -15.312 -8.766 1 85.12 82 GLY B CA 1
ATOM 2410 C C . GLY B 1 82 ? -24.375 -14.797 -9.656 1 85.12 82 GLY B C 1
ATOM 2411 O O . GLY B 1 82 ? -24.625 -14.148 -10.672 1 85.12 82 GLY B O 1
ATOM 2412 N N . GLY B 1 83 ? -23.188 -15.125 -9.266 1 81.19 83 GLY B N 1
ATOM 2413 C CA . GLY B 1 83 ? -22.047 -14.711 -10.062 1 81.19 83 GLY B CA 1
ATOM 2414 C C . GLY B 1 83 ? -21.875 -15.531 -11.328 1 81.19 83 GLY B C 1
ATOM 2415 O O . GLY B 1 83 ? -22.562 -16.547 -11.516 1 81.19 83 GLY B O 1
ATOM 2416 N N . GLN B 1 84 ? -21.016 -15.078 -12.258 1 79.81 84 GLN B N 1
ATOM 2417 C CA . GLN B 1 84 ? -20.828 -15.695 -13.562 1 79.81 84 GLN B CA 1
ATOM 2418 C C . GLN B 1 84 ? -20.312 -17.125 -13.43 1 79.81 84 GLN B C 1
ATOM 2420 O O . GLN B 1 84 ? -20.625 -17.984 -14.25 1 79.81 84 GLN B O 1
ATOM 2425 N N . ILE B 1 85 ? -19.375 -17.344 -12.406 1 83.69 85 ILE B N 1
ATOM 2426 C CA . ILE B 1 85 ? -18.812 -18.656 -12.156 1 83.69 85 ILE B CA 1
ATOM 2427 C C . ILE B 1 85 ? -19.031 -19.047 -10.695 1 83.69 85 ILE B C 1
ATOM 2429 O O . ILE B 1 85 ? -18.078 -19.297 -9.953 1 83.69 85 ILE B O 1
ATOM 2433 N N . GLU B 1 86 ? -20.328 -19.109 -10.383 1 88.88 86 GLU B N 1
ATOM 2434 C CA . GLU B 1 86 ? -20.656 -19.469 -9.008 1 88.88 86 GLU B CA 1
ATOM 2435 C C . GLU B 1 86 ? -19.891 -20.719 -8.57 1 88.88 86 GLU B C 1
ATOM 2437 O O . GLU B 1 86 ? -19.812 -21.703 -9.312 1 88.88 86 GLU B O 1
ATOM 2442 N N . THR B 1 87 ? -19.234 -20.641 -7.434 1 91.38 87 THR B N 1
ATOM 2443 C CA . THR B 1 87 ? -18.312 -21.672 -6.973 1 91.38 87 THR B CA 1
ATOM 2444 C C . THR B 1 87 ? -18.484 -21.906 -5.477 1 91.38 87 THR B C 1
ATOM 2446 O O . THR B 1 87 ? -18.641 -20.969 -4.699 1 91.38 87 THR B O 1
ATOM 2449 N N . SER B 1 88 ? -18.531 -23.219 -5.047 1 94.62 88 SER B N 1
ATOM 2450 C CA . SER B 1 88 ? -18.469 -23.562 -3.629 1 94.62 88 SER B CA 1
ATOM 2451 C C . SER B 1 88 ? -17.078 -23.344 -3.062 1 94.62 88 SER B C 1
ATOM 2453 O O . SER B 1 88 ? -16.203 -24.203 -3.213 1 94.62 88 SER B O 1
ATOM 2455 N N . MET B 1 89 ? -16.922 -22.281 -2.328 1 95.44 89 MET B N 1
ATOM 2456 C CA . MET B 1 89 ? -15.578 -21.891 -1.892 1 95.44 89 MET B CA 1
ATOM 2457 C C . MET B 1 89 ? -15.07 -22.812 -0.794 1 95.44 89 MET B C 1
ATOM 2459 O O . MET B 1 89 ? -13.867 -23.078 -0.7 1 95.44 89 MET B O 1
ATOM 2463 N N . PRO B 1 90 ? -15.938 -23.391 0.016 1 96.44 90 PRO B N 1
ATOM 2464 C CA . PRO B 1 90 ? -15.461 -24.422 0.936 1 96.44 90 PRO B CA 1
ATOM 2465 C C . PRO B 1 90 ? -14.844 -25.625 0.21 1 96.44 90 PRO B C 1
ATOM 2467 O O . PRO B 1 90 ? -13.836 -26.172 0.663 1 96.44 90 PRO B O 1
ATOM 2470 N N . ASP B 1 91 ? -15.422 -25.953 -0.863 1 97.19 91 ASP B N 1
ATOM 2471 C CA . ASP B 1 91 ? -14.875 -27.047 -1.656 1 97.19 91 A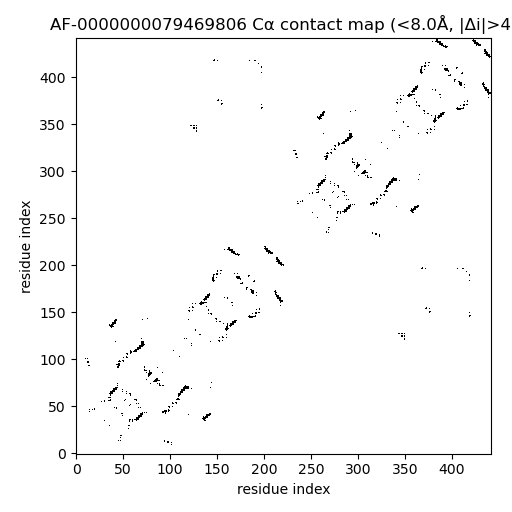SP B CA 1
ATOM 2472 C C . ASP B 1 91 ? -13.531 -26.672 -2.264 1 97.19 91 ASP B C 1
ATOM 2474 O O . ASP B 1 91 ? -12.617 -27.5 -2.332 1 97.19 91 ASP B O 1
ATOM 2478 N N . VAL B 1 92 ? -13.445 -25.453 -2.709 1 97.56 92 VAL B N 1
ATOM 2479 C CA . VAL B 1 92 ? -12.203 -24.938 -3.264 1 97.56 92 VAL B CA 1
ATOM 2480 C C . VAL B 1 92 ? -11.094 -25.031 -2.221 1 97.56 92 VAL B C 1
ATOM 2482 O O . VAL B 1 92 ? -10.008 -25.547 -2.508 1 97.56 92 VAL B O 1
ATOM 2485 N N . GLU B 1 93 ? -11.367 -24.578 -1.063 1 98.12 93 GLU B N 1
ATOM 2486 C CA . GLU B 1 93 ? -10.375 -24.609 0.011 1 98.12 93 GLU B CA 1
ATOM 2487 C C . GLU B 1 93 ? -9.984 -26.047 0.352 1 98.12 93 GLU B C 1
ATOM 2489 O O . GLU B 1 93 ? -8.805 -26.344 0.57 1 98.12 93 GLU B O 1
ATOM 2494 N N . ARG B 1 94 ? -10.992 -26.922 0.442 1 98.12 94 ARG B N 1
ATOM 2495 C CA . ARG B 1 94 ? -10.727 -28.344 0.701 1 98.12 94 ARG B CA 1
ATOM 2496 C C . ARG B 1 94 ? -9.781 -28.922 -0.345 1 98.12 94 ARG B C 1
ATOM 2498 O O . ARG B 1 94 ? -8.82 -29.609 -0.005 1 98.12 94 ARG B O 1
ATOM 2505 N N . ARG B 1 95 ? -10.07 -28.641 -1.582 1 98.25 95 ARG B N 1
ATOM 2506 C CA . ARG B 1 95 ? -9.227 -29.125 -2.67 1 98.25 95 ARG B CA 1
ATOM 2507 C C . ARG B 1 95 ? -7.82 -28.562 -2.576 1 98.25 95 ARG B C 1
ATOM 2509 O O . ARG B 1 95 ? -6.84 -29.266 -2.82 1 98.25 95 ARG B O 1
ATOM 2516 N N . PHE B 1 96 ? -7.727 -27.281 -2.254 1 98.5 96 PHE B N 1
ATOM 2517 C CA . PHE B 1 96 ? -6.418 -26.672 -2.061 1 98.5 96 PHE B CA 1
ATOM 2518 C C . PHE B 1 96 ? -5.59 -27.453 -1.054 1 98.5 96 PHE B C 1
ATOM 2520 O O . PHE B 1 96 ? -4.465 -27.859 -1.348 1 98.5 96 PHE B O 1
ATOM 2527 N N . ASN B 1 97 ? -6.184 -27.688 0.083 1 98.38 97 ASN B N 1
ATOM 2528 C CA . ASN B 1 97 ? -5.469 -28.375 1.151 1 98.38 97 ASN B CA 1
ATOM 2529 C C . ASN B 1 97 ? -5.055 -29.781 0.729 1 98.38 97 ASN B C 1
ATOM 2531 O O . ASN B 1 97 ? -3.92 -30.203 0.968 1 98.38 97 ASN B O 1
ATOM 2535 N N . ALA B 1 98 ? -5.957 -30.469 0.117 1 98.19 98 ALA B N 1
ATOM 2536 C CA . ALA B 1 98 ? -5.672 -31.828 -0.333 1 98.19 98 ALA B CA 1
ATOM 2537 C C . ALA B 1 98 ? -4.562 -31.844 -1.378 1 98.19 98 ALA B C 1
ATOM 2539 O O . ALA B 1 98 ? -3.641 -32.656 -1.306 1 98.19 98 ALA B O 1
ATOM 2540 N N . ASN B 1 99 ? -4.66 -30.906 -2.32 1 98.44 99 ASN B N 1
ATOM 2541 C CA . ASN B 1 99 ? -3.68 -30.828 -3.396 1 98.44 99 ASN B CA 1
ATOM 2542 C C . ASN B 1 99 ? -2.287 -30.516 -2.861 1 98.44 99 ASN B C 1
ATOM 2544 O O . ASN B 1 99 ? -1.297 -31.094 -3.301 1 98.44 99 ASN B O 1
ATOM 2548 N N . ILE B 1 100 ? -2.219 -29.578 -1.92 1 98.12 100 ILE B N 1
ATOM 2549 C CA . ILE B 1 100 ? -0.941 -29.156 -1.351 1 98.12 100 ILE B CA 1
ATOM 2550 C C . ILE B 1 100 ? -0.303 -30.328 -0.603 1 98.12 100 ILE B C 1
ATOM 2552 O O . ILE B 1 100 ? 0.899 -30.578 -0.732 1 98.12 100 ILE B O 1
ATOM 2556 N N . GLU B 1 101 ? -1.114 -31.016 0.114 1 96.94 101 GLU B N 1
ATOM 2557 C CA . GLU B 1 101 ? -0.612 -32.188 0.848 1 96.94 101 GLU B CA 1
ATOM 2558 C C . GLU B 1 101 ? -0.014 -33.219 -0.098 1 96.94 101 GLU B C 1
ATOM 2560 O O . GLU B 1 101 ? 1.074 -33.75 0.153 1 96.94 101 GLU B O 1
ATOM 2565 N N . ILE B 1 102 ? -0.711 -33.469 -1.133 1 97.06 102 ILE B N 1
ATOM 2566 C CA . ILE B 1 102 ? -0.244 -34.438 -2.121 1 97.06 102 ILE B CA 1
ATOM 2567 C C . ILE B 1 102 ? 1.074 -33.969 -2.727 1 97.06 102 ILE B C 1
ATOM 2569 O O . ILE B 1 102 ? 2.041 -34.719 -2.807 1 97.06 102 ILE B O 1
ATOM 2573 N N . ALA B 1 103 ? 1.147 -32.719 -3.102 1 97.06 103 ALA B N 1
ATOM 2574 C CA . ALA B 1 103 ? 2.328 -32.156 -3.75 1 97.06 103 ALA B CA 1
ATOM 2575 C C . ALA B 1 103 ? 3.539 -32.219 -2.824 1 97.06 103 ALA B C 1
ATOM 2577 O O . ALA B 1 103 ? 4.648 -32.531 -3.26 1 97.06 103 ALA B O 1
ATOM 2578 N N . GLN B 1 104 ? 3.312 -31.859 -1.581 1 95.94 104 GLN B N 1
ATOM 2579 C CA . GLN B 1 104 ? 4.398 -31.859 -0.605 1 95.94 104 GLN B CA 1
ATOM 2580 C C . GLN B 1 104 ? 4.977 -33.25 -0.412 1 95.94 104 GLN B C 1
ATOM 2582 O O . GLN B 1 104 ? 6.16 -33.406 -0.114 1 95.94 104 GLN B O 1
ATOM 2587 N N . GLY B 1 105 ? 4.156 -34.25 -0.591 1 93.31 105 GLY B N 1
ATOM 2588 C CA . GLY B 1 105 ? 4.586 -35.625 -0.43 1 93.31 105 GLY B CA 1
ATOM 2589 C C . GLY B 1 105 ? 5.332 -36.156 -1.639 1 9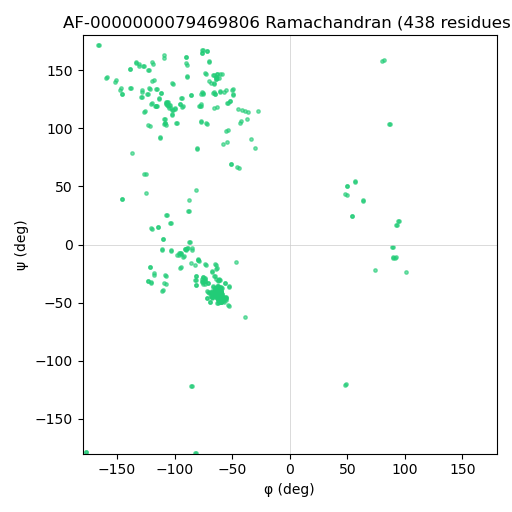3.31 105 GLY B C 1
ATOM 2590 O O . GLY B 1 105 ? 5.992 -37.188 -1.556 1 93.31 105 GLY B O 1
ATOM 2591 N N . LYS B 1 106 ? 5.258 -35.438 -2.725 1 89.62 106 LYS B N 1
ATOM 2592 C CA . LYS B 1 106 ? 5.801 -35.938 -3.982 1 89.62 106 LYS B CA 1
ATOM 2593 C C . LYS B 1 106 ? 7.133 -35.281 -4.312 1 89.62 106 LYS B C 1
ATOM 2595 O O . LYS B 1 106 ? 7.797 -35.656 -5.281 1 89.62 106 LYS B O 1
ATOM 2600 N N . THR B 1 107 ? 7.562 -34.344 -3.568 1 87.19 107 THR B N 1
ATOM 2601 C CA . THR B 1 107 ? 8.75 -33.594 -3.928 1 87.19 107 THR B CA 1
ATOM 2602 C C . THR B 1 107 ? 9.961 -34.062 -3.131 1 87.19 107 THR B C 1
ATOM 2604 O O . THR B 1 107 ? 9.828 -34.469 -1.968 1 87.19 107 THR B O 1
ATOM 2607 N N . PRO B 1 108 ? 11.102 -34.188 -3.768 1 87.25 108 PRO B N 1
ATOM 2608 C CA . PRO B 1 108 ? 12.32 -34.625 -3.102 1 87.25 108 PRO B CA 1
ATOM 2609 C C . PRO B 1 108 ? 12.789 -33.688 -2.002 1 87.25 108 PRO B C 1
ATOM 2611 O O . PRO B 1 108 ? 13.461 -34.094 -1.059 1 87.25 108 PRO B O 1
ATOM 2614 N N . HIS B 1 109 ? 12.492 -32.406 -2.217 1 92.94 109 HIS B N 1
ATOM 2615 C CA . HIS B 1 109 ? 12.859 -31.406 -1.237 1 92.94 109 HIS B CA 1
ATOM 2616 C C . HIS B 1 109 ? 11.625 -30.859 -0.519 1 92.94 109 HIS B C 1
ATOM 2618 O O . HIS B 1 109 ? 10.5 -31 -1.016 1 92.94 109 HIS B O 1
ATOM 2624 N N . LYS B 1 110 ? 11.883 -30.234 0.6 1 96.38 110 LYS B N 1
ATOM 2625 C CA . LYS B 1 110 ? 10.789 -29.734 1.425 1 96.38 110 LYS B CA 1
ATOM 2626 C C . LYS B 1 110 ? 10.203 -28.438 0.848 1 96.38 110 LYS B C 1
ATOM 2628 O O . LYS B 1 110 ? 10.953 -27.562 0.416 1 96.38 110 LYS B O 1
ATOM 2633 N N . ALA B 1 111 ? 8.953 -28.422 0.716 1 97.69 111 ALA B N 1
ATOM 2634 C CA . ALA B 1 111 ? 8.211 -27.188 0.463 1 97.69 111 ALA B CA 1
ATOM 2635 C C . ALA B 1 111 ? 7.422 -26.75 1.694 1 97.69 111 ALA B C 1
ATOM 2637 O O . ALA B 1 111 ? 6.426 -27.391 2.049 1 97.69 111 ALA B O 1
ATOM 2638 N N . GLU B 1 112 ? 7.918 -25.766 2.383 1 98.06 112 GLU B N 1
ATOM 2639 C CA . GLU B 1 112 ? 7.188 -25.219 3.523 1 98.06 112 GLU B CA 1
ATOM 2640 C C . GLU B 1 112 ? 6.066 -24.297 3.068 1 98.06 112 GLU B C 1
ATOM 2642 O O . GLU B 1 112 ? 6.32 -23.281 2.424 1 98.06 112 GLU B O 1
ATOM 2647 N N . ILE B 1 113 ? 4.906 -24.656 3.42 1 98.62 113 ILE B N 1
ATOM 2648 C CA . ILE B 1 113 ? 3.752 -23.891 2.979 1 98.62 113 ILE B CA 1
ATOM 2649 C C . ILE B 1 113 ? 3.176 -23.109 4.152 1 98.62 113 ILE B C 1
ATOM 2651 O O . ILE B 1 113 ? 2.873 -23.672 5.203 1 98.62 113 ILE B O 1
ATOM 2655 N N . THR B 1 114 ? 3.102 -21.828 4.062 1 98.62 114 THR B N 1
ATOM 2656 C CA . THR B 1 114 ? 2.369 -20.984 4.996 1 98.62 114 THR B CA 1
ATOM 2657 C C . THR B 1 114 ? 1.059 -20.5 4.379 1 98.62 114 THR B C 1
ATOM 2659 O O . THR B 1 114 ? 1.06 -19.859 3.326 1 98.62 114 THR B O 1
ATOM 2662 N N . ARG B 1 115 ? 0.027 -20.875 4.965 1 98.5 115 ARG B N 1
ATOM 2663 C CA . ARG B 1 115 ? -1.299 -20.453 4.527 1 98.5 115 ARG B CA 1
ATOM 2664 C C . ARG B 1 115 ? -1.772 -19.234 5.316 1 98.5 115 ARG B C 1
ATOM 2666 O O . ARG B 1 115 ? -1.829 -19.266 6.547 1 98.5 115 ARG B O 1
ATOM 2673 N N . MET B 1 116 ? -2.053 -18.172 4.625 1 98.75 116 MET B N 1
ATOM 2674 C CA . MET B 1 116 ? -2.664 -16.984 5.223 1 98.75 116 MET B CA 1
ATOM 2675 C C . MET B 1 116 ? -4.078 -16.781 4.691 1 98.75 116 MET B C 1
ATOM 2677 O O . MET B 1 116 ? -4.266 -16.156 3.645 1 98.75 116 MET B O 1
ATOM 2681 N N . LYS B 1 117 ? -5.031 -17.328 5.402 1 98.62 117 LYS B N 1
ATOM 2682 C CA . LYS B 1 117 ? -6.434 -17.188 5.027 1 98.62 117 LYS B CA 1
ATOM 2683 C C . LYS B 1 117 ? -6.992 -15.836 5.48 1 98.62 117 LYS B C 1
ATOM 2685 O O . LYS B 1 117 ? -7.617 -15.742 6.539 1 98.62 117 LYS B O 1
ATOM 2690 N N . MET B 1 118 ? -6.781 -14.82 4.762 1 98.19 118 MET B N 1
ATOM 2691 C CA . MET B 1 118 ? -7.188 -13.445 5.051 1 98.19 118 MET B CA 1
ATOM 2692 C C . MET B 1 118 ? -7.062 -12.57 3.809 1 98.19 118 MET B C 1
ATOM 2694 O O . MET B 1 118 ? -6.562 -13.016 2.775 1 98.19 118 MET B O 1
ATOM 2698 N N . TYR B 1 119 ? -7.531 -11.391 3.85 1 97.88 119 TYR B N 1
ATOM 2699 C CA . TYR B 1 119 ? -7.395 -10.422 2.764 1 97.88 119 TYR B CA 1
ATOM 2700 C C . TYR B 1 119 ? -5.93 -10.062 2.543 1 97.88 119 TYR B C 1
ATOM 2702 O O . TYR B 1 119 ? -5.164 -9.93 3.5 1 97.88 119 TYR B O 1
ATOM 2710 N N . SER B 1 120 ? -5.586 -9.883 1.304 1 98.56 120 SER B N 1
ATOM 2711 C CA . SER B 1 120 ? -4.188 -9.688 0.946 1 98.56 120 SER B CA 1
ATOM 2712 C C . SER B 1 120 ? -3.631 -8.414 1.573 1 98.56 120 SER B C 1
ATOM 2714 O O . SER B 1 120 ? -2.461 -8.367 1.957 1 98.56 120 SER B O 1
ATOM 2716 N N . ASN B 1 121 ? -4.477 -7.348 1.668 1 98 121 ASN B N 1
ATOM 2717 C CA . ASN B 1 121 ? -4.008 -6.113 2.285 1 98 121 ASN B CA 1
ATOM 2718 C C . ASN B 1 121 ? -3.561 -6.344 3.727 1 98 121 ASN B C 1
ATOM 2720 O O . ASN B 1 121 ? -2.525 -5.824 4.152 1 98 121 ASN B O 1
ATOM 2724 N N . LEU B 1 122 ? -4.301 -7.133 4.434 1 98.5 122 LEU B N 1
ATOM 2725 C CA . LEU B 1 122 ? -3.957 -7.438 5.816 1 98.5 122 LEU B CA 1
ATOM 2726 C C . LEU B 1 122 ? -2.746 -8.359 5.887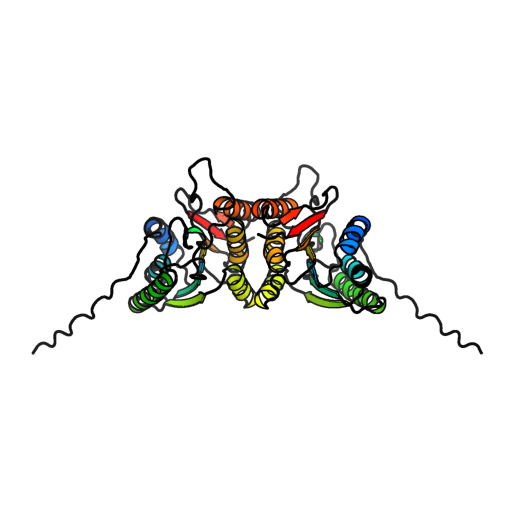 1 98.5 122 LEU B C 1
ATOM 2728 O O . LEU B 1 122 ? -1.841 -8.148 6.695 1 98.5 122 LEU B O 1
ATOM 2732 N N . ALA B 1 123 ? -2.754 -9.398 5.066 1 98.81 123 ALA B N 1
ATOM 2733 C CA . ALA B 1 123 ? -1.647 -10.352 5.055 1 98.81 123 ALA B CA 1
ATOM 2734 C C . ALA B 1 123 ? -0.327 -9.656 4.734 1 98.81 123 ALA B C 1
ATOM 2736 O O . ALA B 1 123 ? 0.677 -9.867 5.418 1 98.81 123 ALA B O 1
ATOM 2737 N N . LEU B 1 124 ? -0.373 -8.852 3.709 1 98.88 124 LEU B N 1
ATOM 2738 C CA . LEU B 1 124 ? 0.837 -8.156 3.281 1 98.88 124 LEU B CA 1
ATOM 2739 C C . LEU B 1 124 ? 1.298 -7.164 4.344 1 98.88 124 LEU B C 1
ATOM 2741 O O . LEU B 1 124 ? 2.498 -7.031 4.594 1 98.88 124 LEU B O 1
ATOM 2745 N N . ALA B 1 125 ? 0.355 -6.469 4.977 1 98.75 125 ALA B N 1
ATOM 2746 C CA . ALA B 1 125 ? 0.71 -5.566 6.07 1 98.75 125 ALA B CA 1
ATOM 2747 C C . ALA B 1 125 ? 1.409 -6.324 7.199 1 98.75 125 ALA B C 1
ATOM 2749 O O . ALA B 1 125 ? 2.404 -5.848 7.75 1 98.75 125 ALA B O 1
ATOM 2750 N N . LYS B 1 126 ? 0.917 -7.449 7.512 1 98.75 126 LYS B N 1
ATOM 2751 C CA . LYS B 1 126 ? 1.516 -8.273 8.555 1 98.75 126 LYS B CA 1
ATOM 2752 C C . LYS B 1 126 ? 2.932 -8.695 8.18 1 98.75 126 LYS B C 1
ATOM 2754 O O . LYS B 1 126 ? 3.848 -8.617 9 1 98.75 126 LYS B O 1
ATOM 2759 N N . LEU B 1 127 ? 3.057 -9.133 6.957 1 98.81 127 LEU B N 1
ATOM 2760 C CA . LEU B 1 127 ? 4.375 -9.562 6.492 1 98.81 127 LEU B CA 1
ATOM 2761 C C . LEU B 1 127 ? 5.375 -8.414 6.57 1 98.81 127 LEU B C 1
ATOM 2763 O O . LEU B 1 127 ? 6.496 -8.594 7.051 1 98.81 127 LEU B O 1
ATOM 2767 N N . ILE B 1 128 ? 4.965 -7.234 6.113 1 98.69 128 ILE B N 1
ATOM 2768 C CA . ILE B 1 128 ? 5.836 -6.066 6.156 1 98.69 128 ILE B CA 1
ATOM 2769 C C . ILE B 1 128 ? 6.164 -5.719 7.605 1 98.69 128 ILE B C 1
ATOM 2771 O O . ILE B 1 128 ? 7.332 -5.52 7.953 1 98.69 128 ILE B O 1
ATOM 2775 N N . ALA B 1 129 ? 5.172 -5.719 8.453 1 98 129 ALA B N 1
ATOM 2776 C CA . ALA B 1 129 ? 5.34 -5.352 9.859 1 98 129 ALA B CA 1
ATOM 2777 C C . ALA B 1 129 ? 6.23 -6.355 10.586 1 98 129 ALA B C 1
ATOM 2779 O O . ALA B 1 129 ? 6.918 -6 11.547 1 98 129 ALA B O 1
ATOM 2780 N N . GLU B 1 130 ? 6.23 -7.535 10.094 1 97.75 130 GLU B N 1
ATOM 2781 C CA . GLU B 1 130 ? 7.012 -8.602 10.711 1 97.75 130 GLU B CA 1
ATOM 2782 C C . GLU B 1 130 ? 8.445 -8.617 10.188 1 97.75 130 GLU B C 1
ATOM 2784 O O . GLU B 1 130 ? 9.234 -9.484 10.555 1 97.75 130 GLU B O 1
ATOM 2789 N N . GLY B 1 131 ? 8.773 -7.715 9.344 1 96.88 131 GLY B N 1
ATOM 2790 C CA . GLY B 1 131 ? 10.148 -7.566 8.891 1 96.88 131 GLY B CA 1
ATOM 2791 C C . GLY B 1 131 ? 10.445 -8.344 7.621 1 96.88 131 GLY B C 1
ATOM 2792 O O . GLY B 1 131 ? 11.609 -8.57 7.281 1 96.88 131 GLY B O 1
ATOM 2793 N N . LYS B 1 132 ? 9.43 -8.75 6.906 1 97.75 132 LYS B N 1
ATOM 2794 C CA . LYS B 1 132 ? 9.641 -9.492 5.664 1 97.75 132 LYS B CA 1
ATOM 2795 C C . LYS B 1 132 ? 9.773 -8.547 4.473 1 97.75 132 LYS B C 1
ATOM 2797 O O . LYS B 1 132 ? 9.328 -8.867 3.367 1 97.75 132 LYS B O 1
ATOM 2802 N N . THR B 1 133 ? 10.25 -7.383 4.723 1 97.25 133 THR B N 1
ATOM 2803 C CA . THR B 1 133 ? 10.586 -6.504 3.611 1 97.25 133 THR B CA 1
ATOM 2804 C C . THR B 1 133 ? 11.75 -7.078 2.801 1 97.25 133 THR B C 1
ATOM 2806 O O . THR B 1 133 ? 12.695 -7.633 3.365 1 97.25 133 THR B O 1
ATOM 2809 N N . GLU B 1 134 ? 11.664 -6.984 1.449 1 97.38 134 GLU B N 1
ATOM 2810 C CA . GLU B 1 134 ? 12.688 -7.488 0.541 1 97.38 134 GLU B CA 1
ATOM 2811 C C . GLU B 1 134 ? 13.07 -8.93 0.878 1 97.38 134 GLU B C 1
ATOM 2813 O O . GLU B 1 134 ? 14.25 -9.258 0.992 1 97.38 134 GLU B O 1
ATOM 2818 N N . TYR B 1 135 ? 12.062 -9.758 1.013 1 98.5 135 TYR B N 1
ATOM 2819 C CA . TYR B 1 135 ? 12.242 -11.117 1.507 1 98.5 135 TYR B CA 1
ATOM 2820 C C . TYR B 1 135 ? 12.008 -12.133 0.398 1 98.5 135 TYR B C 1
ATOM 2822 O O . TYR B 1 135 ? 12.781 -13.078 0.239 1 98.5 135 TYR B O 1
ATOM 2830 N N . PHE B 1 136 ? 11.07 -11.93 -0.422 1 98.81 136 PHE B N 1
ATOM 2831 C CA . PHE B 1 136 ? 10.641 -12.945 -1.384 1 98.81 136 PHE B CA 1
ATOM 2832 C C . PHE B 1 136 ? 11.43 -12.82 -2.684 1 98.81 136 PHE B C 1
ATOM 2834 O O . PHE B 1 136 ? 11.711 -11.703 -3.139 1 98.81 136 PHE B O 1
ATOM 2841 N N . ASP B 1 137 ? 11.688 -13.961 -3.275 1 98.75 137 ASP B N 1
ATOM 2842 C CA . ASP B 1 137 ? 12.32 -14.039 -4.586 1 98.75 137 ASP B CA 1
ATOM 2843 C C . ASP B 1 137 ? 11.305 -13.844 -5.703 1 98.75 137 ASP B C 1
ATOM 2845 O O . ASP B 1 137 ? 11.648 -13.406 -6.801 1 98.75 137 ASP B O 1
ATOM 2849 N N . LEU B 1 138 ? 10.141 -14.242 -5.422 1 98.69 138 LEU B N 1
ATOM 2850 C CA . LEU B 1 138 ? 9.062 -14.25 -6.406 1 98.69 138 LEU B CA 1
ATOM 2851 C C . LEU B 1 138 ? 7.723 -13.938 -5.746 1 98.69 138 LEU B C 1
ATOM 2853 O O . LEU B 1 138 ? 7.414 -14.461 -4.676 1 98.69 138 LEU B O 1
ATOM 2857 N N . VAL B 1 139 ? 7.004 -13 -6.309 1 98.88 139 VAL B N 1
ATOM 2858 C CA . VAL B 1 139 ? 5.629 -12.711 -5.918 1 98.88 139 VAL B CA 1
ATOM 2859 C C . VAL B 1 139 ? 4.703 -12.906 -7.117 1 98.88 139 VAL B C 1
ATOM 2861 O O . VAL B 1 139 ? 4.945 -12.352 -8.195 1 98.88 139 VAL B O 1
ATOM 2864 N N . TYR B 1 140 ? 3.73 -13.805 -6.953 1 98.56 140 TYR B N 1
ATOM 2865 C CA . TYR B 1 140 ? 2.678 -14.016 -7.938 1 98.56 140 TYR B CA 1
ATOM 2866 C C . TYR B 1 140 ? 1.378 -13.352 -7.508 1 98.56 140 TYR B C 1
ATOM 2868 O O . TYR B 1 140 ? 0.767 -13.75 -6.516 1 98.56 140 TYR B O 1
ATOM 2876 N N . VAL B 1 141 ? 0.946 -12.273 -8.234 1 98.38 141 VAL B N 1
ATOM 2877 C CA . VAL B 1 141 ? -0.25 -11.5 -7.91 1 98.38 141 VAL B CA 1
ATOM 2878 C C . VAL B 1 141 ? -1.418 -11.969 -8.773 1 98.38 141 VAL B C 1
ATOM 2880 O O . VAL B 1 141 ? -1.494 -11.648 -9.961 1 98.38 141 VAL B O 1
ATOM 2883 N N . ASP B 1 142 ? -2.312 -12.711 -8.164 1 97.12 142 ASP B N 1
ATOM 2884 C CA . ASP B 1 142 ? -3.471 -13.273 -8.852 1 97.12 142 ASP B CA 1
ATOM 2885 C C . ASP B 1 142 ? -4.684 -13.328 -7.926 1 97.12 142 ASP B C 1
ATOM 2887 O O . ASP B 1 142 ? -5.391 -14.344 -7.891 1 97.12 142 ASP B O 1
ATOM 2891 N N . GLY B 1 143 ? -4.879 -12.281 -7.09 1 95.81 143 GLY B N 1
ATOM 2892 C CA . GLY B 1 143 ? -6.016 -12.203 -6.184 1 95.81 143 GLY B CA 1
ATOM 2893 C C . GLY B 1 143 ? -7.254 -11.617 -6.836 1 95.81 143 GLY B C 1
ATOM 2894 O O . GLY B 1 143 ? -7.746 -12.148 -7.836 1 95.81 143 GLY B O 1
ATOM 2895 N N . SER B 1 144 ? -7.793 -10.5 -6.273 1 94.19 144 SER B N 1
ATOM 2896 C CA . SER B 1 144 ? -8.969 -9.789 -6.758 1 94.19 144 SER B CA 1
ATOM 2897 C C . SER B 1 144 ? -8.727 -9.195 -8.141 1 94.19 144 SER B C 1
ATOM 2899 O O . SER B 1 144 ? -7.621 -8.75 -8.445 1 94.19 144 SER B O 1
ATOM 2901 N N . HIS B 1 145 ? -9.758 -9.211 -8.93 1 93.56 145 HIS B N 1
ATOM 2902 C CA . HIS B 1 145 ? -9.648 -8.594 -10.242 1 93.56 145 HIS B CA 1
ATOM 2903 C C . HIS B 1 145 ? -10.008 -7.109 -10.188 1 93.56 145 HIS B C 1
ATOM 2905 O O . HIS B 1 145 ? -9.867 -6.395 -11.18 1 93.56 145 HIS B O 1
ATOM 2911 N N . GLN B 1 146 ? -10.406 -6.656 -9.016 1 95.19 146 GLN B N 1
ATOM 2912 C CA . GLN B 1 146 ? -10.797 -5.258 -8.867 1 95.19 146 GLN B CA 1
ATOM 2913 C C . GLN B 1 146 ? -9.57 -4.352 -8.836 1 95.19 146 GLN B C 1
ATOM 2915 O O . GLN B 1 146 ? -8.648 -4.562 -8.039 1 95.19 146 GLN B O 1
ATOM 2920 N N . ALA B 1 147 ? -9.578 -3.344 -9.617 1 96.94 147 ALA B N 1
ATOM 2921 C CA . ALA B 1 147 ? -8.406 -2.498 -9.844 1 96.94 147 ALA B CA 1
ATOM 2922 C C . ALA B 1 147 ? -7.871 -1.942 -8.523 1 96.94 147 ALA B C 1
ATOM 2924 O O . ALA B 1 147 ? -6.664 -1.978 -8.273 1 96.94 147 ALA B O 1
ATOM 2925 N N . PRO B 1 148 ? -8.719 -1.419 -7.602 1 97.56 148 PRO B N 1
ATOM 2926 C CA . PRO B 1 148 ? -8.172 -0.922 -6.34 1 97.56 148 PRO B CA 1
ATOM 2927 C C . PRO B 1 148 ? -7.438 -2.004 -5.551 1 97.56 148 PRO B C 1
ATOM 2929 O O . PRO B 1 148 ? -6.367 -1.746 -4.992 1 97.56 148 PRO B O 1
ATOM 2932 N N . ASP B 1 149 ? -7.977 -3.201 -5.539 1 97.94 149 ASP B N 1
ATOM 2933 C CA . ASP B 1 149 ? -7.344 -4.309 -4.832 1 97.94 149 ASP B CA 1
ATOM 2934 C C . ASP B 1 149 ? -6.012 -4.684 -5.48 1 97.94 149 ASP B C 1
ATOM 2936 O O . ASP B 1 149 ? -5.035 -4.961 -4.781 1 97.94 149 ASP B O 1
ATOM 2940 N N . VAL B 1 150 ? -6 -4.688 -6.789 1 98.25 150 VAL B N 1
ATOM 2941 C CA . VAL B 1 150 ? -4.793 -5.039 -7.531 1 98.25 150 VAL B CA 1
ATOM 2942 C C . VAL B 1 150 ? -3.699 -4.012 -7.258 1 98.25 150 VAL B C 1
ATOM 2944 O O . VAL B 1 150 ? -2.529 -4.367 -7.102 1 98.25 150 VAL B O 1
ATOM 2947 N N . LEU B 1 151 ? -4.074 -2.768 -7.207 1 98.69 151 LEU B N 1
ATOM 2948 C CA . LEU B 1 151 ? -3.086 -1.732 -6.914 1 98.69 151 LEU B CA 1
ATOM 2949 C C . LEU B 1 151 ? -2.512 -1.907 -5.512 1 98.69 151 LEU B C 1
ATOM 2951 O O . LEU B 1 151 ? -1.306 -1.755 -5.309 1 98.69 151 LEU B O 1
ATOM 2955 N N . ILE B 1 152 ? -3.359 -2.215 -4.555 1 98.56 152 ILE B N 1
ATOM 2956 C CA . ILE B 1 152 ? -2.91 -2.488 -3.193 1 98.56 152 ILE B CA 1
ATOM 2957 C C . ILE B 1 152 ? -1.918 -3.648 -3.201 1 98.56 152 ILE B C 1
ATOM 2959 O O . ILE B 1 152 ? -0.832 -3.549 -2.625 1 98.56 152 ILE B O 1
ATOM 2963 N N . ASP B 1 153 ? -2.262 -4.684 -3.859 1 98.81 153 ASP B N 1
ATOM 2964 C CA . ASP B 1 153 ? -1.398 -5.859 -3.934 1 98.81 153 ASP B CA 1
ATOM 2965 C C . ASP B 1 153 ? -0.056 -5.516 -4.574 1 98.81 153 ASP B C 1
ATOM 2967 O O . ASP B 1 153 ? 0.993 -5.961 -4.105 1 98.81 153 ASP B O 1
ATOM 2971 N N . ALA B 1 154 ? -0.099 -4.77 -5.676 1 98.56 154 ALA B N 1
ATOM 2972 C CA . ALA B 1 154 ? 1.118 -4.414 -6.402 1 98.56 154 ALA B CA 1
ATOM 2973 C C . ALA B 1 154 ? 2.062 -3.604 -5.52 1 98.56 154 ALA B C 1
ATOM 2975 O O . ALA B 1 154 ? 3.238 -3.947 -5.379 1 98.56 154 ALA B O 1
ATOM 2976 N N . VAL B 1 155 ? 1.521 -2.594 -4.883 1 98.56 155 VAL B N 1
ATOM 2977 C CA . VAL B 1 155 ? 2.305 -1.649 -4.09 1 98.56 155 VAL B CA 1
ATOM 2978 C C . VAL B 1 155 ? 2.885 -2.355 -2.869 1 98.56 155 VAL B C 1
ATOM 2980 O O . VAL B 1 155 ? 4.074 -2.217 -2.568 1 98.56 155 VAL B O 1
ATOM 2983 N N . MET B 1 156 ? 2.119 -3.115 -2.184 1 98.62 156 MET B N 1
ATOM 2984 C CA . MET B 1 156 ? 2.578 -3.771 -0.962 1 98.62 156 MET B CA 1
ATOM 2985 C C . MET B 1 156 ? 3.48 -4.957 -1.288 1 98.62 156 MET B C 1
ATOM 2987 O O . MET B 1 156 ? 4.422 -5.25 -0.547 1 98.62 156 MET B O 1
ATOM 2991 N N . SER B 1 157 ? 3.225 -5.629 -2.418 1 98.75 157 SER B N 1
ATOM 2992 C CA . SER B 1 157 ? 4.102 -6.711 -2.855 1 98.75 157 SER B CA 1
ATOM 2993 C C . SER B 1 157 ? 5.492 -6.191 -3.207 1 98.75 157 SER B C 1
ATOM 2995 O O . SER B 1 157 ? 6.492 -6.875 -2.984 1 98.75 157 SER B O 1
ATOM 2997 N N . PHE B 1 158 ? 5.555 -5.016 -3.799 1 98.56 158 PHE B N 1
ATOM 2998 C CA . PHE B 1 158 ? 6.84 -4.391 -4.086 1 98.56 158 PHE B CA 1
ATOM 2999 C C . PHE B 1 158 ? 7.703 -4.332 -2.834 1 98.56 158 PHE B C 1
ATOM 3001 O O . PHE B 1 158 ? 8.922 -4.531 -2.9 1 98.56 158 PHE B O 1
ATOM 3008 N N . GLN B 1 159 ? 7.082 -4.105 -1.67 1 98.31 159 GLN B N 1
ATOM 3009 C CA . GLN B 1 159 ? 7.812 -3.932 -0.418 1 98.31 159 GLN B CA 1
ATOM 3010 C C . GLN B 1 159 ? 8.414 -5.25 0.055 1 98.31 159 GLN B C 1
ATOM 3012 O O . GLN B 1 159 ? 9.492 -5.262 0.653 1 98.31 159 GLN B O 1
ATOM 3017 N N . VAL B 1 160 ? 7.781 -6.34 -0.197 1 98.69 160 VAL B N 1
ATOM 3018 C CA . VAL B 1 160 ? 8.219 -7.621 0.34 1 98.69 160 VAL B CA 1
ATOM 3019 C C . VAL B 1 160 ? 9.086 -8.344 -0.69 1 98.69 160 VAL B C 1
ATOM 3021 O O . VAL B 1 160 ? 9.688 -9.383 -0.391 1 98.69 160 VAL B O 1
ATOM 3024 N N . LEU B 1 161 ? 9.18 -7.812 -1.893 1 98.69 161 LEU B N 1
ATOM 3025 C CA . LEU B 1 161 ? 9.984 -8.383 -2.969 1 98.69 161 LEU B CA 1
ATOM 3026 C C . LEU B 1 161 ? 11.43 -7.91 -2.875 1 98.69 161 LEU B C 1
ATOM 3028 O O . LEU B 1 161 ? 11.688 -6.715 -2.717 1 98.69 161 LEU B O 1
ATOM 3032 N N . LYS B 1 162 ? 12.375 -8.805 -2.9 1 97.75 162 LYS B N 1
ATOM 3033 C CA . LYS B 1 162 ? 13.781 -8.422 -2.857 1 97.75 162 LYS B CA 1
ATOM 3034 C C . LYS B 1 162 ? 14.211 -7.742 -4.156 1 97.75 162 LYS B C 1
ATOM 3036 O O . LYS B 1 162 ? 13.586 -7.941 -5.199 1 97.75 162 LYS B O 1
ATOM 3041 N N . VAL B 1 163 ? 15.273 -6.957 -4.062 1 96.31 163 VAL B N 1
ATOM 3042 C CA . VAL B 1 163 ? 15.883 -6.434 -5.281 1 96.31 163 VAL B CA 1
ATOM 3043 C C . VAL B 1 163 ? 16.359 -7.59 -6.156 1 96.31 163 VAL B C 1
ATOM 3045 O O . VAL B 1 163 ? 17 -8.531 -5.664 1 96.31 163 VAL B O 1
ATOM 3048 N N . GLY B 1 164 ? 16.047 -7.586 -7.383 1 96.19 164 GLY B N 1
ATOM 3049 C CA . GLY B 1 164 ? 16.344 -8.688 -8.289 1 96.19 164 GLY B CA 1
ATOM 3050 C C . GLY B 1 164 ? 15.234 -9.727 -8.344 1 96.19 164 GLY B C 1
ATOM 3051 O O . GLY B 1 164 ? 15.234 -10.602 -9.211 1 96.19 164 GLY B O 1
ATOM 3052 N N . GLY B 1 165 ? 14.242 -9.609 -7.391 1 97.88 165 GLY B N 1
ATOM 3053 C CA . GLY B 1 165 ? 13.133 -10.547 -7.352 1 97.88 165 GLY B CA 1
ATOM 3054 C C . GLY B 1 165 ? 12.148 -10.359 -8.492 1 97.88 165 GLY B C 1
ATOM 3055 O O . GLY B 1 165 ? 12.172 -9.328 -9.172 1 97.88 165 GLY B O 1
ATOM 3056 N N . ILE B 1 166 ? 11.266 -11.32 -8.695 1 97.06 166 ILE B N 1
ATOM 3057 C CA . ILE B 1 166 ? 10.32 -11.344 -9.812 1 97.06 166 ILE B CA 1
ATOM 3058 C C . ILE B 1 166 ? 8.898 -11.164 -9.281 1 97.06 166 ILE B C 1
ATOM 3060 O O . ILE B 1 166 ? 8.516 -11.773 -8.281 1 97.06 166 ILE B O 1
ATOM 3064 N N . MET B 1 167 ? 8.188 -10.266 -9.875 1 97.5 167 MET B N 1
ATOM 3065 C CA . MET B 1 167 ? 6.754 -10.117 -9.633 1 97.5 167 MET B CA 1
ATOM 3066 C C . MET B 1 167 ? 5.953 -10.43 -10.891 1 97.5 167 MET B C 1
ATOM 3068 O O . MET B 1 167 ? 6.156 -9.805 -11.93 1 97.5 167 MET B O 1
ATOM 3072 N N . ILE B 1 168 ? 5.113 -11.406 -10.82 1 96.19 168 ILE B N 1
ATOM 3073 C CA . ILE B 1 168 ? 4.25 -11.797 -11.93 1 96.19 168 ILE B CA 1
ATOM 3074 C C . ILE B 1 168 ? 2.824 -11.32 -11.664 1 96.19 168 ILE B C 1
ATOM 3076 O O . ILE B 1 168 ? 2.238 -11.633 -10.625 1 96.19 168 ILE B O 1
ATOM 3080 N N . PHE B 1 169 ? 2.275 -10.484 -12.531 1 96.06 169 PHE B N 1
ATOM 3081 C CA . PHE B 1 169 ? 0.872 -10.086 -12.477 1 96.06 169 PHE B CA 1
ATOM 3082 C C . PHE B 1 169 ? 0.026 -10.977 -13.383 1 96.06 169 PHE B C 1
ATOM 3084 O O . PHE B 1 169 ? 0.305 -11.094 -14.578 1 96.06 169 PHE B O 1
ATOM 3091 N N . ASP B 1 170 ? -0.965 -11.539 -12.82 1 95 170 ASP B N 1
ATOM 3092 C CA . ASP B 1 170 ? -1.894 -12.32 -13.625 1 95 170 ASP B CA 1
ATOM 3093 C C . ASP B 1 170 ? -3.031 -11.453 -14.156 1 95 170 ASP B C 1
ATOM 3095 O O . ASP B 1 170 ? -3.209 -10.312 -13.719 1 95 170 ASP B O 1
ATOM 3099 N N . ASP B 1 171 ? -3.717 -11.922 -15.172 1 92.31 171 ASP B N 1
ATOM 3100 C CA . ASP B 1 171 ? -4.977 -11.391 -15.688 1 92.31 171 ASP B CA 1
ATOM 3101 C C . ASP B 1 171 ? -4.797 -9.977 -16.234 1 92.31 171 ASP B C 1
ATOM 3103 O O . ASP B 1 171 ? -5.68 -9.133 -16.094 1 92.31 171 ASP B O 1
ATOM 3107 N N . TYR B 1 172 ? -3.664 -9.789 -16.844 1 90.12 172 TYR B N 1
ATOM 3108 C CA . TYR B 1 172 ? -3.34 -8.445 -17.312 1 90.12 172 TYR B CA 1
ATOM 3109 C C . TYR B 1 172 ? -4.391 -7.945 -18.297 1 90.12 172 TYR B C 1
ATOM 3111 O O . TYR B 1 172 ? -4.797 -6.781 -18.25 1 90.12 172 TYR B O 1
ATOM 3119 N N . LEU B 1 173 ? -4.953 -8.82 -19.188 1 85.25 173 LEU B N 1
ATOM 3120 C CA . LEU B 1 173 ? -5.93 -8.391 -20.188 1 85.25 173 LEU B CA 1
ATOM 3121 C C . LEU B 1 173 ? -7.293 -9.023 -19.922 1 85.25 173 LEU B C 1
ATOM 3123 O O . LEU B 1 173 ? -8.148 -9.062 -20.812 1 85.25 173 LEU B O 1
ATOM 3127 N N . TRP B 1 174 ? -7.438 -9.547 -18.766 1 87.12 174 TRP B N 1
ATOM 3128 C CA . TRP B 1 174 ? -8.664 -10.242 -18.391 1 87.12 174 TRP B CA 1
ATOM 3129 C C . TRP B 1 174 ? -9.828 -9.258 -18.266 1 87.12 174 TRP B C 1
ATOM 3131 O O . TRP B 1 174 ? -9.656 -8.148 -17.766 1 87.12 174 TRP B O 1
ATOM 3141 N N . SER B 1 175 ? -11.016 -9.648 -18.75 1 86.62 175 SER B N 1
ATOM 3142 C CA . SER B 1 175 ? -12.281 -8.945 -18.547 1 86.62 175 SER B CA 1
ATOM 3143 C C . SER B 1 175 ? -13.461 -9.914 -18.578 1 86.62 175 SER B C 1
ATOM 3145 O O . SER B 1 175 ? -13.477 -10.852 -19.391 1 86.62 175 SER B O 1
ATOM 3147 N N . MET B 1 176 ? -14.383 -9.648 -17.719 1 83.94 176 MET B N 1
ATOM 3148 C CA . MET B 1 176 ? -15.617 -10.422 -17.766 1 83.94 176 MET B CA 1
ATOM 3149 C C . MET B 1 176 ? -16.594 -9.812 -18.766 1 83.94 176 MET B C 1
ATOM 3151 O O . MET B 1 176 ? -17.562 -10.469 -19.172 1 83.94 176 MET B O 1
ATOM 3155 N N . ASP B 1 177 ? -16.281 -8.562 -19.109 1 86.06 177 ASP B N 1
ATOM 3156 C CA . ASP B 1 177 ? -17.188 -7.816 -19.969 1 86.06 177 ASP B CA 1
ATOM 3157 C C . ASP B 1 177 ? -16.859 -8.023 -21.453 1 86.06 177 ASP B C 1
ATOM 3159 O O . ASP B 1 177 ? -15.734 -8.383 -21.797 1 86.06 177 ASP B O 1
ATOM 3163 N N . ARG B 1 178 ? -17.859 -7.844 -22.203 1 86.94 178 ARG B N 1
ATOM 3164 C CA . ARG B 1 178 ? -17.656 -7.867 -23.656 1 86.94 178 ARG B CA 1
ATOM 3165 C C . ARG B 1 178 ? -16.703 -6.754 -24.094 1 86.94 178 ARG B C 1
ATOM 3167 O O . ARG B 1 178 ? -16.703 -5.668 -23.516 1 86.94 178 ARG B O 1
ATOM 3174 N N . PRO B 1 179 ? -15.914 -7.152 -25.094 1 81.75 179 PRO B N 1
ATOM 3175 C CA . PRO B 1 179 ? -15.031 -6.098 -25.609 1 81.75 179 PRO B CA 1
ATOM 3176 C C . PRO B 1 179 ? -15.781 -4.801 -25.922 1 81.75 179 PRO B C 1
ATOM 3178 O O . PRO B 1 179 ? -16.875 -4.836 -26.484 1 81.75 179 PRO B O 1
ATOM 3181 N N . GLY B 1 180 ? -15.211 -3.805 -25.469 1 82.62 180 GLY B N 1
ATOM 3182 C CA . GLY B 1 180 ? -15.797 -2.498 -25.719 1 82.62 180 GLY B CA 1
ATOM 3183 C C . GLY B 1 180 ? -16.734 -2.049 -24.609 1 82.62 180 GLY B C 1
ATOM 3184 O O . GLY B 1 180 ? -17.125 -0.881 -24.547 1 82.62 180 GLY B O 1
ATOM 3185 N N . THR B 1 181 ? -17.109 -2.887 -23.688 1 88.88 181 THR B N 1
ATOM 3186 C CA . THR B 1 181 ? -18.047 -2.557 -22.625 1 88.88 181 THR B CA 1
ATOM 3187 C C . THR B 1 181 ? -17.406 -2.732 -21.25 1 88.88 181 THR B C 1
ATOM 3189 O O . THR B 1 181 ? -18.094 -2.727 -20.234 1 88.88 181 THR B O 1
ATOM 3192 N N . GLN B 1 182 ? -16.141 -2.854 -21.25 1 86.12 182 GLN B N 1
ATOM 3193 C CA . GLN B 1 182 ? -15.422 -3.213 -20.031 1 86.12 182 GLN B CA 1
ATOM 3194 C C . GLN B 1 182 ? -15.555 -2.121 -18.984 1 86.12 182 GLN B C 1
ATOM 3196 O O . GLN B 1 182 ? -15.414 -0.935 -19.281 1 86.12 182 GLN B O 1
ATOM 3201 N N . ASP B 1 183 ? -15.938 -2.553 -17.812 1 92 183 ASP B N 1
ATOM 3202 C CA . ASP B 1 183 ? -15.719 -1.708 -16.641 1 92 183 ASP B CA 1
ATOM 3203 C C . ASP B 1 183 ? -14.258 -1.763 -16.188 1 92 183 ASP B C 1
ATOM 3205 O O . ASP B 1 183 ? -13.828 -2.729 -15.555 1 92 183 ASP B O 1
ATOM 3209 N N . VAL B 1 184 ? -13.516 -0.738 -16.438 1 91.12 184 VAL B N 1
ATOM 3210 C CA . VAL B 1 184 ? -12.062 -0.759 -16.328 1 91.12 184 VAL B CA 1
ATOM 3211 C C . VAL B 1 184 ? -11.664 -0.909 -14.859 1 91.12 184 VAL B C 1
ATOM 3213 O O . VAL B 1 184 ? -10.562 -1.37 -14.547 1 91.12 184 VAL B O 1
ATOM 3216 N N . LEU B 1 185 ? -12.516 -0.54 -13.961 1 93.69 185 LEU B N 1
ATOM 3217 C CA . LEU B 1 185 ? -12.164 -0.636 -12.547 1 93.69 185 LEU B CA 1
ATOM 3218 C C . LEU B 1 185 ? -12.445 -2.037 -12.016 1 93.69 185 LEU B C 1
ATOM 3220 O O . LEU B 1 185 ? -12.109 -2.344 -10.867 1 93.69 185 LEU B O 1
ATOM 3224 N N . LYS B 1 186 ? -13 -2.875 -12.859 1 93.19 186 LYS B N 1
ATOM 3225 C CA . LYS B 1 186 ? -13.227 -4.277 -12.516 1 93.19 186 LYS B CA 1
ATOM 3226 C C . LYS B 1 186 ? -12.258 -5.188 -13.273 1 93.19 186 LYS B C 1
ATOM 3228 O O . LYS B 1 186 ? -12.609 -6.316 -13.625 1 93.19 186 LYS B O 1
ATOM 3233 N N . MET B 1 187 ? -11.133 -4.605 -13.633 1 93.75 187 MET B N 1
ATOM 3234 C CA . MET B 1 187 ? -10.047 -5.328 -14.297 1 93.75 187 MET B CA 1
ATOM 3235 C C . MET B 1 187 ? -8.703 -5.004 -13.656 1 93.75 187 MET B C 1
ATOM 3237 O O . MET B 1 187 ? -8.508 -3.908 -13.133 1 93.75 187 MET B O 1
ATOM 3241 N N . PRO B 1 188 ? -7.723 -5.922 -13.82 1 95.44 188 PRO B N 1
ATOM 3242 C CA . PRO B 1 188 ? -6.406 -5.695 -13.219 1 95.44 188 PRO B CA 1
ATOM 3243 C C . PRO B 1 188 ? -5.582 -4.656 -13.969 1 95.44 188 PRO B C 1
ATOM 3245 O O . PRO B 1 188 ? -4.812 -3.914 -13.359 1 95.44 188 PRO B O 1
ATOM 3248 N N . LYS B 1 189 ? -5.797 -4.516 -15.211 1 93.44 189 LYS B N 1
ATOM 3249 C CA . LYS B 1 189 ? -4.867 -3.84 -16.109 1 93.44 189 LYS B CA 1
ATOM 3250 C C . LYS B 1 189 ? -4.656 -2.389 -15.688 1 93.44 189 LYS B C 1
ATOM 3252 O O . LYS B 1 189 ? -3.52 -1.915 -15.617 1 93.44 189 LYS B O 1
ATOM 3257 N N . PRO B 1 190 ? -5.738 -1.633 -15.383 1 95.69 190 PRO B N 1
ATOM 3258 C CA . PRO B 1 190 ? -5.492 -0.228 -15.055 1 95.69 190 PRO B CA 1
ATOM 3259 C C . PRO B 1 190 ? -4.617 -0.059 -13.812 1 95.69 190 PRO B C 1
ATOM 3261 O O . PRO B 1 190 ? -3.791 0.854 -13.758 1 95.69 190 PRO B O 1
ATOM 3264 N N . ALA B 1 191 ? -4.785 -0.881 -12.844 1 97.38 191 ALA B N 1
ATOM 3265 C CA . ALA B 1 191 ? -3.975 -0.828 -11.633 1 97.38 191 ALA B CA 1
ATOM 3266 C C . ALA B 1 191 ? -2.527 -1.221 -11.922 1 97.38 191 ALA B C 1
ATOM 3268 O O . ALA B 1 191 ? -1.595 -0.572 -11.438 1 97.38 191 ALA B O 1
ATOM 3269 N N . ILE B 1 192 ? -2.352 -2.314 -12.711 1 95.38 192 ILE B N 1
ATOM 3270 C CA . ILE B 1 192 ? -1.017 -2.779 -13.07 1 95.38 192 ILE B CA 1
ATOM 3271 C C . ILE B 1 192 ? -0.28 -1.685 -13.836 1 95.38 192 ILE B C 1
ATOM 3273 O O . ILE B 1 192 ? 0.876 -1.377 -13.539 1 95.38 192 ILE B O 1
ATOM 3277 N N . ASP B 1 193 ? -0.953 -1.05 -14.781 1 94 193 ASP B N 1
ATOM 3278 C CA . ASP B 1 193 ? -0.358 0.018 -15.578 1 94 193 ASP B CA 1
ATOM 3279 C C . ASP B 1 193 ? 0.043 1.201 -14.703 1 94 193 ASP B C 1
ATOM 3281 O O . ASP B 1 193 ? 1.138 1.747 -14.852 1 94 193 ASP B O 1
ATOM 3285 N N . ALA B 1 194 ? -0.828 1.651 -13.836 1 96.81 194 ALA B N 1
ATOM 3286 C CA . ALA B 1 194 ? -0.532 2.766 -12.945 1 96.81 194 ALA B CA 1
ATOM 3287 C C . ALA B 1 194 ? 0.7 2.473 -12.094 1 96.81 194 ALA B C 1
ATOM 3289 O O . ALA B 1 194 ? 1.594 3.314 -11.969 1 96.81 194 ALA B O 1
ATOM 3290 N N . PHE B 1 195 ? 0.754 1.254 -11.5 1 97.38 195 PHE B N 1
ATOM 3291 C CA . PHE B 1 195 ? 1.882 0.833 -10.68 1 97.38 195 PHE B CA 1
ATOM 3292 C C . PHE B 1 195 ? 3.174 0.842 -11.484 1 97.38 195 PHE B C 1
ATOM 3294 O O . PHE B 1 195 ? 4.172 1.437 -11.07 1 97.38 195 PHE B O 1
ATOM 3301 N N . MET B 1 196 ? 3.146 0.25 -12.633 1 93.38 196 MET B N 1
ATOM 3302 C CA . MET B 1 196 ? 4.359 0.106 -13.438 1 93.38 196 MET B CA 1
ATOM 3303 C C . MET B 1 196 ? 4.852 1.463 -13.922 1 93.38 196 MET B C 1
ATOM 3305 O O . MET B 1 196 ? 6.059 1.679 -14.055 1 93.38 196 MET B O 1
ATOM 3309 N N . ASN B 1 197 ? 3.914 2.35 -14.242 1 94.62 197 ASN B N 1
ATOM 3310 C CA . ASN B 1 197 ? 4.309 3.689 -14.664 1 94.62 197 ASN B CA 1
ATOM 3311 C C . ASN B 1 197 ? 5 4.449 -13.539 1 94.62 197 ASN B C 1
ATOM 3313 O O . ASN B 1 197 ? 6.043 5.074 -13.75 1 94.62 197 ASN B O 1
ATOM 3317 N N . ILE B 1 198 ? 4.461 4.359 -12.344 1 96.38 198 ILE B N 1
ATOM 3318 C CA . ILE B 1 198 ? 4.98 5.102 -11.203 1 96.38 198 ILE B CA 1
ATOM 3319 C C . ILE B 1 198 ? 6.289 4.477 -10.727 1 96.38 198 ILE B C 1
ATOM 3321 O O . ILE B 1 198 ? 7.199 5.184 -10.281 1 96.38 198 ILE B O 1
ATOM 3325 N N . PHE B 1 199 ? 6.457 3.162 -10.875 1 95.75 199 PHE B N 1
ATOM 3326 C CA . PHE B 1 199 ? 7.617 2.439 -10.367 1 95.75 199 PHE B CA 1
ATOM 3327 C C . PHE B 1 199 ? 8.578 2.096 -11.5 1 95.75 199 PHE B C 1
ATOM 3329 O O . PHE B 1 199 ? 9.445 1.23 -11.344 1 95.75 199 PHE B O 1
ATOM 3336 N N . GLN B 1 200 ? 8.484 2.75 -12.609 1 91.44 200 GLN B N 1
ATOM 3337 C CA . GLN B 1 200 ? 9.18 2.344 -13.82 1 91.44 200 GLN B CA 1
ATOM 3338 C C . GLN B 1 200 ? 10.695 2.406 -13.641 1 91.44 200 GLN B C 1
ATOM 3340 O O . GLN B 1 200 ? 11.438 1.741 -14.359 1 91.44 200 GLN B O 1
ATOM 3345 N N . ARG B 1 201 ? 11.211 3.182 -12.641 1 92.69 201 ARG B N 1
ATOM 3346 C CA . ARG B 1 201 ? 12.648 3.244 -12.383 1 92.69 201 ARG B CA 1
ATOM 3347 C C . ARG B 1 201 ? 13.062 2.186 -11.367 1 92.69 201 ARG B C 1
ATOM 3349 O O . ARG B 1 201 ? 14.258 2.016 -11.086 1 92.69 201 ARG B O 1
ATOM 3356 N N . LYS B 1 202 ? 12.047 1.455 -10.844 1 94 202 LYS B N 1
ATOM 3357 C CA . LYS B 1 202 ? 12.297 0.463 -9.805 1 94 202 LYS B CA 1
ATOM 3358 C C . LYS B 1 202 ? 11.836 -0.924 -10.242 1 94 202 LYS B C 1
ATOM 3360 O O . LYS B 1 202 ? 12.18 -1.926 -9.609 1 94 202 LYS B O 1
ATOM 3365 N N . MET B 1 203 ? 10.977 -1.041 -11.211 1 88.81 203 MET B N 1
ATOM 3366 C CA . MET B 1 203 ? 10.445 -2.273 -11.781 1 88.81 203 MET B CA 1
ATOM 3367 C C . MET B 1 203 ? 10.594 -2.285 -13.297 1 88.81 203 MET B C 1
ATOM 3369 O O . MET B 1 203 ? 10.258 -1.307 -13.961 1 88.81 203 MET B O 1
ATOM 3373 N N . ASN B 1 204 ? 11.125 -3.379 -13.883 1 88.12 204 ASN B N 1
ATOM 3374 C CA . ASN B 1 204 ? 11.219 -3.531 -15.328 1 88.12 204 ASN B CA 1
ATOM 3375 C C . ASN B 1 204 ? 10.414 -4.73 -15.82 1 88.12 204 ASN B C 1
ATOM 3377 O O . ASN B 1 204 ? 10.352 -5.762 -15.141 1 88.12 204 ASN B O 1
ATOM 3381 N N . ILE B 1 205 ? 9.805 -4.531 -16.938 1 82.12 205 ILE B N 1
ATOM 3382 C CA . ILE B 1 205 ? 9.266 -5.68 -17.656 1 82.12 205 ILE B CA 1
ATOM 3383 C C . ILE B 1 205 ? 10.398 -6.422 -18.359 1 82.12 205 ILE B C 1
ATOM 3385 O O . ILE B 1 205 ? 11.117 -5.84 -19.188 1 82.12 205 ILE B O 1
ATOM 3389 N N . PHE B 1 206 ? 10.586 -7.684 -18.031 1 81.69 206 PHE B N 1
ATOM 3390 C CA . PHE B 1 206 ? 11.781 -8.32 -18.578 1 81.69 206 PHE B CA 1
ATOM 3391 C C . PHE B 1 206 ? 11.398 -9.375 -19.609 1 81.69 206 PHE B C 1
ATOM 3393 O O . PHE B 1 206 ? 12.273 -9.969 -20.25 1 81.69 206 PHE B O 1
ATOM 3400 N N . MET B 1 207 ? 10.141 -9.609 -19.766 1 74.25 207 MET B N 1
ATOM 3401 C CA . MET B 1 207 ? 9.648 -10.547 -20.781 1 74.25 207 MET B CA 1
ATOM 3402 C C . MET B 1 207 ? 8.297 -10.102 -21.328 1 74.25 207 MET B C 1
ATOM 3404 O O . MET B 1 207 ? 7.48 -9.547 -20.578 1 74.25 207 MET B O 1
ATOM 3408 N N . GLY B 1 208 ? 8.18 -10.133 -22.75 1 61.75 208 GLY B N 1
ATOM 3409 C CA . GLY B 1 208 ? 6.965 -9.695 -23.406 1 61.75 208 GLY B CA 1
ATOM 3410 C C . GLY B 1 208 ? 5.734 -10.453 -22.953 1 61.75 208 GLY B C 1
ATOM 3411 O O . GLY B 1 208 ? 5.82 -11.625 -22.594 1 61.75 208 GLY B O 1
ATOM 3412 N N . ALA B 1 209 ? 4.609 -9.672 -22.594 1 58.28 209 ALA B N 1
ATOM 3413 C CA . ALA B 1 209 ? 3.344 -10.148 -22.047 1 58.28 209 ALA B CA 1
ATOM 3414 C C . ALA B 1 209 ? 2.365 -10.523 -23.156 1 58.28 209 ALA B C 1
ATOM 3416 O O . ALA B 1 209 ? 1.565 -9.695 -23.594 1 58.28 209 ALA B O 1
ATOM 3417 N N . PRO B 1 210 ? 2.646 -11.086 -24.219 1 52.38 210 PRO B N 1
ATOM 3418 C CA . PRO B 1 210 ? 1.472 -11.203 -25.078 1 52.38 210 PRO B CA 1
ATOM 3419 C C . PRO B 1 210 ? 0.239 -11.719 -24.344 1 52.38 210 PRO B C 1
ATOM 3421 O O . PRO B 1 210 ? -0.884 -11.578 -24.828 1 52.38 210 PRO B O 1
ATOM 3424 N N . ILE B 1 211 ? 0.506 -12.297 -23.109 1 58.22 211 ILE B N 1
ATOM 3425 C CA . ILE B 1 211 ? -0.438 -13.375 -22.844 1 58.22 211 ILE B CA 1
ATOM 3426 C C . ILE B 1 211 ? -0.918 -13.297 -21.406 1 58.22 211 ILE B C 1
ATOM 3428 O O . ILE B 1 211 ? -0.207 -13.711 -20.484 1 58.22 211 ILE B O 1
ATOM 3432 N N . GLY B 1 212 ? -1.767 -12.508 -21.078 1 83.44 212 GLY B N 1
ATOM 3433 C CA . GLY B 1 212 ? -2.637 -12.539 -19.906 1 83.44 212 GLY B CA 1
ATOM 3434 C C . GLY B 1 212 ? -1.918 -12.195 -18.609 1 83.44 212 GLY B C 1
ATOM 3435 O O . GLY B 1 212 ? -2.553 -11.82 -17.625 1 83.44 212 GLY B O 1
ATOM 3436 N N . GLN B 1 213 ? -0.425 -12.43 -18.734 1 87.38 213 GLN B N 1
ATOM 3437 C CA . GLN B 1 213 ? 0.341 -12.094 -17.531 1 87.38 213 GLN B CA 1
ATOM 3438 C C . GLN B 1 213 ? 1.417 -11.055 -17.844 1 87.38 213 GLN B C 1
ATOM 3440 O O . GLN B 1 213 ? 1.855 -10.938 -18.984 1 87.38 213 GLN B O 1
ATOM 3445 N N . LEU B 1 214 ? 1.796 -10.227 -16.938 1 85.62 214 LEU B N 1
ATOM 3446 C CA . LEU B 1 214 ? 2.939 -9.32 -17.016 1 85.62 214 LEU B CA 1
ATOM 3447 C C . LEU B 1 214 ? 4.066 -9.812 -16.109 1 85.62 214 LEU B C 1
ATOM 3449 O O . LEU B 1 214 ? 3.844 -10.102 -14.93 1 85.62 214 LEU B O 1
ATOM 3453 N N . TYR B 1 215 ? 5.238 -10.047 -16.672 1 86.69 215 TYR B N 1
ATOM 3454 C CA . TYR B 1 215 ? 6.414 -10.523 -15.953 1 86.69 215 TYR B CA 1
ATOM 3455 C C . TYR B 1 215 ? 7.383 -9.375 -15.672 1 86.69 215 TYR B C 1
ATOM 3457 O O . TYR B 1 215 ? 7.957 -8.797 -16.594 1 86.69 215 TYR B O 1
ATOM 3465 N N . THR B 1 216 ? 7.598 -9.062 -14.352 1 88.06 216 THR B N 1
ATOM 3466 C CA . THR B 1 216 ? 8.352 -7.871 -13.977 1 88.06 216 THR B CA 1
ATOM 3467 C C . THR B 1 216 ? 9.43 -8.219 -12.953 1 88.06 216 THR B C 1
ATOM 3469 O O . THR B 1 216 ? 9.398 -9.289 -12.344 1 88.06 216 THR B O 1
ATOM 3472 N N . ARG B 1 217 ? 10.508 -7.398 -12.93 1 89.06 217 ARG B N 1
ATOM 3473 C CA . ARG B 1 217 ? 11.625 -7.559 -12.008 1 89.06 217 ARG B CA 1
ATOM 3474 C C . ARG B 1 217 ? 11.93 -6.258 -11.273 1 89.06 217 ARG B C 1
ATOM 3476 O O . ARG B 1 217 ? 11.93 -5.184 -11.883 1 89.06 217 ARG B O 1
ATOM 3483 N N . LYS B 1 218 ? 11.969 -6.363 -9.953 1 91.88 218 LYS B N 1
ATOM 3484 C CA . LYS B 1 218 ? 12.422 -5.223 -9.164 1 91.88 218 LYS B CA 1
ATOM 3485 C C . LYS B 1 218 ? 13.898 -4.934 -9.422 1 91.88 218 LYS B C 1
ATOM 3487 O O . LYS B 1 218 ? 14.727 -5.84 -9.383 1 91.88 218 LYS B O 1
ATOM 3492 N N . ILE B 1 219 ? 14.25 -3.686 -9.703 1 82.31 219 ILE B N 1
ATOM 3493 C CA . ILE B 1 219 ? 15.625 -3.316 -9.992 1 82.31 219 ILE B CA 1
ATOM 3494 C C . ILE B 1 219 ? 16.125 -2.311 -8.961 1 82.31 219 ILE B C 1
ATOM 3496 O O . ILE B 1 219 ? 15.336 -1.792 -8.164 1 82.31 219 ILE B O 1
ATOM 3500 N N . ASN B 1 220 ? 17.531 -2.264 -8.773 1 72.5 220 ASN B N 1
ATOM 3501 C CA . ASN B 1 220 ? 18.125 -1.339 -7.816 1 72.5 220 ASN B CA 1
ATOM 3502 C C . ASN B 1 220 ? 17.672 0.095 -8.062 1 72.5 220 ASN B C 1
ATOM 3504 O O . ASN B 1 220 ? 17.703 0.578 -9.195 1 72.5 220 ASN B O 1
ATOM 3508 N N . PRO B 1 221 ? 17.031 0.693 -6.965 1 62.16 221 PRO B N 1
ATOM 3509 C CA . PRO B 1 221 ? 16.578 2.068 -7.156 1 62.16 221 PRO B CA 1
ATOM 3510 C C . PRO B 1 221 ? 17.703 3.029 -7.508 1 62.16 221 PRO B C 1
ATOM 3512 O O . PRO B 1 221 ? 18.875 2.768 -7.18 1 62.16 221 PRO B O 1
#

Solvent-accessible surface area (backbone atoms only — not comparable to full-atom values): 23260 Å² total; per-residue (Å²): 132,84,78,70,72,71,71,77,79,83,76,74,75,59,72,94,72,82,90,47,72,90,49,46,73,64,48,50,56,52,38,63,74,66,32,45,38,33,35,37,34,32,42,43,70,41,26,64,61,54,36,50,44,48,58,46,32,22,60,52,44,71,33,62,26,38,39,39,36,27,31,61,56,69,62,54,77,45,23,32,93,88,26,90,54,57,52,66,35,70,56,32,44,50,27,16,54,53,30,45,54,51,40,51,73,70,34,96,39,56,55,46,73,44,78,42,79,36,55,60,70,53,52,47,18,37,40,42,52,71,64,38,47,47,56,23,35,29,38,38,46,48,57,60,46,35,9,52,55,32,34,47,50,52,56,53,45,57,50,26,34,17,76,71,12,37,40,35,37,49,43,41,75,50,64,92,46,55,88,92,62,58,59,62,59,59,13,24,35,59,22,53,51,46,50,48,64,52,31,48,75,33,39,41,75,78,48,89,52,91,78,37,41,42,41,32,30,32,41,78,115,131,83,77,68,71,72,73,78,79,83,73,75,74,59,73,94,72,84,92,47,74,88,48,44,72,62,47,48,56,52,39,64,73,66,32,45,39,33,33,36,33,32,41,45,71,42,26,65,63,54,36,50,43,50,59,46,31,20,58,52,44,70,34,62,25,38,39,38,36,27,32,62,58,69,61,54,77,44,24,32,94,90,26,90,53,58,52,66,32,69,56,33,44,52,26,18,54,54,29,46,54,51,40,50,72,70,36,96,40,55,56,47,74,44,80,40,78,37,54,59,72,52,51,48,17,38,42,44,51,71,63,39,48,47,57,22,35,29,37,39,47,48,58,60,47,34,9,52,55,32,33,47,50,53,56,52,46,57,49,27,34,17,77,70,11,37,40,35,36,47,42,40,74,50,66,91,46,56,88,92,62,59,58,61,59,58,13,25,35,61,22,53,50,45,50,48,64,53,32,46,76,33,39,42,76,78,48,90,50,90,61,46,33,42,40,32,30,32,42,78,116

pLDDT: mean 91.54, std 11.85, range [36.38, 98.94]